Protein AF-A0A960JMM3-F1 (afdb_monomer)

pLDDT: mean 81.47, std 11.46, range [43.84, 96.75]

Secondary structure (DSSP, 8-state):
-EEEEEE-SSSTT-EEEPPSS-----S--HHHHHHHHHHHHHHHHTPPPSSEEEEEETTEEEE--HHHHHHTT----------GGGSTTTTT--S-HHHHHHHHHHHHHHHHHHHHHHHHHHHHHHHHHHHHHHHHHHHHHHHHHHHHHHHHHHHHHHHHHHHHHHHHHHHHHH----TT-HHHHHHHHHHHHHHHHHHHHHHHHHHHS-SHHHHHHHHHHHHHHS-EEEE-HHHHHHHHHHHHHHHHHHHHHHHTTHHHHHHHHHHHHHHHHHHHHHHHHHHHS----HHHHHHHHHHHHHHHHHHHS-S--TTHHHHHHHHHHHHHHHHHHTT-SSHHHHHHT----HHHHHHHHHHHHHHHHHHHHHHHHHHHHHHHHH-HHHHHHHHHHHHHHHHHHHHHTS--S-HHHHHHH-EEEE--TTHHHHHHHHHHHHHHHT-

Nearest PDB structures (foldseek):
  6ixf-assembly1_A  TM=2.841E-01  e=1.328E-02  Homo sapiens
  6pyr-assembly1_B  TM=3.196E-01  e=3.277E-01  Homo sapiens
  7jis-assembly1_B  TM=3.053E-01  e=2.806E-01  Bos taurus
  6djl-assembly1_C  TM=2.034E-01  e=1.360E-01  Homo sapiens
  6suf-assembly1_E  TM=1.681E-01  e=4.029E-01  Photorhabdus luminescens

Structure (mmCIF, N/CA/C/O backbone):
data_AF-A0A960JMM3-F1
#
_entry.id   AF-A0A960JMM3-F1
#
loop_
_atom_site.group_PDB
_atom_site.id
_atom_site.type_symbol
_atom_site.label_atom_id
_atom_site.label_alt_id
_atom_site.label_comp_id
_atom_site.label_asym_id
_atom_site.label_entity_id
_atom_site.label_seq_id
_atom_site.pdbx_PDB_ins_code
_atom_site.Cartn_x
_atom_site.Cartn_y
_atom_site.Cartn_z
_atom_site.occupancy
_atom_site.B_iso_or_equiv
_atom_site.auth_seq_id
_atom_site.auth_comp_id
_atom_site.auth_asym_id
_atom_site.auth_atom_id
_atom_site.pdbx_PDB_model_num
ATOM 1 N N . MET A 1 1 ? 27.726 -16.620 -18.670 1.00 74.75 1 MET A N 1
ATOM 2 C CA . MET A 1 1 ? 28.855 -16.899 -17.762 1.00 74.75 1 MET A CA 1
ATOM 3 C C . MET A 1 1 ? 28.474 -16.433 -16.369 1.00 74.75 1 MET A C 1
ATOM 5 O O . MET A 1 1 ? 27.829 -15.396 -16.272 1.00 74.75 1 MET A O 1
ATOM 9 N N . ARG A 1 2 ? 28.815 -17.184 -15.320 1.00 79.62 2 ARG A N 1
ATOM 10 C CA . ARG A 1 2 ? 28.630 -16.769 -13.921 1.00 79.62 2 ARG A CA 1
ATOM 11 C C . ARG A 1 2 ? 29.905 -17.013 -13.129 1.00 79.62 2 ARG A C 1
ATOM 13 O O . ARG A 1 2 ? 30.568 -18.019 -13.356 1.00 79.62 2 ARG A O 1
ATOM 20 N N . VAL A 1 3 ? 30.228 -16.127 -12.198 1.00 79.81 3 VAL A N 1
ATOM 21 C CA . VAL A 1 3 ? 31.267 -16.404 -11.203 1.00 79.81 3 VAL A CA 1
ATOM 22 C C . VAL A 1 3 ? 30.630 -17.251 -10.120 1.00 79.81 3 VAL A C 1
ATOM 24 O O . VAL A 1 3 ? 29.560 -16.906 -9.629 1.00 79.81 3 VAL A O 1
ATOM 27 N N . VAL A 1 4 ? 31.243 -18.385 -9.806 1.00 84.75 4 VAL A N 1
ATOM 28 C CA . VAL A 1 4 ? 30.703 -19.322 -8.813 1.00 84.75 4 VAL A CA 1
ATOM 29 C C . VAL A 1 4 ? 31.460 -19.182 -7.508 1.00 84.75 4 VAL A C 1
ATOM 31 O O . VAL A 1 4 ? 30.859 -19.232 -6.439 1.00 84.75 4 VAL A O 1
ATOM 34 N N . ARG A 1 5 ? 32.776 -18.974 -7.592 1.00 87.44 5 ARG A N 1
ATOM 35 C CA . ARG A 1 5 ? 33.628 -18.878 -6.414 1.00 87.44 5 ARG A CA 1
ATOM 36 C C . ARG A 1 5 ? 34.751 -17.876 -6.620 1.00 87.44 5 ARG A C 1
ATOM 38 O O . ARG A 1 5 ? 35.366 -17.861 -7.684 1.00 87.44 5 ARG A O 1
ATOM 45 N N . TYR A 1 6 ? 35.037 -17.098 -5.588 1.00 87.62 6 TYR A N 1
ATOM 46 C CA . TYR A 1 6 ? 36.218 -16.252 -5.465 1.00 87.62 6 TYR A CA 1
ATOM 47 C C . TYR A 1 6 ? 37.083 -16.746 -4.306 1.00 87.62 6 TYR A C 1
ATOM 49 O O . TYR A 1 6 ? 36.562 -17.145 -3.266 1.00 87.62 6 TYR A O 1
ATOM 57 N N . THR A 1 7 ? 38.396 -16.682 -4.481 1.00 85.31 7 THR A N 1
ATOM 58 C CA . THR A 1 7 ? 39.393 -16.985 -3.457 1.00 85.31 7 THR A CA 1
ATOM 59 C C . THR A 1 7 ? 40.408 -15.850 -3.440 1.00 85.31 7 THR A C 1
ATOM 61 O O . THR A 1 7 ? 41.013 -15.531 -4.470 1.00 85.31 7 THR A O 1
ATOM 64 N N . ASP A 1 8 ? 40.612 -15.238 -2.274 1.00 82.75 8 ASP A N 1
ATOM 65 C CA . ASP A 1 8 ? 41.618 -14.185 -2.151 1.00 82.75 8 ASP A CA 1
ATOM 66 C C . ASP A 1 8 ? 43.031 -14.796 -2.161 1.00 82.75 8 ASP A C 1
ATOM 68 O O . ASP A 1 8 ? 43.290 -15.766 -1.449 1.00 82.75 8 ASP A O 1
ATOM 72 N N . PRO A 1 9 ? 43.970 -14.257 -2.956 1.00 75.44 9 PRO A N 1
ATOM 73 C CA . PRO A 1 9 ? 45.325 -14.796 -3.025 1.00 75.44 9 PRO A CA 1
ATOM 74 C C . PRO A 1 9 ? 46.201 -14.405 -1.822 1.00 75.44 9 PRO A C 1
ATOM 76 O O . PRO A 1 9 ? 47.293 -14.952 -1.685 1.00 75.44 9 PRO A O 1
ATOM 79 N N . VAL A 1 10 ? 45.767 -13.450 -0.987 1.00 76.94 10 VAL A N 1
ATOM 80 C CA . VAL A 1 10 ? 46.548 -12.903 0.137 1.00 76.94 10 VAL A CA 1
ATOM 81 C C . VAL A 1 10 ? 46.001 -13.373 1.485 1.00 76.94 10 VAL A C 1
ATOM 83 O O . VAL A 1 10 ? 46.780 -13.637 2.397 1.00 76.94 10 VAL A O 1
ATOM 86 N N . ILE A 1 11 ? 44.677 -13.484 1.627 1.00 75.88 11 ILE A N 1
ATOM 87 C CA . ILE A 1 11 ? 44.037 -14.011 2.837 1.00 75.88 11 ILE A CA 1
ATOM 88 C C . ILE A 1 11 ? 43.763 -15.501 2.669 1.00 75.88 11 ILE A C 1
ATOM 90 O O . ILE A 1 11 ? 42.829 -15.912 1.979 1.00 75.88 11 ILE A O 1
ATOM 94 N N . GLU A 1 12 ? 44.563 -16.308 3.356 1.00 70.25 12 GLU A N 1
ATOM 95 C CA . GLU A 1 12 ? 44.400 -17.755 3.385 1.00 70.25 12 GLU A CA 1
ATOM 96 C C . GLU A 1 12 ? 43.056 -18.137 4.035 1.00 70.25 12 GLU A C 1
ATOM 98 O O . GLU A 1 12 ? 42.732 -17.697 5.139 1.00 70.25 12 GLU A O 1
ATOM 103 N N . GLY A 1 13 ? 42.247 -18.928 3.323 1.00 70.25 13 GLY A N 1
ATOM 104 C CA . GLY A 1 13 ? 40.933 -19.395 3.784 1.00 70.25 13 GLY A CA 1
ATOM 105 C C . GLY A 1 13 ? 39.741 -18.490 3.447 1.00 70.25 13 GLY A C 1
ATOM 106 O O . GLY A 1 13 ? 38.608 -18.876 3.735 1.00 70.25 13 GLY A O 1
ATOM 107 N N . LEU A 1 14 ? 39.946 -17.326 2.813 1.00 80.56 14 LEU A N 1
ATOM 108 C CA . LEU A 1 14 ? 38.830 -16.503 2.340 1.00 80.56 14 LEU A CA 1
ATOM 109 C C . LEU A 1 14 ? 38.301 -17.031 0.999 1.00 80.56 14 LEU A C 1
ATOM 111 O O . LEU A 1 14 ? 38.808 -16.682 -0.070 1.00 80.56 14 LEU A O 1
ATOM 115 N N . GLU A 1 15 ? 37.250 -17.846 1.074 1.00 84.94 15 GLU A N 1
ATOM 116 C CA . GLU A 1 15 ? 36.467 -18.299 -0.075 1.00 84.94 15 GLU A CA 1
ATOM 117 C C . GLU A 1 15 ? 35.061 -17.694 -0.042 1.00 84.94 15 GLU A C 1
ATOM 119 O O . GLU A 1 15 ? 34.362 -17.759 0.968 1.00 84.94 15 GLU A O 1
ATOM 124 N N . LEU A 1 16 ? 34.640 -17.110 -1.162 1.00 86.12 16 LEU A N 1
ATOM 125 C CA . LEU A 1 16 ? 33.301 -16.557 -1.338 1.00 86.12 16 LEU A CA 1
ATOM 126 C C . LEU A 1 16 ? 32.588 -17.319 -2.445 1.00 86.12 16 LEU A C 1
ATOM 128 O O . LEU A 1 16 ? 33.016 -17.285 -3.600 1.00 86.12 16 LEU A O 1
ATOM 132 N N . GLU A 1 17 ? 31.483 -17.975 -2.109 1.00 87.25 17 GLU A N 1
ATOM 133 C CA . GLU A 1 17 ? 30.552 -18.491 -3.109 1.00 87.25 17 GLU A CA 1
ATOM 134 C C . GLU A 1 17 ? 29.604 -17.375 -3.541 1.00 87.25 17 GLU A C 1
ATOM 136 O O . GLU A 1 17 ? 28.928 -16.751 -2.722 1.00 87.25 17 GLU A O 1
ATOM 141 N N . LEU A 1 18 ? 29.576 -17.102 -4.844 1.00 85.12 18 LEU A N 1
ATOM 142 C CA . LEU A 1 18 ? 28.793 -16.009 -5.401 1.00 85.12 18 LEU A CA 1
ATOM 143 C C . LEU A 1 18 ? 27.476 -16.553 -5.952 1.00 85.12 18 LEU A C 1
ATOM 145 O O . LEU A 1 18 ? 27.433 -17.467 -6.778 1.00 85.12 18 LEU A O 1
ATOM 149 N N . HIS A 1 19 ? 26.374 -15.972 -5.490 1.00 83.00 19 HIS A N 1
ATOM 150 C CA . HIS A 1 19 ? 25.046 -16.334 -5.948 1.00 83.00 19 HIS A CA 1
ATOM 151 C C . HIS A 1 19 ? 24.791 -15.782 -7.369 1.00 83.00 19 HIS A C 1
ATOM 153 O O . HIS A 1 19 ? 25.149 -14.636 -7.655 1.00 83.00 19 HIS A O 1
ATOM 159 N N . PRO A 1 20 ? 24.101 -16.523 -8.265 1.00 73.69 20 PRO A N 1
ATOM 160 C CA . PRO A 1 20 ? 23.976 -16.156 -9.682 1.00 73.69 20 PRO A CA 1
ATOM 161 C C . PRO A 1 20 ? 23.211 -14.862 -9.991 1.00 73.69 20 PRO A C 1
ATOM 163 O O . PRO A 1 20 ? 23.238 -14.415 -11.134 1.00 73.69 20 PRO A O 1
ATOM 166 N N . ARG A 1 21 ? 22.458 -14.311 -9.029 1.00 75.94 21 ARG A N 1
ATOM 167 C CA . ARG A 1 21 ? 21.611 -13.118 -9.241 1.00 75.94 21 ARG A CA 1
ATOM 168 C C . ARG A 1 21 ? 22.109 -11.875 -8.515 1.00 75.94 21 ARG A C 1
ATOM 170 O O . ARG A 1 21 ? 22.052 -10.792 -9.077 1.00 75.94 21 ARG A O 1
ATOM 177 N N . LEU A 1 22 ? 22.520 -12.031 -7.264 1.00 80.81 22 LEU A N 1
ATOM 178 C CA . LEU A 1 22 ? 22.950 -10.947 -6.390 1.00 80.81 22 LEU A CA 1
ATOM 179 C C . LEU A 1 22 ? 23.730 -11.572 -5.243 1.00 80.81 22 LEU A C 1
ATOM 181 O O . LEU A 1 22 ? 23.236 -12.516 -4.628 1.00 80.81 22 LEU A O 1
ATOM 185 N N . THR A 1 23 ? 24.908 -11.031 -4.962 1.00 82.25 23 THR A N 1
ATOM 186 C CA . THR A 1 23 ? 25.681 -11.350 -3.763 1.00 82.25 23 THR A CA 1
ATOM 187 C C . THR A 1 23 ? 25.986 -10.041 -3.059 1.00 82.25 23 THR A C 1
ATOM 189 O O . THR A 1 23 ? 26.519 -9.128 -3.683 1.00 82.25 23 THR A O 1
ATOM 192 N N . VAL A 1 24 ? 25.628 -9.944 -1.781 1.00 84.44 24 VAL A N 1
ATOM 193 C CA . VAL A 1 24 ? 25.967 -8.797 -0.935 1.00 84.44 24 VAL A CA 1
ATOM 194 C C . VAL A 1 24 ? 27.109 -9.230 -0.032 1.00 84.44 24 VAL A C 1
ATOM 196 O O . VAL A 1 24 ? 26.990 -10.231 0.671 1.00 84.44 24 VAL A O 1
ATOM 199 N N . VAL A 1 25 ? 28.219 -8.498 -0.077 1.00 81.62 25 VAL A N 1
ATOM 200 C CA . VAL A 1 25 ? 29.413 -8.789 0.718 1.00 81.62 25 VAL A CA 1
ATOM 201 C C . VAL A 1 25 ? 29.672 -7.607 1.643 1.00 81.62 25 VAL A C 1
ATOM 203 O O . VAL A 1 25 ? 29.886 -6.491 1.178 1.00 81.62 25 VAL A O 1
ATOM 206 N N . SER A 1 26 ? 29.648 -7.852 2.951 1.00 81.94 26 SER A N 1
ATOM 207 C CA . SER A 1 26 ? 29.903 -6.853 3.993 1.00 81.94 26 SER A CA 1
ATOM 208 C C . SER A 1 26 ? 30.994 -7.336 4.954 1.00 81.94 26 SER A C 1
ATOM 210 O O . SER A 1 26 ? 31.322 -8.521 4.995 1.00 81.94 26 SER A O 1
ATOM 212 N N . GLY A 1 27 ? 31.607 -6.407 5.694 1.00 80.31 27 GLY A N 1
ATOM 213 C CA . GLY A 1 27 ? 32.625 -6.728 6.705 1.00 80.31 27 GLY A CA 1
ATOM 214 C C . GLY A 1 27 ? 34.010 -7.111 6.165 1.00 80.31 27 GLY A C 1
ATOM 215 O O . GLY A 1 27 ? 34.875 -7.499 6.947 1.00 80.31 27 GLY A O 1
ATOM 216 N N . LEU A 1 28 ? 34.254 -6.999 4.852 1.00 82.25 28 LEU A N 1
ATOM 217 C CA . LEU A 1 28 ? 35.592 -7.192 4.285 1.00 82.25 28 LEU A CA 1
ATOM 218 C C . LEU A 1 28 ? 36.472 -5.944 4.468 1.00 82.25 28 LEU A C 1
ATOM 220 O O . LEU A 1 28 ? 36.005 -4.839 4.174 1.00 82.25 28 LEU A O 1
ATOM 224 N N . PRO A 1 29 ? 37.759 -6.109 4.837 1.00 82.75 29 PRO A N 1
ATOM 225 C CA . PRO A 1 29 ? 38.721 -5.012 4.848 1.00 82.75 29 PRO A CA 1
ATOM 226 C C . PRO A 1 29 ? 38.841 -4.340 3.475 1.00 82.75 29 PRO A C 1
ATOM 228 O O . PRO A 1 29 ? 38.836 -5.023 2.447 1.00 82.75 29 PRO A O 1
ATOM 231 N N . ASP A 1 30 ? 39.032 -3.020 3.453 1.00 79.31 30 ASP A N 1
ATOM 232 C CA . ASP A 1 30 ? 39.113 -2.213 2.225 1.00 79.31 30 ASP A CA 1
ATOM 233 C C . ASP A 1 30 ? 40.056 -2.781 1.147 1.00 79.31 30 ASP A C 1
ATOM 235 O O . ASP A 1 30 ? 39.634 -2.875 -0.009 1.00 79.31 30 ASP A O 1
ATOM 239 N N . PRO A 1 31 ? 41.278 -3.261 1.475 1.00 82.44 31 PRO A N 1
ATOM 240 C CA . PRO A 1 31 ? 42.180 -3.817 0.467 1.00 82.44 31 PRO A CA 1
ATOM 241 C C . PRO A 1 31 ? 41.636 -5.096 -0.181 1.00 82.44 31 PRO A C 1
ATOM 243 O O . PRO A 1 31 ? 41.916 -5.375 -1.343 1.00 82.44 31 PRO A O 1
ATOM 246 N N . VAL A 1 32 ? 40.869 -5.890 0.568 1.00 85.31 32 VAL A N 1
ATOM 247 C CA . VAL A 1 32 ? 40.252 -7.137 0.090 1.00 85.31 32 VAL A CA 1
ATOM 248 C C . VAL A 1 32 ? 39.039 -6.814 -0.770 1.00 85.31 32 VAL A C 1
ATOM 250 O O . VAL A 1 32 ? 38.869 -7.388 -1.842 1.00 85.31 32 VAL A O 1
ATOM 253 N N . ARG A 1 33 ? 38.228 -5.845 -0.332 1.00 86.00 33 ARG A N 1
ATOM 254 C CA . ARG A 1 33 ? 37.069 -5.349 -1.079 1.00 86.00 33 ARG A CA 1
ATOM 255 C C . ARG A 1 33 ? 37.480 -4.811 -2.449 1.00 86.00 33 ARG A C 1
ATOM 257 O O . ARG A 1 33 ? 36.855 -5.163 -3.443 1.00 86.00 33 ARG A O 1
ATOM 264 N N . GLN A 1 34 ? 38.563 -4.035 -2.516 1.00 84.06 34 GLN A N 1
ATOM 265 C CA . GLN A 1 34 ? 39.106 -3.523 -3.778 1.00 84.06 34 GLN A CA 1
ATOM 266 C C . GLN A 1 34 ? 39.613 -4.640 -4.701 1.00 84.06 34 GLN A C 1
ATOM 268 O O . GLN A 1 34 ? 39.353 -4.598 -5.901 1.00 84.06 34 GLN A O 1
ATOM 273 N N . ARG A 1 35 ? 40.287 -5.670 -4.166 1.00 87.19 35 ARG A N 1
ATOM 274 C CA . ARG A 1 35 ? 40.724 -6.827 -4.970 1.00 87.19 35 ARG A CA 1
ATOM 275 C C . ARG A 1 35 ? 39.554 -7.647 -5.497 1.00 87.19 35 ARG A C 1
ATOM 277 O O . ARG A 1 35 ? 39.567 -8.023 -6.668 1.00 87.19 35 ARG A O 1
ATOM 284 N N . LEU A 1 36 ? 38.542 -7.893 -4.667 1.00 87.06 36 LEU A N 1
ATOM 285 C CA . LEU A 1 36 ? 37.316 -8.569 -5.083 1.00 87.06 36 LEU A CA 1
ATOM 286 C C . LEU A 1 36 ? 36.615 -7.770 -6.189 1.00 87.06 36 LEU A C 1
ATOM 288 O O . LEU A 1 36 ? 36.333 -8.324 -7.248 1.00 87.06 36 LEU A O 1
ATOM 292 N N . ALA A 1 37 ? 36.411 -6.467 -5.982 1.00 86.56 37 ALA A N 1
ATOM 293 C CA . ALA A 1 37 ? 35.814 -5.573 -6.972 1.00 86.56 37 ALA A CA 1
ATOM 294 C C . ALA A 1 37 ? 36.598 -5.581 -8.294 1.00 86.56 37 ALA A C 1
ATOM 296 O O . ALA A 1 37 ? 36.019 -5.824 -9.351 1.00 86.56 37 ALA A O 1
ATOM 297 N N . GLY A 1 38 ? 37.923 -5.420 -8.234 1.00 86.19 38 GLY A N 1
ATOM 298 C CA . GLY A 1 38 ? 38.793 -5.471 -9.410 1.00 86.19 38 GLY A CA 1
ATOM 299 C C . GLY A 1 38 ? 38.745 -6.820 -10.131 1.00 86.19 38 GLY A C 1
ATOM 300 O O . GLY A 1 38 ? 38.715 -6.864 -11.355 1.00 86.19 38 GLY A O 1
ATOM 301 N N . THR A 1 39 ? 38.658 -7.924 -9.386 1.00 88.31 39 THR A N 1
ATOM 302 C CA . THR A 1 39 ? 38.538 -9.277 -9.951 1.00 88.31 39 THR A CA 1
ATOM 303 C C . THR A 1 39 ? 37.219 -9.472 -10.687 1.00 88.31 39 THR A C 1
ATOM 305 O O . THR A 1 39 ? 37.212 -10.021 -11.782 1.00 88.31 39 THR A O 1
ATOM 308 N N . ILE A 1 40 ? 36.104 -9.005 -10.121 1.00 87.44 40 ILE A N 1
ATOM 309 C CA . ILE A 1 40 ? 34.787 -9.109 -10.762 1.00 87.44 40 ILE A CA 1
ATOM 310 C C . ILE A 1 40 ? 34.684 -8.174 -11.971 1.00 87.44 40 ILE A C 1
ATOM 312 O O . ILE A 1 40 ? 34.160 -8.584 -13.005 1.00 87.44 40 ILE A O 1
ATOM 316 N N . ALA A 1 41 ? 35.232 -6.961 -11.880 1.00 85.38 41 ALA A N 1
ATOM 317 C CA . ALA A 1 41 ? 35.262 -6.001 -12.983 1.00 85.38 41 ALA A CA 1
ATOM 318 C C . ALA A 1 41 ? 36.166 -6.448 -14.149 1.00 85.38 41 ALA A C 1
ATOM 320 O O . ALA A 1 41 ? 35.907 -6.099 -15.299 1.00 85.38 41 ALA A O 1
ATOM 321 N N . ALA A 1 42 ? 37.203 -7.247 -13.878 1.00 84.19 42 ALA A N 1
ATOM 322 C CA . ALA A 1 42 ? 38.107 -7.771 -14.902 1.00 84.19 42 ALA A CA 1
ATOM 323 C C . ALA A 1 42 ? 37.444 -8.800 -15.835 1.00 84.19 42 ALA A C 1
ATOM 325 O O . ALA A 1 42 ? 37.838 -8.938 -16.989 1.00 84.19 42 ALA A O 1
ATOM 326 N N . ILE A 1 43 ? 36.408 -9.493 -15.357 1.00 85.19 43 ILE A N 1
ATOM 327 C CA . ILE A 1 43 ? 35.738 -10.583 -16.077 1.00 85.19 43 ILE A CA 1
ATOM 328 C C . ILE A 1 43 ? 35.015 -10.112 -17.343 1.00 85.19 43 ILE A C 1
ATOM 330 O O . ILE A 1 43 ? 35.317 -10.650 -18.405 1.00 85.19 43 ILE A O 1
ATOM 334 N N . PRO A 1 44 ? 34.073 -9.147 -17.297 1.00 83.00 44 PRO A N 1
ATOM 335 C CA . PRO A 1 44 ? 33.416 -8.672 -18.514 1.00 83.00 44 PRO A CA 1
ATOM 336 C C . PRO A 1 44 ? 34.405 -8.000 -19.476 1.00 83.00 44 PRO A C 1
ATOM 338 O O . PRO A 1 44 ? 34.217 -8.110 -20.687 1.00 83.00 44 PRO A O 1
ATOM 341 N N . ARG A 1 45 ? 35.470 -7.385 -18.939 1.00 84.81 45 ARG A N 1
ATOM 342 C CA . ARG A 1 45 ? 36.517 -6.672 -19.687 1.00 84.81 45 ARG A CA 1
ATOM 343 C C . ARG A 1 45 ? 37.585 -7.579 -20.309 1.00 84.81 45 ARG A C 1
ATOM 345 O O . ARG A 1 45 ? 38.384 -7.084 -21.097 1.00 84.81 45 ARG A O 1
ATOM 352 N N . GLY A 1 46 ? 37.645 -8.855 -19.921 1.00 82.75 46 GLY A N 1
ATOM 353 C CA . GLY A 1 46 ? 38.682 -9.787 -20.376 1.00 82.75 46 GLY A CA 1
ATOM 354 C C . GLY A 1 46 ? 40.097 -9.398 -19.949 1.00 82.75 46 GLY A C 1
ATOM 355 O O . GLY A 1 46 ? 41.059 -9.750 -20.623 1.00 82.75 46 GLY A O 1
ATOM 356 N N . THR A 1 47 ? 40.238 -8.644 -18.858 1.00 85.75 47 THR A N 1
ATOM 357 C CA . THR A 1 47 ? 41.542 -8.222 -18.330 1.00 85.75 47 THR A CA 1
ATOM 358 C C . THR A 1 47 ? 42.024 -9.171 -17.237 1.00 85.75 47 THR A C 1
ATOM 360 O O . THR A 1 47 ? 41.258 -9.983 -16.719 1.00 85.75 47 THR A O 1
ATOM 363 N N . GLU A 1 48 ? 43.294 -9.063 -16.850 1.00 87.12 48 GLU A N 1
ATOM 364 C CA . GLU A 1 48 ? 43.868 -9.947 -15.836 1.00 87.12 48 GLU A CA 1
ATOM 365 C C . GLU A 1 48 ? 43.166 -9.777 -14.469 1.00 87.12 48 GLU A C 1
ATOM 367 O O . GLU A 1 48 ? 43.096 -8.658 -13.946 1.00 87.12 48 GLU A O 1
ATOM 372 N N . PRO A 1 49 ? 42.607 -10.857 -13.888 1.00 86.06 49 PRO A N 1
ATOM 373 C CA . PRO A 1 49 ? 41.936 -10.794 -12.597 1.00 86.06 49 PRO A CA 1
ATOM 374 C C . PRO A 1 49 ? 42.949 -10.621 -11.458 1.00 86.06 49 PRO A C 1
ATOM 376 O O . PRO A 1 49 ? 43.988 -11.274 -11.418 1.00 86.06 49 PRO A O 1
ATOM 379 N N . VAL A 1 50 ? 42.620 -9.763 -10.489 1.00 85.50 50 VAL A N 1
ATOM 380 C CA . VAL A 1 50 ? 43.492 -9.469 -9.333 1.00 85.50 50 VAL A CA 1
ATOM 381 C C . VAL A 1 50 ? 43.513 -10.623 -8.314 1.00 85.50 50 VAL A C 1
ATOM 383 O O . VAL A 1 50 ? 44.486 -10.800 -7.580 1.00 85.50 50 VAL A O 1
ATOM 386 N N . GLY A 1 51 ? 42.438 -11.409 -8.254 1.00 83.25 51 GLY A N 1
ATOM 387 C CA . GLY A 1 51 ? 42.270 -12.573 -7.387 1.00 83.25 51 GLY A CA 1
ATOM 388 C C . GLY A 1 51 ? 42.030 -13.866 -8.164 1.00 83.25 51 GLY A C 1
ATOM 389 O O . GLY A 1 51 ? 42.023 -13.886 -9.393 1.00 83.25 51 GLY A O 1
ATOM 390 N N . ARG A 1 52 ? 41.845 -14.971 -7.435 1.00 85.94 52 ARG A N 1
ATOM 391 C CA . ARG A 1 52 ? 41.620 -16.304 -8.015 1.00 85.94 52 ARG A CA 1
ATOM 392 C C . ARG A 1 52 ? 40.166 -16.723 -7.836 1.00 85.94 52 ARG A C 1
ATOM 394 O O . ARG A 1 52 ? 39.435 -16.153 -7.031 1.00 85.94 52 ARG A O 1
ATOM 401 N N . GLY A 1 53 ? 39.724 -17.728 -8.581 1.00 86.56 53 GLY A N 1
ATOM 402 C CA . GLY A 1 53 ? 38.348 -18.199 -8.472 1.00 86.56 53 GLY A CA 1
ATOM 403 C C . GLY A 1 53 ? 37.959 -19.214 -9.534 1.00 86.56 53 GLY A C 1
ATOM 404 O O . GLY A 1 53 ? 38.798 -19.685 -10.297 1.00 86.56 53 GLY A O 1
ATOM 405 N N . LEU A 1 54 ? 36.667 -19.529 -9.576 1.00 86.81 54 LEU A N 1
ATOM 406 C CA . LEU A 1 54 ? 36.040 -20.390 -10.574 1.00 86.81 54 LEU A CA 1
ATOM 407 C C . LEU A 1 54 ? 34.890 -19.651 -11.252 1.00 86.81 54 LEU A C 1
ATOM 409 O O . LEU A 1 54 ? 33.996 -19.100 -10.594 1.00 86.81 54 LEU A O 1
ATOM 413 N N . ILE A 1 55 ? 34.882 -19.721 -12.577 1.00 86.94 55 ILE A N 1
ATOM 414 C CA . ILE A 1 55 ? 33.793 -19.259 -13.431 1.00 86.94 55 ILE A CA 1
ATOM 415 C C . ILE A 1 55 ? 33.079 -20.456 -14.052 1.00 86.94 55 ILE A C 1
ATOM 417 O O . ILE A 1 55 ? 33.666 -21.511 -14.279 1.00 86.94 55 ILE A O 1
ATOM 421 N N . GLU A 1 56 ? 31.793 -20.297 -14.333 1.00 84.75 56 GLU A N 1
ATOM 422 C CA . GLU A 1 56 ? 30.982 -21.294 -15.016 1.00 84.75 56 GLU A CA 1
ATOM 423 C C . GLU A 1 56 ? 30.374 -20.729 -16.299 1.00 84.75 56 GLU A C 1
ATOM 425 O O . GLU A 1 56 ? 29.711 -19.682 -16.314 1.00 84.75 56 GLU A O 1
ATOM 430 N N . VAL A 1 57 ? 30.572 -21.464 -17.390 1.00 83.25 57 VAL A N 1
ATOM 431 C CA . VAL A 1 57 ? 30.092 -21.126 -18.729 1.00 83.25 57 VAL A CA 1
ATOM 432 C C . VAL A 1 57 ? 29.386 -22.346 -19.303 1.00 83.25 57 VAL A C 1
ATOM 434 O O . VAL A 1 57 ? 29.991 -23.397 -19.469 1.00 83.25 57 VAL A O 1
ATOM 437 N N . HIS A 1 58 ? 28.082 -22.221 -19.571 1.00 77.81 58 HIS A N 1
ATOM 438 C CA . HIS A 1 58 ? 27.252 -23.302 -20.125 1.00 77.81 58 HIS A CA 1
ATOM 439 C C . HIS A 1 58 ? 27.366 -24.648 -19.369 1.00 77.81 58 HIS A C 1
ATOM 441 O O . HIS A 1 58 ? 27.318 -25.710 -19.980 1.00 77.81 58 HIS A O 1
ATOM 447 N N . GLY A 1 59 ? 27.509 -24.607 -18.037 1.00 77.69 59 GLY A N 1
ATOM 448 C CA . GLY A 1 59 ? 27.622 -25.796 -17.181 1.00 77.69 59 GLY A CA 1
ATOM 449 C C . GLY A 1 59 ? 29.044 -26.347 -17.008 1.00 77.69 59 GLY A C 1
ATOM 450 O O . GLY A 1 59 ? 29.233 -27.294 -16.248 1.00 77.69 59 GLY A O 1
ATOM 451 N N . VAL A 1 60 ? 30.049 -25.753 -17.662 1.00 81.25 60 VAL A N 1
ATOM 452 C CA . VAL A 1 60 ? 31.470 -26.104 -17.505 1.00 81.25 60 VAL A CA 1
ATOM 453 C C . VAL A 1 60 ? 32.133 -25.135 -16.532 1.00 81.25 60 VAL A C 1
ATOM 455 O O . VAL A 1 60 ? 31.955 -23.924 -16.659 1.00 81.25 60 VAL A O 1
ATOM 458 N N . ARG A 1 61 ? 32.896 -25.662 -15.567 1.00 88.12 61 ARG A N 1
ATOM 459 C CA . ARG A 1 61 ? 33.662 -24.874 -14.590 1.00 88.12 61 ARG A CA 1
ATOM 460 C C . ARG A 1 61 ? 35.106 -24.719 -15.053 1.00 88.12 61 ARG A C 1
ATOM 462 O O . ARG A 1 61 ? 35.746 -25.716 -15.371 1.00 88.12 61 ARG A O 1
ATOM 469 N N . LEU A 1 62 ? 35.589 -23.484 -15.070 1.00 87.88 62 LEU A N 1
ATOM 470 C CA . LEU A 1 62 ? 36.939 -23.110 -15.479 1.00 87.88 62 LEU A CA 1
ATOM 471 C C . LEU A 1 62 ? 37.574 -22.248 -14.392 1.00 87.88 62 LEU A C 1
ATOM 473 O O . LEU A 1 62 ? 36.878 -21.486 -13.713 1.00 87.88 62 LEU A O 1
ATOM 477 N N . ASP A 1 63 ? 38.890 -22.347 -14.250 1.00 90.00 63 ASP A N 1
ATOM 478 C CA . ASP A 1 63 ? 39.634 -21.456 -13.367 1.00 90.00 63 ASP A CA 1
ATOM 479 C C . ASP A 1 63 ? 39.586 -20.022 -13.904 1.00 90.00 63 ASP A C 1
ATOM 481 O O . ASP A 1 63 ? 39.639 -19.782 -15.114 1.00 90.00 63 ASP A O 1
ATOM 485 N N . LEU A 1 64 ? 39.477 -19.056 -12.995 1.00 87.81 64 LEU A N 1
ATOM 486 C CA . LEU A 1 64 ? 39.486 -17.638 -13.324 1.00 87.81 64 LEU A CA 1
ATOM 487 C C . LEU A 1 64 ? 40.921 -17.196 -13.649 1.00 87.81 64 LEU A C 1
ATOM 489 O O . LEU A 1 64 ? 41.664 -16.760 -12.772 1.00 87.81 64 LEU A O 1
ATOM 493 N N . THR A 1 65 ? 41.308 -17.345 -14.914 1.00 88.44 65 THR A N 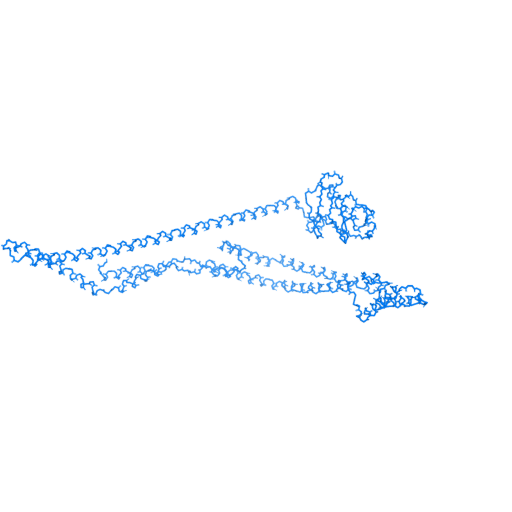1
ATOM 494 C CA . THR A 1 65 ? 42.613 -16.952 -15.462 1.00 88.44 65 THR A CA 1
ATOM 495 C C . THR A 1 65 ? 42.429 -16.099 -16.713 1.00 88.44 65 THR A C 1
ATOM 497 O O . THR A 1 65 ? 41.400 -16.196 -17.384 1.00 88.44 65 THR A O 1
ATOM 500 N N . LEU A 1 66 ? 43.434 -15.285 -17.049 1.00 88.12 66 LEU A N 1
ATOM 501 C CA . LEU A 1 66 ? 43.418 -14.464 -18.263 1.00 88.12 66 LEU A CA 1
ATOM 502 C C . LEU A 1 66 ? 43.219 -15.320 -19.525 1.00 88.12 66 LEU A C 1
ATOM 504 O O . LEU A 1 66 ? 42.342 -15.023 -20.324 1.00 88.12 66 LEU A O 1
ATOM 508 N N . GLU A 1 67 ? 43.945 -16.434 -19.641 1.00 87.31 67 GLU A N 1
ATOM 509 C CA . GLU A 1 67 ? 43.833 -17.373 -20.768 1.00 87.31 67 GLU A CA 1
ATOM 510 C C . GLU A 1 67 ? 42.391 -17.878 -20.966 1.00 87.31 67 GLU A C 1
ATOM 512 O O . GLU A 1 67 ? 41.873 -17.896 -22.083 1.00 87.31 67 GLU A O 1
ATOM 517 N N . ASN A 1 68 ? 41.692 -18.224 -19.878 1.00 87.50 68 ASN A N 1
ATOM 518 C CA . ASN A 1 68 ? 40.300 -18.666 -19.956 1.00 87.50 68 ASN A CA 1
ATOM 519 C C . ASN A 1 68 ? 39.338 -17.517 -20.292 1.00 87.50 68 ASN A C 1
ATOM 521 O O . ASN A 1 68 ? 38.353 -17.746 -20.989 1.00 87.50 68 ASN A O 1
ATOM 525 N N . LEU A 1 69 ? 39.597 -16.292 -19.824 1.00 86.19 69 LEU A N 1
ATOM 526 C CA . LEU A 1 69 ? 38.782 -15.119 -20.168 1.00 86.19 69 LEU A CA 1
ATOM 527 C C . LEU A 1 69 ? 38.950 -14.713 -21.644 1.00 86.19 69 LEU A C 1
ATOM 529 O O . LEU A 1 69 ? 37.957 -14.381 -22.295 1.00 86.19 69 LEU A O 1
ATOM 533 N N . GLU A 1 70 ? 40.167 -14.815 -22.188 1.00 84.94 70 GLU A N 1
ATOM 534 C CA . GLU A 1 70 ? 40.468 -14.587 -23.609 1.00 84.94 70 GLU A CA 1
ATOM 535 C C . GLU A 1 70 ? 39.745 -15.600 -24.508 1.00 84.94 70 GLU A C 1
ATOM 537 O O . GLU A 1 70 ? 39.108 -15.215 -25.491 1.00 84.94 70 GLU A O 1
ATOM 542 N N . LEU A 1 71 ? 39.752 -16.888 -24.136 1.00 84.00 71 LEU A N 1
ATOM 543 C CA . LEU A 1 71 ? 39.021 -17.947 -24.850 1.00 84.00 71 LEU A CA 1
ATOM 544 C C . LEU A 1 71 ? 37.504 -17.709 -24.895 1.00 84.00 71 LEU A C 1
ATOM 546 O O . LEU A 1 71 ? 36.826 -18.172 -25.815 1.00 84.00 71 LEU A O 1
ATOM 550 N N . LEU A 1 72 ? 36.965 -17.002 -23.901 1.00 82.38 72 LEU A N 1
ATOM 551 C CA . LEU A 1 72 ? 35.543 -16.693 -23.783 1.00 82.38 72 LEU A CA 1
ATOM 552 C C . LEU A 1 72 ? 35.136 -15.409 -24.517 1.00 82.38 72 LEU A C 1
ATOM 554 O O . LEU A 1 72 ? 33.940 -15.116 -24.573 1.00 82.38 72 LEU A O 1
ATOM 558 N N . GLY A 1 73 ? 36.093 -14.663 -25.083 1.00 79.19 73 GLY A N 1
ATOM 559 C CA . GLY A 1 73 ? 35.827 -13.446 -25.853 1.00 79.19 73 GLY A CA 1
ATOM 560 C C . GLY A 1 73 ? 35.131 -12.358 -25.034 1.00 79.19 73 GLY A C 1
ATOM 561 O O . GLY A 1 73 ? 34.216 -11.704 -25.529 1.00 79.19 73 GLY A O 1
ATOM 562 N N . CYS A 1 74 ? 35.497 -12.212 -23.759 1.00 76.50 74 CYS A N 1
ATOM 563 C CA . CYS A 1 74 ? 34.932 -11.175 -22.900 1.00 76.50 74 CYS A CA 1
ATOM 564 C C . CYS A 1 74 ? 35.600 -9.829 -23.216 1.00 76.50 74 CYS A C 1
ATOM 566 O O . CYS A 1 74 ? 36.708 -9.577 -22.770 1.00 76.50 74 CYS A O 1
ATOM 568 N N . ASP A 1 75 ? 34.948 -8.980 -24.007 1.00 74.94 75 ASP A N 1
ATOM 569 C CA . ASP A 1 75 ? 35.459 -7.672 -24.453 1.00 74.94 75 ASP A CA 1
ATOM 570 C C . ASP A 1 75 ? 34.503 -6.515 -24.111 1.00 74.94 75 ASP A C 1
ATOM 572 O O . ASP A 1 75 ? 34.519 -5.446 -24.726 1.00 74.94 75 ASP A O 1
ATOM 576 N N . ARG A 1 76 ? 33.625 -6.727 -23.127 1.00 71.50 76 ARG A N 1
ATOM 577 C CA . ARG A 1 76 ? 32.560 -5.788 -22.785 1.00 71.50 76 ARG A CA 1
ATOM 578 C C . ARG A 1 76 ? 32.972 -4.905 -21.620 1.00 71.50 76 ARG A C 1
ATOM 580 O O . ARG A 1 76 ? 33.186 -5.381 -20.509 1.00 71.50 76 ARG A O 1
ATOM 587 N N . ASP A 1 77 ? 32.965 -3.598 -21.842 1.00 72.69 77 ASP A N 1
ATOM 588 C CA . ASP A 1 77 ? 33.128 -2.630 -20.760 1.00 72.69 77 ASP A CA 1
ATOM 589 C C . ASP A 1 77 ? 31.809 -2.471 -19.988 1.00 72.69 77 ASP A C 1
ATOM 591 O O . ASP A 1 77 ? 30.982 -1.605 -20.272 1.00 72.69 77 ASP A O 1
ATOM 595 N N . ILE A 1 78 ? 31.563 -3.408 -19.071 1.00 74.69 78 ILE A N 1
ATOM 596 C CA . ILE A 1 78 ? 30.410 -3.411 -18.170 1.00 74.69 78 ILE A CA 1
ATOM 597 C C . ILE A 1 78 ? 30.940 -3.312 -16.750 1.00 74.69 78 ILE A C 1
ATOM 599 O O . ILE A 1 78 ? 31.674 -4.195 -16.305 1.00 74.69 78 ILE A O 1
ATOM 603 N N . ASP A 1 79 ? 30.513 -2.279 -16.030 1.00 70.62 79 ASP A N 1
ATOM 604 C CA . ASP A 1 79 ? 30.750 -2.215 -14.597 1.00 70.62 79 ASP A CA 1
ATOM 605 C C . ASP A 1 79 ? 29.718 -3.077 -13.863 1.00 70.62 79 ASP A C 1
ATOM 607 O O . ASP A 1 79 ? 28.520 -2.790 -13.855 1.00 70.62 79 ASP A O 1
ATOM 611 N N . ALA A 1 80 ? 30.177 -4.209 -13.338 1.00 70.19 80 ALA A N 1
ATOM 612 C CA . ALA A 1 80 ? 29.340 -5.181 -12.640 1.00 70.19 80 ALA A CA 1
ATOM 613 C C . ALA A 1 80 ? 29.367 -4.993 -11.115 1.00 70.19 80 ALA A C 1
ATOM 615 O O . ALA A 1 80 ? 28.710 -5.754 -10.400 1.00 70.19 80 ALA A O 1
ATOM 616 N N . VAL A 1 81 ? 30.135 -4.021 -10.613 1.00 78.06 81 VAL A N 1
ATOM 617 C CA . VAL A 1 81 ? 30.321 -3.779 -9.184 1.00 78.06 81 VAL A CA 1
ATOM 618 C C . VAL A 1 81 ? 29.699 -2.436 -8.837 1.00 78.06 81 VAL A C 1
ATOM 620 O O . VAL A 1 81 ? 30.145 -1.409 -9.316 1.00 78.06 81 VAL A O 1
ATOM 623 N N . LEU A 1 82 ? 28.679 -2.450 -7.980 1.00 74.38 82 LEU A N 1
ATOM 624 C CA . LEU A 1 82 ? 28.173 -1.228 -7.361 1.00 74.38 82 LEU A CA 1
ATOM 625 C C . LEU A 1 82 ? 28.941 -0.997 -6.065 1.00 74.38 82 LEU A C 1
ATOM 627 O O . LEU A 1 82 ? 28.906 -1.834 -5.156 1.00 74.38 82 LEU A O 1
ATOM 631 N N . THR A 1 83 ? 29.650 0.120 -5.990 1.00 70.62 83 THR A N 1
ATOM 632 C CA . THR A 1 83 ? 30.315 0.561 -4.764 1.00 70.62 83 THR A CA 1
ATOM 633 C C . THR A 1 83 ? 29.325 1.285 -3.841 1.00 70.62 83 THR A C 1
ATOM 635 O O . THR A 1 83 ? 28.281 1.752 -4.302 1.00 70.62 83 THR A O 1
ATOM 638 N N . PRO A 1 84 ? 29.605 1.379 -2.526 1.00 66.75 84 PRO A N 1
ATOM 639 C CA . PRO A 1 84 ? 28.741 2.108 -1.592 1.00 66.75 84 PRO A CA 1
ATOM 640 C C . PRO A 1 84 ? 28.448 3.550 -2.033 1.00 66.75 84 PRO A C 1
ATOM 642 O O . PRO A 1 84 ? 27.324 4.018 -1.869 1.00 66.75 84 PRO A O 1
ATOM 645 N N . ASP A 1 85 ? 29.424 4.205 -2.664 1.00 64.94 85 ASP A N 1
ATOM 646 C CA . ASP A 1 85 ? 29.333 5.590 -3.142 1.00 64.94 85 ASP A CA 1
ATOM 647 C C . ASP A 1 85 ? 28.352 5.754 -4.322 1.00 64.94 85 ASP A C 1
ATOM 649 O O . ASP A 1 85 ? 27.857 6.850 -4.586 1.00 64.94 85 ASP A O 1
ATOM 653 N N . GLU A 1 86 ? 28.039 4.662 -5.024 1.00 70.06 86 GLU A N 1
ATOM 654 C CA . GLU A 1 86 ? 27.165 4.632 -6.205 1.00 70.06 86 GLU A CA 1
ATOM 655 C C . GLU A 1 86 ? 25.727 4.208 -5.876 1.00 70.06 86 GLU A C 1
ATOM 657 O O . GLU A 1 86 ? 24.842 4.264 -6.736 1.00 70.06 86 GLU A O 1
ATOM 662 N N . LEU A 1 87 ? 25.466 3.785 -4.637 1.00 69.75 87 LEU A N 1
ATOM 663 C CA . LEU A 1 87 ? 24.114 3.497 -4.175 1.00 69.75 87 LEU A CA 1
ATOM 664 C C . LEU A 1 87 ? 23.379 4.809 -3.853 1.00 69.75 87 LEU A C 1
ATOM 666 O O . LEU A 1 87 ? 23.987 5.755 -3.349 1.00 69.75 87 LEU A O 1
ATOM 670 N N . PRO A 1 88 ? 22.061 4.903 -4.112 1.00 48.84 88 PRO A N 1
ATOM 671 C CA . PRO A 1 88 ? 21.273 6.059 -3.694 1.00 48.84 88 PRO A CA 1
ATOM 672 C C . PRO A 1 88 ? 21.368 6.227 -2.167 1.00 48.84 88 PRO A C 1
ATOM 674 O O . PRO A 1 88 ? 20.844 5.402 -1.422 1.00 48.84 88 PRO A O 1
ATOM 677 N N . GLY A 1 89 ? 22.077 7.278 -1.734 1.00 58.34 89 GLY A N 1
ATOM 678 C CA . GLY A 1 89 ? 22.485 7.531 -0.342 1.00 58.34 89 GLY A CA 1
ATOM 679 C C . GLY A 1 89 ? 24.003 7.699 -0.136 1.00 58.34 89 GLY A C 1
ATOM 680 O O . GLY A 1 89 ? 24.408 8.248 0.879 1.00 58.34 89 GLY A O 1
ATOM 681 N N . GLY A 1 90 ? 24.843 7.287 -1.097 1.00 48.16 90 GLY A N 1
ATOM 682 C CA . GLY A 1 90 ? 26.313 7.367 -1.009 1.00 48.16 90 GLY A CA 1
ATOM 683 C C . GLY A 1 90 ? 26.914 8.738 -1.346 1.00 48.16 90 GLY A C 1
ATOM 684 O O . GLY A 1 90 ? 28.022 9.059 -0.924 1.00 48.16 90 GLY A O 1
ATOM 685 N N . ALA A 1 91 ? 26.174 9.594 -2.059 1.00 46.81 91 ALA A N 1
ATOM 686 C CA . ALA A 1 91 ? 26.608 10.948 -2.390 1.00 46.81 91 ALA A CA 1
ATOM 687 C C . ALA A 1 91 ? 26.100 11.969 -1.356 1.00 46.81 91 ALA A C 1
ATOM 689 O O . ALA A 1 91 ? 25.052 12.587 -1.538 1.00 46.81 91 ALA A O 1
ATOM 690 N N . GLY A 1 92 ? 26.884 12.188 -0.301 1.00 45.28 92 GLY A N 1
ATOM 691 C CA . GLY A 1 92 ? 26.908 13.474 0.403 1.00 45.28 92 GLY A CA 1
ATOM 692 C C . GLY A 1 92 ? 25.799 13.765 1.415 1.00 45.28 92 GLY A C 1
ATOM 693 O O . GLY A 1 92 ? 25.548 14.936 1.692 1.00 45.28 92 GLY A O 1
ATOM 694 N N . THR A 1 93 ? 25.162 12.760 2.009 1.00 43.84 93 THR A N 1
ATOM 695 C CA . THR A 1 93 ? 24.554 12.955 3.333 1.00 43.84 93 THR A CA 1
ATOM 696 C C . THR A 1 93 ? 25.640 12.739 4.378 1.00 43.84 93 THR A C 1
ATOM 698 O O . THR A 1 93 ? 26.143 11.631 4.514 1.00 43.84 93 THR A O 1
ATOM 701 N N . GLU A 1 94 ? 26.030 13.807 5.079 1.00 47.81 94 GLU A N 1
ATOM 702 C CA . GLU A 1 94 ? 26.881 13.798 6.283 1.00 47.81 94 GLU A CA 1
ATOM 703 C C . GLU A 1 94 ? 26.195 13.069 7.461 1.00 47.81 94 GLU A C 1
ATOM 705 O O . GLU A 1 94 ? 26.188 13.556 8.586 1.00 47.81 94 GLU A O 1
ATOM 710 N N . GLU A 1 95 ? 25.568 11.923 7.213 1.00 52.53 95 GLU A N 1
ATOM 711 C CA . GLU A 1 95 ? 25.204 10.980 8.261 1.00 52.53 95 GLU A CA 1
ATOM 712 C C . GLU A 1 95 ? 26.306 9.933 8.277 1.00 52.53 95 GLU A C 1
ATOM 714 O O . GLU A 1 95 ? 26.562 9.259 7.276 1.00 52.53 95 GLU A O 1
ATOM 719 N N . ASP A 1 96 ? 27.018 9.878 9.400 1.00 54.44 96 ASP A N 1
ATOM 720 C CA . ASP A 1 96 ? 28.096 8.932 9.636 1.00 54.44 96 ASP A CA 1
ATOM 721 C C . ASP A 1 96 ? 27.573 7.524 9.277 1.00 54.44 96 ASP A C 1
ATOM 723 O O . ASP A 1 96 ? 26.550 7.099 9.824 1.00 54.44 96 ASP A O 1
ATOM 727 N N . PRO A 1 97 ? 28.173 6.798 8.314 1.00 55.31 97 PRO A N 1
ATOM 728 C CA . PRO A 1 97 ? 27.677 5.487 7.900 1.00 55.31 97 PRO A CA 1
ATOM 729 C C . PRO A 1 97 ? 27.609 4.501 9.072 1.00 55.31 97 PRO A C 1
ATOM 731 O O . PRO A 1 97 ? 26.770 3.600 9.050 1.00 55.31 97 PRO A O 1
ATOM 734 N N . ASP A 1 98 ? 28.411 4.708 10.121 1.00 57.50 98 ASP A N 1
ATOM 735 C CA . ASP A 1 98 ? 28.283 3.982 11.381 1.00 57.50 98 ASP A CA 1
ATOM 736 C C . ASP A 1 98 ? 26.976 4.326 12.115 1.00 57.50 98 ASP A C 1
ATOM 738 O O . ASP A 1 98 ? 26.338 3.430 12.658 1.00 57.50 98 ASP A O 1
ATOM 742 N N . GLU A 1 99 ? 26.499 5.569 12.087 1.00 57.28 99 GLU A N 1
ATOM 743 C CA . GLU A 1 99 ? 25.262 6.015 12.741 1.00 57.28 99 GLU A CA 1
ATOM 744 C C . GLU A 1 99 ? 24.006 5.482 12.029 1.00 57.28 99 GLU A C 1
ATOM 746 O O . GLU A 1 99 ? 23.092 4.989 12.692 1.00 57.28 99 GLU A O 1
ATOM 751 N N . ALA A 1 100 ? 23.997 5.435 10.692 1.00 58.62 100 ALA A N 1
ATOM 752 C CA . ALA A 1 100 ? 22.905 4.832 9.916 1.00 58.62 100 ALA A CA 1
ATOM 753 C C . ALA A 1 100 ? 22.821 3.302 10.102 1.00 58.62 100 ALA A C 1
ATOM 755 O O . ALA A 1 100 ? 21.733 2.732 10.237 1.00 58.62 100 ALA A O 1
ATOM 756 N N . LEU A 1 101 ? 23.970 2.619 10.165 1.00 66.56 101 LEU A N 1
ATOM 757 C CA . LEU A 1 101 ? 24.040 1.177 10.433 1.00 66.56 101 LEU A CA 1
ATOM 758 C C . LEU A 1 101 ? 23.684 0.869 11.894 1.00 66.56 101 LEU A C 1
ATOM 760 O O . LEU A 1 101 ? 23.010 -0.126 12.166 1.00 66.56 101 LEU A O 1
ATOM 764 N N . THR A 1 102 ? 24.062 1.749 12.824 1.00 69.75 102 THR A N 1
ATOM 765 C CA . THR A 1 102 ? 23.656 1.679 14.236 1.00 69.75 102 THR A CA 1
ATOM 766 C C . THR A 1 102 ? 22.152 1.909 14.385 1.00 69.75 102 THR A C 1
ATOM 768 O O . THR A 1 102 ? 21.512 1.181 15.142 1.00 69.75 102 THR A O 1
ATOM 771 N N . GLY A 1 103 ? 21.568 2.834 13.618 1.00 71.38 103 GLY A N 1
ATOM 772 C CA . GLY A 1 103 ? 20.125 3.074 13.551 1.00 71.38 103 GLY A CA 1
ATOM 773 C C . GLY A 1 103 ? 19.359 1.851 13.049 1.00 71.38 103 GLY A C 1
ATOM 774 O O . GLY A 1 103 ? 18.471 1.359 13.738 1.00 71.38 103 GLY A O 1
ATOM 775 N N . ALA A 1 104 ? 19.772 1.265 11.923 1.00 70.12 104 ALA A N 1
ATOM 776 C CA . ALA A 1 104 ? 19.149 0.049 11.395 1.00 70.12 104 ALA A CA 1
ATOM 777 C C . ALA A 1 104 ? 19.312 -1.167 12.335 1.00 70.12 104 ALA A C 1
ATOM 779 O O . ALA A 1 104 ? 18.411 -1.997 12.461 1.00 70.12 104 ALA A O 1
ATOM 780 N N . GLN A 1 105 ? 20.449 -1.284 13.034 1.00 73.62 105 GLN A N 1
ATOM 781 C CA . GLN A 1 105 ? 20.647 -2.311 14.063 1.00 73.62 105 GLN A CA 1
ATOM 782 C C . GLN A 1 105 ? 19.793 -2.065 15.312 1.00 73.62 105 GLN A C 1
ATOM 784 O O . GLN A 1 105 ? 19.346 -3.030 15.937 1.00 73.62 105 GLN A O 1
ATOM 789 N N . ALA A 1 106 ? 19.570 -0.804 15.687 1.00 75.38 106 ALA A N 1
ATOM 790 C CA . ALA A 1 106 ? 18.666 -0.435 16.768 1.00 75.38 106 ALA A CA 1
ATOM 791 C C . ALA A 1 106 ? 17.216 -0.773 16.399 1.00 75.38 106 ALA A C 1
ATOM 793 O O . ALA A 1 106 ? 16.551 -1.457 17.169 1.00 75.38 106 ALA A O 1
ATOM 794 N N . GLU A 1 107 ? 16.775 -0.440 15.184 1.00 78.12 107 GLU A N 1
ATOM 795 C CA . GLU A 1 107 ? 15.443 -0.791 14.680 1.00 78.12 107 GLU A CA 1
ATOM 796 C C . GLU A 1 107 ? 15.212 -2.308 14.639 1.00 78.12 107 GLU A C 1
ATOM 798 O O . GLU A 1 107 ? 14.148 -2.789 15.029 1.00 78.12 107 GLU A O 1
ATOM 803 N N . LEU A 1 108 ? 16.215 -3.090 14.221 1.00 83.50 108 LEU A N 1
ATOM 804 C CA . LEU A 1 108 ? 16.116 -4.551 14.221 1.00 83.50 108 LEU A CA 1
ATOM 805 C C . LEU A 1 108 ? 16.033 -5.117 15.649 1.00 83.50 108 LEU A C 1
ATOM 807 O O . LEU A 1 108 ? 15.256 -6.038 15.903 1.00 83.50 108 LEU A O 1
ATOM 811 N N . ARG A 1 109 ? 16.801 -4.558 16.596 1.00 83.19 109 ARG A N 1
ATOM 812 C CA . ARG A 1 109 ? 16.721 -4.936 18.017 1.00 83.19 109 ARG A CA 1
ATOM 813 C C . ARG A 1 109 ? 15.364 -4.587 18.616 1.00 83.19 109 ARG A C 1
ATOM 815 O O . ARG A 1 109 ? 14.814 -5.412 19.342 1.00 83.19 109 ARG A O 1
ATOM 822 N N . ASP A 1 110 ? 14.822 -3.420 18.285 1.00 84.62 110 ASP A N 1
ATOM 823 C CA . ASP A 1 110 ? 13.503 -2.981 18.732 1.00 84.62 110 ASP A CA 1
ATOM 824 C C . ASP A 1 110 ? 12.404 -3.886 18.162 1.00 84.62 110 ASP A C 1
ATOM 826 O O . ASP A 1 110 ? 11.507 -4.306 18.896 1.00 84.62 110 ASP A O 1
ATOM 830 N N . ALA A 1 111 ? 12.506 -4.278 16.889 1.00 80.06 111 ALA A N 1
ATOM 831 C CA . ALA A 1 111 ? 11.593 -5.237 16.270 1.00 80.06 111 ALA A CA 1
ATOM 832 C C . ALA A 1 111 ? 11.668 -6.629 16.931 1.00 80.06 111 ALA A C 1
ATOM 834 O O . ALA A 1 111 ? 10.632 -7.242 17.209 1.00 80.06 111 ALA A O 1
ATOM 835 N N . ASP A 1 112 ? 12.870 -7.119 17.246 1.00 87.00 112 ASP A N 1
ATOM 836 C CA . ASP A 1 112 ? 13.066 -8.386 17.961 1.00 87.00 112 ASP A CA 1
ATOM 837 C C . ASP A 1 112 ? 12.540 -8.334 19.404 1.00 87.00 112 ASP A C 1
ATOM 839 O O . ASP A 1 112 ? 12.009 -9.327 19.917 1.00 87.00 112 ASP A O 1
ATOM 843 N N . GLU A 1 113 ? 12.681 -7.192 20.078 1.00 89.00 113 GLU A N 1
ATOM 844 C CA . GLU A 1 113 ? 12.140 -6.959 21.417 1.00 89.00 113 GLU A CA 1
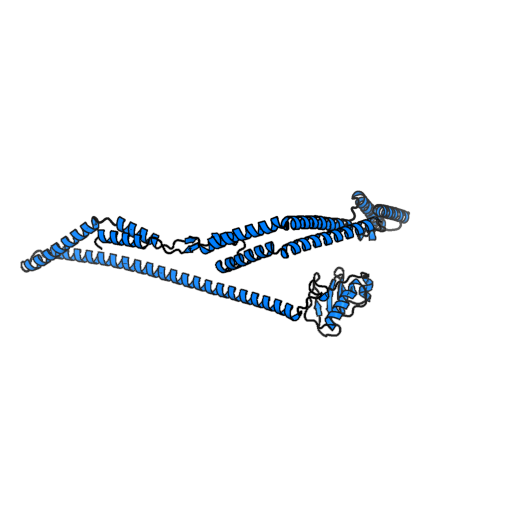ATOM 845 C C . GLU A 1 113 ? 10.607 -6.946 21.386 1.00 89.00 113 GLU A C 1
ATOM 847 O O . GLU A 1 113 ? 9.968 -7.649 22.172 1.00 89.00 113 GLU A O 1
ATOM 852 N N . GLN A 1 114 ? 10.008 -6.242 20.419 1.00 86.38 114 GLN A N 1
ATOM 853 C CA . GLN A 1 114 ? 8.560 -6.232 20.197 1.00 86.38 114 GLN A CA 1
ATOM 854 C C . GLN A 1 114 ? 8.031 -7.638 19.900 1.00 86.38 114 GLN A C 1
ATOM 856 O O . GLN A 1 114 ? 7.040 -8.071 20.492 1.00 86.38 114 GLN A O 1
ATOM 861 N N . TYR A 1 115 ? 8.716 -8.401 19.045 1.00 85.56 115 TYR A N 1
ATOM 862 C CA . TYR A 1 115 ? 8.339 -9.783 18.756 1.00 85.56 115 TYR A CA 1
ATOM 863 C C . TYR A 1 115 ? 8.408 -10.670 20.010 1.00 85.56 115 TYR A C 1
ATOM 865 O O . TYR A 1 115 ? 7.497 -11.467 20.267 1.00 85.56 115 TYR A O 1
ATOM 873 N N . ARG A 1 116 ? 9.446 -10.511 20.843 1.00 88.69 116 ARG A N 1
ATOM 874 C CA . ARG A 1 116 ? 9.559 -11.215 22.131 1.00 88.69 116 ARG A CA 1
ATOM 875 C C . ARG A 1 116 ? 8.442 -10.827 23.099 1.00 88.69 116 ARG A C 1
ATOM 877 O O . ARG A 1 116 ? 7.864 -11.725 23.714 1.00 88.69 116 ARG A O 1
ATOM 884 N N . GLN A 1 117 ? 8.085 -9.548 23.188 1.00 87.12 117 GLN A N 1
ATOM 885 C CA . GLN A 1 117 ? 6.976 -9.072 24.019 1.00 87.12 117 GLN A CA 1
ATOM 886 C C . GLN A 1 117 ? 5.628 -9.640 23.560 1.00 87.12 117 GLN A C 1
ATOM 888 O O . GLN A 1 117 ? 4.871 -10.145 24.388 1.00 87.12 117 GLN A O 1
ATOM 893 N N . VAL A 1 118 ? 5.349 -9.649 22.252 1.00 85.44 118 VAL A N 1
ATOM 894 C CA . VAL A 1 118 ? 4.121 -10.241 21.688 1.00 85.44 118 VAL A CA 1
ATOM 895 C C . VAL A 1 118 ? 4.058 -11.746 21.957 1.00 85.44 118 VAL A C 1
ATOM 897 O O . VAL A 1 118 ? 3.012 -12.287 22.313 1.00 85.44 118 VAL A O 1
ATOM 900 N N . LYS A 1 119 ? 5.187 -12.449 21.839 1.00 89.19 119 LYS A N 1
ATOM 901 C CA . LYS A 1 119 ? 5.248 -13.883 22.140 1.00 89.19 119 LYS A CA 1
ATOM 902 C C . LYS A 1 119 ? 5.004 -14.169 23.626 1.00 89.19 119 LYS A C 1
ATOM 904 O O . LYS A 1 119 ? 4.330 -15.145 23.957 1.00 89.19 119 LYS A O 1
ATOM 909 N N . GLN A 1 120 ? 5.536 -13.333 24.517 1.00 89.00 120 GLN A N 1
ATOM 910 C CA . GLN A 1 120 ? 5.300 -13.444 25.957 1.00 89.00 120 GLN A CA 1
ATOM 911 C C . GLN A 1 120 ? 3.849 -13.120 26.319 1.00 89.00 120 GLN A C 1
ATOM 913 O O . GLN A 1 120 ? 3.242 -13.882 27.068 1.00 89.00 120 GLN A O 1
ATOM 918 N N . SER A 1 121 ? 3.264 -12.057 25.760 1.00 86.88 121 SER A N 1
ATOM 919 C CA . SER A 1 121 ? 1.865 -11.705 26.019 1.00 86.88 121 SER A CA 1
ATOM 920 C C . SER A 1 121 ? 0.916 -12.805 25.545 1.00 86.88 121 SER A C 1
ATOM 922 O O . SER A 1 121 ? 0.050 -13.219 26.311 1.00 86.88 121 SER A O 1
ATOM 924 N N . ALA A 1 122 ? 1.154 -13.385 24.363 1.00 84.31 122 ALA A N 1
ATOM 925 C CA . ALA A 1 122 ? 0.392 -14.528 23.864 1.00 84.31 122 ALA A CA 1
ATOM 926 C C . ALA A 1 122 ? 0.487 -15.757 24.788 1.00 84.31 122 ALA A C 1
ATOM 928 O O . ALA A 1 122 ? -0.509 -16.448 25.008 1.00 84.31 122 ALA A O 1
ATOM 929 N N . ALA A 1 123 ? 1.665 -16.028 25.363 1.00 86.25 123 ALA A N 1
ATOM 930 C CA . ALA A 1 123 ? 1.834 -17.107 26.335 1.00 86.25 123 ALA A CA 1
ATOM 931 C C . ALA A 1 123 ? 1.068 -16.834 27.642 1.00 86.25 123 ALA A C 1
ATOM 933 O O . ALA A 1 123 ? 0.466 -17.751 28.199 1.00 86.25 123 ALA A O 1
ATOM 934 N N . THR A 1 124 ? 1.049 -15.584 28.111 1.00 89.44 124 THR A N 1
ATOM 935 C CA . THR A 1 124 ? 0.293 -15.173 29.302 1.00 89.44 124 THR A CA 1
ATOM 936 C C . THR A 1 124 ? -1.212 -15.281 29.074 1.00 89.44 124 THR A C 1
ATOM 938 O O . THR A 1 124 ? -1.904 -15.868 29.899 1.00 89.44 124 THR A O 1
ATOM 941 N N . THR A 1 125 ? -1.720 -14.806 27.933 1.00 83.12 125 THR A N 1
ATOM 942 C CA . THR A 1 125 ? -3.141 -14.938 27.574 1.00 83.12 125 THR A CA 1
ATOM 943 C C . THR A 1 125 ? -3.559 -16.401 27.467 1.00 83.12 125 THR A C 1
ATOM 945 O O . THR A 1 125 ? -4.654 -16.761 27.883 1.00 83.12 125 THR A O 1
ATOM 948 N N . ARG A 1 126 ? -2.680 -17.274 26.957 1.00 86.25 126 ARG A N 1
ATOM 949 C CA . ARG A 1 126 ? -2.959 -18.711 26.900 1.00 86.25 126 ARG A CA 1
ATOM 950 C C . ARG A 1 126 ? -3.091 -19.332 28.293 1.00 86.25 126 ARG A C 1
ATOM 952 O O . ARG A 1 126 ? -4.043 -20.064 28.511 1.00 86.25 126 ARG A O 1
ATOM 959 N N . ARG A 1 127 ? -2.213 -18.976 29.238 1.00 88.56 127 ARG A N 1
ATOM 960 C CA . ARG A 1 127 ? -2.344 -19.412 30.642 1.00 88.56 127 ARG A CA 1
ATOM 961 C C . ARG A 1 127 ? -3.637 -18.910 31.281 1.00 88.56 127 ARG A C 1
ATOM 963 O O . ARG A 1 127 ? -4.329 -19.692 31.906 1.00 88.56 127 ARG A O 1
ATOM 970 N N . GLN A 1 128 ? -4.002 -17.648 31.051 1.00 86.38 128 GLN A N 1
ATOM 971 C CA . GLN A 1 128 ? -5.266 -17.095 31.555 1.00 86.38 128 GLN A CA 1
ATOM 972 C C . GLN A 1 128 ? -6.492 -17.849 31.018 1.00 86.38 128 GLN A C 1
ATOM 974 O O . GLN A 1 128 ? -7.471 -18.009 31.737 1.00 86.38 128 GLN A O 1
ATOM 979 N N . LEU A 1 129 ? -6.455 -18.314 29.764 1.00 85.56 129 LEU A N 1
ATOM 980 C CA . LEU A 1 129 ? -7.524 -19.144 29.201 1.00 85.56 129 LEU A CA 1
ATOM 981 C C . LEU A 1 129 ? -7.570 -20.539 29.831 1.00 85.56 129 LEU A C 1
ATOM 983 O O . LEU A 1 129 ? -8.665 -21.040 30.073 1.00 85.56 129 LEU A O 1
ATOM 987 N N . ASP A 1 130 ? -6.411 -21.142 30.097 1.00 87.38 130 ASP A N 1
ATOM 988 C CA . ASP A 1 130 ? -6.330 -22.439 30.773 1.00 87.38 130 ASP A CA 1
ATOM 989 C C . ASP A 1 130 ? -6.864 -22.333 32.219 1.00 87.38 130 ASP A C 1
ATOM 991 O O . ASP A 1 130 ? -7.707 -23.139 32.611 1.00 87.38 130 ASP A O 1
ATOM 995 N N . ASP A 1 131 ? -6.492 -21.281 32.961 1.00 86.19 131 ASP A N 1
ATOM 996 C CA . ASP A 1 131 ? -6.987 -21.006 34.321 1.00 86.19 131 ASP A CA 1
ATOM 997 C C . ASP A 1 131 ? -8.518 -20.807 34.339 1.00 86.19 131 ASP A C 1
ATOM 999 O O . ASP A 1 131 ? -9.229 -21.416 35.138 1.00 86.19 131 ASP A O 1
ATOM 1003 N N . LEU A 1 132 ? -9.061 -20.014 33.403 1.00 89.38 132 LEU A N 1
ATOM 1004 C CA . LEU A 1 132 ? -10.512 -19.809 33.281 1.00 89.38 132 LEU A CA 1
ATOM 1005 C C . LEU A 1 132 ? -11.264 -21.105 32.944 1.00 89.38 132 LEU A C 1
ATOM 1007 O O . LEU A 1 132 ? -12.408 -21.288 33.367 1.00 89.38 132 LEU A O 1
ATOM 1011 N N . TYR A 1 133 ? -10.644 -22.003 32.176 1.00 86.19 133 TYR A N 1
ATOM 1012 C CA . TYR A 1 133 ? -11.229 -23.301 31.859 1.00 86.19 133 TYR A CA 1
ATOM 1013 C C . TYR A 1 133 ? -11.247 -24.224 33.086 1.00 86.19 133 TYR A C 1
ATOM 1015 O O . TYR A 1 133 ? -12.250 -24.898 33.335 1.00 86.19 133 TYR A O 1
ATOM 1023 N N . GLU A 1 134 ? -10.181 -24.224 33.893 1.00 88.88 134 GLU A N 1
ATOM 1024 C CA . GLU A 1 134 ? -10.148 -24.944 35.171 1.00 88.88 134 GLU A CA 1
ATOM 1025 C C . GLU A 1 134 ? -11.203 -24.415 36.154 1.00 88.88 134 GLU A C 1
ATOM 1027 O O . GLU A 1 134 ? -11.940 -25.211 36.751 1.00 88.88 134 GLU A O 1
ATOM 1032 N N . ASP A 1 135 ? -11.355 -23.092 36.250 1.00 87.06 135 ASP A N 1
ATOM 1033 C CA . ASP A 1 135 ? -12.387 -22.449 37.067 1.00 87.06 135 ASP A CA 1
ATOM 1034 C C . ASP A 1 135 ? -13.795 -22.848 36.615 1.00 87.06 135 ASP A C 1
ATOM 1036 O O . ASP A 1 135 ? -14.636 -23.215 37.441 1.00 87.06 135 ASP A O 1
ATOM 1040 N N . GLN A 1 136 ? -14.054 -22.857 35.303 1.00 89.50 136 GLN A N 1
ATOM 1041 C CA . GLN A 1 136 ? -15.338 -23.289 34.749 1.00 89.50 136 GLN A CA 1
ATOM 1042 C C . GLN A 1 136 ? -15.656 -24.744 35.125 1.00 89.50 136 GLN A C 1
ATOM 1044 O O . GLN A 1 136 ? -16.780 -25.054 35.534 1.00 89.50 136 GLN A O 1
ATOM 1049 N N . VAL A 1 137 ? -14.678 -25.647 35.009 1.00 88.94 137 VAL A N 1
ATOM 1050 C CA . VAL A 1 137 ? -14.843 -27.062 35.376 1.00 88.94 137 VAL A CA 1
ATOM 1051 C C . VAL A 1 137 ? -15.089 -27.213 36.880 1.00 88.94 137 VAL A C 1
ATOM 1053 O O . VAL A 1 137 ? -15.949 -27.999 37.287 1.00 88.94 137 VAL A O 1
ATOM 1056 N N . SER A 1 138 ? -14.373 -26.452 37.712 1.00 88.88 138 SER A N 1
ATOM 1057 C CA . SER A 1 138 ? -14.551 -26.432 39.168 1.00 88.88 138 SER A CA 1
ATOM 1058 C C . SER A 1 138 ? -15.954 -25.959 39.566 1.00 88.88 138 SER A C 1
ATOM 1060 O O . SER A 1 138 ? -16.656 -26.658 40.301 1.00 88.88 138 SER A O 1
ATOM 1062 N N . LEU A 1 139 ? -16.411 -24.832 39.013 1.00 85.50 139 LEU A N 1
ATOM 1063 C CA . LEU A 1 139 ? -17.753 -24.286 39.235 1.00 85.50 139 LEU A CA 1
ATOM 1064 C C . LEU A 1 139 ? -18.851 -25.256 38.795 1.00 85.50 139 LEU A C 1
ATOM 1066 O O . LEU A 1 139 ? -19.821 -25.450 39.525 1.00 85.50 139 LEU A O 1
ATOM 1070 N N . SER A 1 140 ? -18.690 -25.918 37.645 1.00 82.62 140 SER A N 1
ATOM 1071 C CA . SER A 1 140 ? -19.657 -26.924 37.191 1.00 82.62 140 SER A CA 1
ATOM 1072 C C . SER A 1 140 ? -19.769 -28.084 38.183 1.00 82.62 140 SER A C 1
ATOM 1074 O O . SER A 1 140 ? -20.876 -28.468 38.550 1.00 82.62 140 SER A O 1
ATOM 1076 N N . ARG A 1 141 ? -18.638 -28.591 38.696 1.00 80.69 141 ARG A N 1
ATOM 1077 C CA . ARG A 1 141 ? -18.639 -29.644 39.729 1.00 80.69 141 ARG A CA 1
ATOM 1078 C C . ARG A 1 141 ? -19.291 -29.183 41.030 1.00 80.69 141 ARG A C 1
ATOM 1080 O O . ARG A 1 141 ? -19.996 -29.968 41.657 1.00 80.69 141 ARG A O 1
ATOM 1087 N N . GLN A 1 142 ? -19.073 -27.934 41.444 1.00 83.12 142 GLN A N 1
ATOM 1088 C CA . GLN A 1 142 ? -19.718 -27.376 42.636 1.00 83.12 142 GLN A CA 1
ATOM 1089 C C . GLN A 1 142 ? -21.237 -27.277 42.462 1.00 83.12 142 GLN A C 1
ATOM 1091 O O . GLN A 1 142 ? -21.975 -27.635 43.377 1.00 83.12 142 GLN A O 1
ATOM 1096 N N . ILE A 1 143 ? -21.711 -26.858 41.284 1.00 79.94 143 ILE A N 1
ATOM 1097 C CA . ILE A 1 143 ? -23.143 -26.809 40.961 1.00 79.94 143 ILE A CA 1
ATOM 1098 C C . ILE A 1 143 ? -23.751 -28.215 40.970 1.00 79.94 143 ILE A C 1
ATOM 1100 O O . ILE A 1 143 ? -24.805 -28.417 41.573 1.00 79.94 143 ILE A O 1
ATOM 1104 N N . ASP A 1 144 ? -23.086 -29.191 40.352 1.00 73.94 144 ASP A N 1
ATOM 1105 C CA . ASP A 1 144 ? -23.566 -30.575 40.316 1.00 73.94 144 ASP A CA 1
ATOM 1106 C C . ASP A 1 144 ? -23.572 -31.211 41.717 1.00 73.94 144 ASP A C 1
ATOM 1108 O O . ASP A 1 144 ? -24.527 -31.893 42.088 1.00 73.94 144 ASP A O 1
ATOM 1112 N N . SER A 1 145 ? -22.567 -30.912 42.546 1.00 72.56 145 SER A N 1
ATOM 1113 C CA . SER A 1 145 ? -22.531 -31.331 43.952 1.00 72.56 145 SER A CA 1
ATOM 1114 C C . SER A 1 145 ? -23.633 -30.674 44.787 1.00 72.56 145 SER A C 1
ATOM 1116 O O . SER A 1 145 ? -24.228 -31.338 45.634 1.00 72.56 145 SER A O 1
ATOM 1118 N N . ALA A 1 146 ? -23.910 -29.385 44.578 1.00 71.50 146 ALA A N 1
ATOM 1119 C CA . ALA A 1 146 ? -24.974 -28.676 45.285 1.00 71.50 146 ALA A CA 1
ATOM 1120 C C . ALA A 1 146 ? -26.357 -29.224 44.903 1.00 71.50 146 ALA A C 1
ATOM 1122 O O . ALA A 1 146 ? -27.204 -29.397 45.778 1.00 71.50 146 ALA A O 1
ATOM 1123 N N . ARG A 1 147 ? -26.563 -29.563 43.622 1.00 73.88 147 ARG A N 1
ATOM 1124 C CA . ARG A 1 147 ? -27.776 -30.243 43.140 1.00 73.88 147 ARG A CA 1
ATOM 1125 C C . ARG A 1 147 ? -27.951 -31.618 43.778 1.00 73.88 147 ARG A C 1
ATOM 1127 O O . ARG A 1 147 ? -28.999 -31.877 44.356 1.00 73.88 147 ARG A O 1
ATOM 1134 N N . GLY A 1 148 ? -26.906 -32.449 43.768 1.00 67.81 148 GLY A N 1
ATOM 1135 C CA . GLY A 1 148 ? -26.949 -33.768 44.408 1.00 67.81 148 GLY A CA 1
ATOM 1136 C C . GLY A 1 148 ? -27.210 -33.707 45.919 1.00 67.81 148 GLY A C 1
ATOM 1137 O O . GLY A 1 148 ? -27.890 -34.574 46.464 1.00 67.81 148 GLY A O 1
ATOM 1138 N N . GLY A 1 149 ? -26.717 -32.664 46.598 1.00 71.69 149 GLY A N 1
ATOM 1139 C CA . GLY A 1 149 ? -27.024 -32.410 48.007 1.00 71.69 149 GLY A CA 1
ATOM 1140 C C . GLY A 1 149 ? -28.488 -32.026 48.233 1.00 71.69 149 GLY A C 1
ATOM 1141 O O . GLY A 1 149 ? -29.148 -32.613 49.085 1.00 71.69 149 GLY A O 1
ATOM 1142 N N . LEU A 1 150 ? -29.010 -31.072 47.459 1.00 69.38 150 LEU A N 1
ATOM 1143 C CA . LEU A 1 150 ? -30.395 -30.601 47.576 1.00 69.38 150 LEU A CA 1
ATOM 1144 C C . LEU A 1 150 ? -31.422 -31.714 47.325 1.00 69.38 150 LEU A C 1
ATOM 1146 O O . LEU A 1 150 ? -32.382 -31.819 48.088 1.00 69.38 150 LEU A O 1
ATOM 1150 N N . ASP A 1 151 ? -31.193 -32.569 46.328 1.00 63.56 151 ASP A N 1
ATOM 1151 C CA . ASP A 1 151 ? -32.115 -33.664 46.002 1.00 63.56 151 ASP A CA 1
ATOM 1152 C C . ASP A 1 151 ? -32.097 -34.766 47.079 1.00 63.56 151 ASP A C 1
ATOM 1154 O O . ASP A 1 151 ? -33.153 -35.216 47.519 1.00 63.56 151 ASP A O 1
ATOM 1158 N N . SER A 1 152 ? -30.918 -35.126 47.602 1.00 59.19 152 SER A N 1
ATOM 1159 C CA . SER A 1 152 ? -30.775 -36.145 48.657 1.00 59.19 152 SER A CA 1
ATOM 1160 C C . SER A 1 152 ? -31.389 -35.712 49.997 1.00 59.19 152 SER A C 1
ATOM 1162 O O . SER A 1 152 ? -32.067 -36.498 50.661 1.00 59.19 152 SER A O 1
ATOM 1164 N N . PHE A 1 153 ? -31.229 -34.441 50.387 1.00 61.19 153 PHE A N 1
ATOM 1165 C CA . PHE A 1 153 ? -31.869 -33.914 51.597 1.00 61.19 153 PHE A CA 1
ATOM 1166 C C . PHE A 1 153 ? -33.389 -33.781 51.445 1.00 61.19 153 PHE A C 1
ATOM 1168 O O . PHE A 1 153 ? -34.114 -34.008 52.414 1.00 61.19 153 PHE A O 1
ATOM 1175 N N . ALA A 1 154 ? -33.890 -33.432 50.257 1.00 61.38 154 ALA A N 1
ATOM 1176 C CA . ALA A 1 154 ? -35.328 -33.355 50.004 1.00 61.38 154 ALA A CA 1
ATOM 1177 C C . ALA A 1 154 ? -35.991 -34.744 50.046 1.00 61.38 154 ALA A C 1
ATOM 1179 O O . ALA A 1 154 ? -37.041 -34.901 50.669 1.00 61.38 154 ALA A O 1
ATOM 1180 N N . GLU A 1 155 ? -35.353 -35.755 49.454 1.00 64.31 155 GLU A N 1
ATOM 1181 C CA . GLU A 1 155 ? -35.860 -37.130 49.409 1.00 64.31 155 GLU A CA 1
ATOM 1182 C C . GLU A 1 155 ? -35.784 -37.815 50.788 1.00 64.31 155 GLU A C 1
ATOM 1184 O O . GLU A 1 155 ? -36.750 -38.441 51.226 1.00 64.31 155 GLU A O 1
ATOM 1189 N N . ALA A 1 156 ? -34.694 -37.608 51.539 1.00 66.56 156 ALA A N 1
ATOM 1190 C CA . ALA A 1 156 ? -34.552 -38.125 52.903 1.00 66.56 156 ALA A CA 1
ATOM 1191 C C . ALA A 1 156 ? -35.540 -37.482 53.893 1.00 66.56 156 ALA A 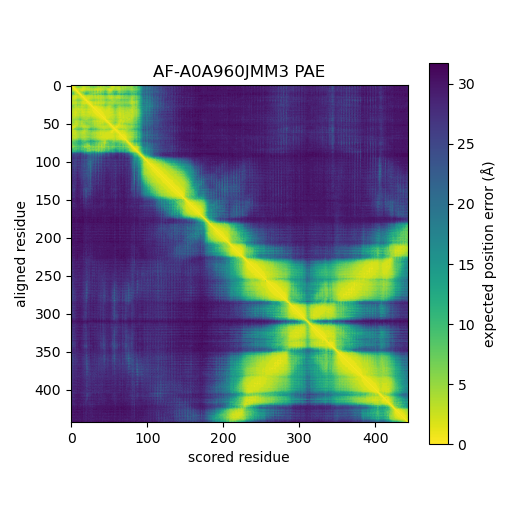C 1
ATOM 1193 O O . ALA A 1 156 ? -36.092 -38.176 54.747 1.00 66.56 156 ALA A O 1
ATOM 1194 N N . ASN A 1 157 ? -35.801 -36.176 53.771 1.00 63.75 157 ASN A N 1
ATOM 1195 C CA . ASN A 1 157 ? -36.786 -35.495 54.616 1.00 63.75 157 ASN A CA 1
ATOM 1196 C C . ASN A 1 157 ? -38.221 -35.935 54.300 1.00 63.75 157 ASN A C 1
ATOM 1198 O O . ASN A 1 157 ? -39.033 -36.048 55.217 1.00 63.75 157 ASN A O 1
ATOM 1202 N N . LEU A 1 158 ? -38.534 -36.215 53.029 1.00 69.44 158 LEU A N 1
ATOM 1203 C CA . LEU A 1 158 ? -39.828 -36.773 52.636 1.00 69.44 158 LEU A CA 1
ATOM 1204 C C . LEU A 1 158 ? -40.013 -38.179 53.224 1.00 69.44 158 LEU A C 1
ATOM 1206 O O . LEU A 1 158 ? -41.032 -38.446 53.854 1.00 69.44 158 LEU A O 1
ATOM 1210 N N . PHE A 1 159 ? -39.004 -39.044 53.091 1.00 70.81 159 PHE A N 1
ATOM 1211 C CA . PHE A 1 159 ? -39.040 -40.403 53.630 1.00 70.81 159 PHE A CA 1
ATOM 1212 C C . PHE A 1 159 ? -39.183 -40.419 55.161 1.00 70.81 159 PHE A C 1
ATOM 1214 O O . PHE A 1 159 ? -40.019 -41.144 55.696 1.00 70.81 159 PHE A O 1
ATOM 1221 N N . ALA A 1 160 ? -38.426 -39.574 55.870 1.00 71.38 160 ALA A N 1
ATOM 1222 C CA . ALA A 1 160 ? -38.525 -39.450 57.324 1.00 71.38 160 ALA A CA 1
ATOM 1223 C C . ALA A 1 160 ? -39.916 -38.965 57.767 1.00 71.38 160 ALA A C 1
ATOM 1225 O O . ALA A 1 160 ? -40.488 -39.514 58.709 1.00 71.38 160 ALA A O 1
ATOM 1226 N N . ALA A 1 161 ? -40.494 -37.990 57.057 1.00 68.12 161 ALA A N 1
ATOM 1227 C CA . ALA A 1 161 ? -41.845 -37.508 57.332 1.00 68.12 161 ALA A CA 1
ATOM 1228 C C . ALA A 1 161 ? -42.914 -38.584 57.060 1.00 68.12 161 ALA A C 1
ATOM 1230 O O . ALA A 1 161 ? -43.883 -38.700 57.812 1.00 68.12 161 ALA A O 1
ATOM 1231 N N . GLU A 1 162 ? -42.746 -39.403 56.018 1.00 72.88 162 GLU A N 1
ATOM 1232 C CA . GLU A 1 162 ? -43.646 -40.520 55.713 1.00 72.88 162 GLU A CA 1
ATOM 1233 C C . GLU A 1 162 ? -43.552 -41.652 56.747 1.00 72.88 162 GLU A C 1
ATOM 1235 O O . GLU A 1 162 ? -44.578 -42.215 57.140 1.00 72.88 162 GLU A O 1
ATOM 1240 N N . GLU A 1 163 ? -42.349 -41.966 57.235 1.00 78.38 163 GLU A N 1
ATOM 1241 C CA . GLU A 1 163 ? -42.123 -42.992 58.257 1.00 78.38 163 GLU A CA 1
ATOM 1242 C C . GLU A 1 163 ? -42.650 -42.561 59.636 1.00 78.38 163 GLU A C 1
ATOM 1244 O O . GLU A 1 163 ? -43.296 -43.350 60.336 1.00 78.38 163 GLU A O 1
ATOM 1249 N N . GLU A 1 164 ? -42.472 -41.289 60.002 1.00 77.50 164 GLU A N 1
ATOM 1250 C CA . GLU A 1 164 ? -43.035 -40.708 61.224 1.00 77.50 164 GLU A CA 1
ATOM 1251 C C . GLU A 1 164 ? -44.574 -40.715 61.175 1.00 77.50 164 GLU A C 1
ATOM 1253 O O . GLU A 1 164 ? -45.241 -41.140 62.120 1.00 77.50 164 GLU A O 1
ATOM 1258 N N . LEU A 1 165 ? -45.158 -40.385 60.021 1.00 74.88 165 LEU A N 1
ATOM 1259 C CA . LEU A 1 165 ? -46.604 -40.422 59.814 1.00 74.88 165 LEU A CA 1
ATOM 1260 C C . LEU A 1 165 ? -47.159 -41.859 59.806 1.00 74.88 165 LEU A C 1
ATOM 1262 O O . LEU A 1 165 ? -48.260 -42.111 60.304 1.00 74.88 165 LEU A O 1
ATOM 1266 N N . ALA A 1 166 ? -46.396 -42.828 59.294 1.00 76.25 166 ALA A N 1
ATOM 1267 C CA . ALA A 1 166 ? -46.746 -44.244 59.353 1.00 76.25 166 ALA A CA 1
ATOM 1268 C C . ALA A 1 166 ? -46.651 -44.815 60.778 1.00 76.25 166 ALA A C 1
ATOM 1270 O O . ALA A 1 166 ? -47.505 -45.616 61.164 1.00 76.25 166 ALA A O 1
ATOM 1271 N N . SER A 1 167 ? -45.654 -44.407 61.569 1.00 73.75 167 SER A N 1
ATOM 1272 C CA . SER A 1 167 ? -45.501 -44.854 62.959 1.00 73.75 167 SER A CA 1
ATOM 1273 C C . SER A 1 167 ? -46.611 -44.302 63.859 1.00 73.75 167 SER A C 1
ATOM 1275 O O . SER A 1 167 ? -47.216 -45.069 64.609 1.00 73.75 167 SER A O 1
ATOM 1277 N N . LEU A 1 168 ? -46.991 -43.030 63.690 1.00 72.12 168 LEU A N 1
ATOM 1278 C CA . LEU A 1 168 ? -48.129 -42.420 64.388 1.00 72.12 168 LEU A CA 1
ATOM 1279 C C . LEU A 1 168 ? -49.464 -43.092 64.032 1.00 72.12 168 LEU A C 1
ATOM 1281 O O . LEU A 1 168 ? -50.299 -43.324 64.910 1.00 72.12 168 LEU A O 1
ATOM 1285 N N . ARG A 1 169 ? -49.658 -43.477 62.763 1.00 71.25 169 ARG A N 1
ATOM 1286 C CA . ARG A 1 169 ? -50.835 -44.251 62.327 1.00 71.25 169 ARG A CA 1
ATOM 1287 C C . ARG A 1 169 ? -50.876 -45.652 62.940 1.00 71.25 169 ARG A C 1
ATOM 1289 O O . ARG A 1 169 ? -51.942 -46.111 63.333 1.00 71.25 169 ARG A O 1
ATOM 1296 N N . ARG A 1 170 ? -49.736 -46.340 63.066 1.00 73.94 170 ARG A N 1
ATOM 1297 C CA . ARG A 1 170 ? -49.683 -47.653 63.738 1.00 73.94 170 ARG A CA 1
ATOM 1298 C C . ARG A 1 170 ? -49.955 -47.529 65.235 1.00 73.94 170 ARG A C 1
ATOM 1300 O O . ARG A 1 170 ? -50.800 -48.257 65.742 1.00 73.94 170 ARG A O 1
ATOM 1307 N N . ALA A 1 171 ? -49.349 -46.550 65.905 1.00 65.94 171 ALA A N 1
ATOM 1308 C CA . ALA A 1 171 ? -49.570 -46.290 67.328 1.00 65.94 171 ALA A CA 1
ATOM 1309 C C . ALA A 1 171 ? -51.048 -45.993 67.648 1.00 65.94 171 ALA A C 1
ATOM 1311 O O . ALA A 1 171 ? -51.579 -46.508 68.627 1.00 65.94 171 ALA A O 1
ATOM 1312 N N . THR A 1 172 ? -51.741 -45.241 66.788 1.00 58.81 172 THR A N 1
ATOM 1313 C CA . THR A 1 172 ? -53.187 -44.977 66.926 1.00 58.81 172 THR A CA 1
ATOM 1314 C C . THR A 1 172 ? -54.070 -46.191 66.624 1.00 58.81 172 THR A C 1
ATOM 1316 O O . THR A 1 172 ? -55.182 -46.268 67.139 1.00 58.81 172 THR A O 1
ATOM 1319 N N . THR A 1 173 ? -53.588 -47.160 65.839 1.00 59.25 173 THR A N 1
ATOM 1320 C CA . THR A 1 173 ? -54.330 -48.401 65.549 1.00 59.25 173 THR A CA 1
ATOM 1321 C C . THR A 1 173 ? -54.091 -49.485 66.615 1.00 59.25 173 THR A C 1
ATOM 1323 O O . THR A 1 173 ? -54.965 -50.316 66.848 1.00 59.25 173 THR A O 1
ATOM 1326 N N . GLU A 1 174 ? -52.931 -49.478 67.284 1.00 55.00 174 GLU A N 1
ATOM 1327 C CA . GLU A 1 174 ? -52.539 -50.479 68.292 1.00 55.00 174 GLU A CA 1
ATOM 1328 C C . GLU A 1 174 ? -52.912 -50.095 69.741 1.00 55.00 174 GLU A C 1
ATOM 1330 O O . GLU A 1 174 ? -53.120 -50.986 70.565 1.00 55.00 174 GLU A O 1
ATOM 1335 N N . MET A 1 175 ? -53.096 -48.809 70.075 1.00 47.62 175 MET A N 1
ATOM 1336 C CA . MET A 1 175 ? -53.537 -48.350 71.411 1.00 47.62 175 MET A CA 1
ATOM 1337 C C . MET A 1 175 ? -55.062 -48.424 71.619 1.00 47.62 175 MET A C 1
ATOM 1339 O O . MET A 1 175 ? -55.708 -47.495 72.095 1.00 47.62 175 MET A O 1
ATOM 1343 N N . GLY A 1 176 ? -55.647 -49.578 71.302 1.00 48.12 176 GLY A N 1
ATOM 1344 C CA . GLY A 1 176 ? -57.067 -49.871 71.507 1.00 48.12 176 GLY A CA 1
ATOM 1345 C C . GLY A 1 176 ? -57.501 -50.157 72.953 1.00 48.12 176 GLY A C 1
ATOM 1346 O O . GLY A 1 176 ? -58.673 -50.463 73.148 1.00 48.12 176 GLY A O 1
ATOM 1347 N N . SER A 1 177 ? -56.631 -50.089 73.971 1.00 52.25 177 SER A N 1
ATOM 1348 C CA . SER A 1 177 ? -57.065 -50.254 75.372 1.00 52.25 177 SER A CA 1
ATOM 1349 C C . SER A 1 177 ? -55.989 -49.907 76.415 1.00 52.25 177 SER A C 1
ATOM 1351 O O . SER A 1 177 ? -55.291 -50.813 76.858 1.00 52.25 177 SER A O 1
ATOM 1353 N N . VAL A 1 178 ? -55.884 -48.655 76.879 1.00 47.09 178 VAL A N 1
ATOM 1354 C CA . VAL A 1 178 ? -55.397 -48.331 78.243 1.00 47.09 178 VAL A CA 1
ATOM 1355 C C . VAL A 1 178 ? -55.991 -46.980 78.681 1.00 47.09 178 VAL A C 1
ATOM 1357 O O . VAL A 1 178 ? -55.598 -45.933 78.180 1.00 47.09 178 VAL A O 1
ATOM 1360 N N . ASP A 1 179 ? -56.913 -47.005 79.646 1.00 48.25 179 ASP A N 1
ATOM 1361 C CA . ASP A 1 179 ? -57.625 -45.853 80.248 1.00 48.25 179 ASP A CA 1
ATOM 1362 C C . ASP A 1 179 ? -56.736 -44.965 81.167 1.00 48.25 179 ASP A C 1
ATOM 1364 O O . ASP A 1 179 ? -57.186 -44.433 82.180 1.00 48.25 179 ASP A O 1
ATOM 1368 N N . GLY A 1 180 ? -55.444 -44.818 80.853 1.00 49.44 180 GLY A N 1
ATOM 1369 C CA . GLY A 1 180 ? -54.462 -44.129 81.707 1.00 49.44 180 GLY A CA 1
ATOM 1370 C C . GLY A 1 180 ? -54.028 -42.740 81.233 1.00 49.44 180 GLY A C 1
ATOM 1371 O O . GLY A 1 180 ? -53.914 -41.838 82.054 1.00 49.44 180 GLY A O 1
ATOM 1372 N N . ASP A 1 181 ? -53.859 -42.543 79.923 1.00 50.44 181 ASP A N 1
ATOM 1373 C CA . ASP A 1 181 ? -53.181 -41.354 79.370 1.00 50.44 181 ASP A CA 1
ATOM 1374 C C . ASP A 1 181 ? -54.072 -40.511 78.450 1.00 50.44 181 ASP A C 1
ATOM 1376 O O . ASP A 1 181 ? -53.583 -39.720 77.647 1.00 50.44 181 ASP A O 1
ATOM 1380 N N . LEU A 1 182 ? -55.398 -40.625 78.574 1.00 55.19 182 LEU A N 1
ATOM 1381 C CA . LEU A 1 182 ? -56.343 -39.882 77.729 1.00 55.19 182 LEU A CA 1
ATOM 1382 C C . LEU A 1 182 ? -56.134 -38.358 77.786 1.00 55.19 182 LEU A C 1
ATOM 1384 O O . LEU A 1 182 ? -56.384 -37.681 76.797 1.00 55.19 182 LEU A O 1
ATOM 1388 N N . ALA A 1 183 ? -55.649 -37.809 78.905 1.00 57.62 183 ALA A N 1
ATOM 1389 C CA . ALA A 1 183 ? -55.383 -36.374 79.036 1.00 57.62 183 ALA A CA 1
ATOM 1390 C C . ALA A 1 183 ? -54.078 -35.933 78.346 1.00 57.62 183 ALA A C 1
ATOM 1392 O O . ALA A 1 183 ? -54.041 -34.874 77.723 1.00 57.62 183 ALA A O 1
ATOM 1393 N N . GLU A 1 184 ? -53.018 -36.740 78.430 1.00 57.47 184 GLU A N 1
ATOM 1394 C CA . GLU A 1 184 ? -51.724 -36.436 77.805 1.00 57.47 184 GLU A CA 1
ATOM 1395 C C . GLU A 1 184 ? -51.774 -36.714 76.293 1.00 57.47 184 GLU A C 1
ATOM 1397 O O . GLU A 1 184 ? -51.268 -35.927 75.494 1.00 57.47 184 GLU A O 1
ATOM 1402 N N . GLN A 1 185 ? -52.508 -37.755 75.886 1.00 60.94 185 GLN A N 1
ATOM 1403 C CA . GLN A 1 185 ? -52.843 -38.033 74.490 1.00 60.94 185 GLN A CA 1
ATOM 1404 C C . GLN A 1 185 ? -53.777 -36.975 73.895 1.00 60.94 185 GLN A C 1
ATOM 1406 O O . GLN A 1 185 ? -53.558 -36.573 72.756 1.00 60.94 185 GLN A O 1
ATOM 1411 N N . ALA A 1 186 ? -54.765 -36.468 74.644 1.00 66.69 186 ALA A N 1
ATOM 1412 C CA . ALA A 1 186 ? -55.598 -35.351 74.190 1.00 66.69 186 ALA A CA 1
ATOM 1413 C C . ALA A 1 186 ? -54.787 -34.056 74.032 1.00 66.69 186 ALA A C 1
ATOM 1415 O O . ALA A 1 186 ? -54.951 -33.356 73.039 1.00 66.69 186 ALA A O 1
ATOM 1416 N N . ALA A 1 187 ? -53.858 -33.761 74.948 1.00 71.19 187 ALA A N 1
ATOM 1417 C CA . ALA A 1 187 ? -52.977 -32.599 74.827 1.00 71.19 187 ALA A CA 1
ATOM 1418 C C . ALA A 1 187 ? -51.997 -32.726 73.644 1.00 71.19 187 ALA A C 1
ATOM 1420 O O . ALA A 1 187 ? -51.774 -31.759 72.914 1.00 71.19 187 ALA A O 1
ATOM 1421 N N . ALA A 1 188 ? -51.430 -33.915 73.419 1.00 71.25 188 ALA A N 1
ATOM 1422 C CA . ALA A 1 188 ? -50.582 -34.186 72.260 1.00 71.25 188 ALA A CA 1
ATOM 1423 C C . ALA A 1 188 ? -51.373 -34.117 70.941 1.00 71.25 188 ALA A C 1
ATOM 1425 O O . ALA A 1 188 ? -50.867 -33.573 69.957 1.00 71.25 188 ALA A O 1
ATOM 1426 N N . ALA A 1 189 ? -52.616 -34.609 70.931 1.00 72.44 189 ALA A N 1
ATOM 1427 C CA . ALA A 1 189 ? -53.527 -34.509 69.796 1.00 72.44 189 ALA A CA 1
ATOM 1428 C C . ALA A 1 189 ? -53.894 -33.050 69.488 1.00 72.44 189 ALA A C 1
ATOM 1430 O O . ALA A 1 189 ? -53.773 -32.651 68.337 1.00 72.44 189 ALA A O 1
ATOM 1431 N N . ASP A 1 190 ? -54.208 -32.225 70.492 1.00 75.94 190 ASP A N 1
ATOM 1432 C CA . ASP A 1 190 ? -54.478 -30.789 70.310 1.00 75.94 190 ASP A CA 1
ATOM 1433 C C . ASP A 1 190 ? -53.255 -30.033 69.763 1.00 75.94 190 ASP A C 1
ATOM 1435 O O . ASP A 1 190 ? -53.375 -29.160 68.899 1.00 75.94 190 ASP A O 1
ATOM 1439 N N . ILE A 1 191 ? -52.047 -30.365 70.235 1.00 76.56 191 ILE A N 1
ATOM 1440 C CA . ILE A 1 191 ? -50.804 -29.777 69.715 1.00 76.56 191 ILE A CA 1
ATOM 1441 C C . ILE A 1 191 ? -50.592 -30.179 68.252 1.00 76.56 191 ILE A C 1
ATOM 1443 O O . ILE A 1 191 ? -50.208 -29.334 67.438 1.00 76.56 191 ILE A O 1
ATOM 1447 N N . LEU A 1 192 ? -50.836 -31.445 67.909 1.00 73.44 192 LEU A N 1
ATOM 1448 C CA . LEU A 1 192 ? -50.736 -31.937 66.538 1.00 73.44 192 LEU A CA 1
ATOM 1449 C C . LEU A 1 192 ? -51.804 -31.312 65.640 1.00 73.44 192 LEU A C 1
ATOM 1451 O O . LEU A 1 192 ? -51.447 -30.827 64.575 1.00 73.44 192 LEU A O 1
ATOM 1455 N N . ASP A 1 193 ? -53.057 -31.212 66.077 1.00 79.50 193 ASP A N 1
ATOM 1456 C CA . ASP A 1 193 ? -54.142 -30.568 65.329 1.00 79.50 193 ASP A CA 1
ATOM 1457 C C . ASP A 1 193 ? -53.879 -29.078 65.111 1.00 79.50 193 ASP A C 1
ATOM 1459 O O . ASP A 1 193 ? -54.136 -28.548 64.024 1.00 79.50 193 ASP A O 1
ATOM 1463 N N . ARG A 1 194 ? -53.277 -28.397 66.093 1.00 80.88 194 ARG A N 1
ATOM 1464 C CA . ARG A 1 194 ? -52.815 -27.015 65.933 1.00 80.88 194 ARG A CA 1
ATOM 1465 C C . ARG A 1 194 ? -51.704 -26.921 64.892 1.00 80.88 194 ARG A C 1
ATOM 1467 O O . ARG A 1 194 ? -51.787 -26.072 64.011 1.00 80.88 194 ARG A O 1
ATOM 1474 N N . ARG A 1 195 ? -50.703 -27.808 64.934 1.00 78.00 195 ARG A N 1
ATOM 1475 C CA . ARG A 1 195 ? -49.615 -27.834 63.936 1.00 78.00 195 ARG A CA 1
ATOM 1476 C C . ARG A 1 195 ? -50.109 -28.232 62.547 1.00 78.00 195 ARG A C 1
ATOM 1478 O O . ARG A 1 195 ? -49.626 -27.683 61.567 1.00 78.00 195 ARG A O 1
ATOM 1485 N N . ILE A 1 196 ? -51.080 -29.137 62.451 1.00 78.31 196 ILE A N 1
ATOM 1486 C CA . ILE A 1 196 ? -51.732 -29.529 61.197 1.00 78.31 196 ILE A CA 1
ATOM 1487 C C . ILE A 1 196 ? -52.538 -28.355 60.647 1.00 78.31 196 ILE A C 1
ATOM 1489 O O . ILE A 1 196 ? -52.456 -28.082 59.456 1.00 78.31 196 ILE A O 1
ATOM 1493 N N . SER A 1 197 ? -53.256 -27.615 61.494 1.00 77.69 197 SER A N 1
ATOM 1494 C CA . SER A 1 197 ? -54.011 -26.423 61.088 1.00 77.69 197 SER A CA 1
ATOM 1495 C C . SER A 1 197 ? -53.096 -25.270 60.666 1.00 77.69 197 SER A C 1
ATOM 1497 O O . SER A 1 197 ? -53.361 -24.615 59.659 1.00 77.69 197 SER A O 1
ATOM 1499 N N . GLU A 1 198 ? -51.990 -25.047 61.380 1.00 79.38 198 GLU A N 1
ATOM 1500 C CA . GLU A 1 198 ? -50.931 -24.095 61.010 1.00 79.38 198 GLU A CA 1
ATOM 1501 C C . GLU A 1 198 ? -50.248 -24.499 59.693 1.00 79.38 198 GLU A C 1
ATOM 1503 O O . GLU A 1 198 ? -50.044 -23.667 58.813 1.00 79.38 198 GLU A O 1
ATOM 1508 N N . ALA A 1 199 ? -49.948 -25.786 59.505 1.00 73.62 199 ALA A N 1
ATOM 1509 C CA . ALA A 1 199 ? -49.368 -26.297 58.267 1.00 73.62 199 ALA A CA 1
ATOM 1510 C C . ALA A 1 199 ? -50.364 -26.253 57.098 1.00 73.62 199 ALA A C 1
ATOM 1512 O O . ALA A 1 199 ? -49.969 -25.950 55.976 1.00 73.62 199 ALA A O 1
ATOM 1513 N N . ALA A 1 200 ? -51.651 -26.513 57.340 1.00 75.25 200 ALA A N 1
ATOM 1514 C CA . ALA A 1 200 ? -52.707 -26.420 56.336 1.00 75.25 200 ALA A CA 1
ATOM 1515 C C . ALA A 1 200 ? -52.935 -24.969 55.906 1.00 75.25 200 ALA A C 1
ATOM 1517 O O . ALA A 1 200 ? -52.983 -24.696 54.713 1.00 75.25 200 ALA A O 1
ATOM 1518 N N . THR A 1 201 ? -52.973 -24.027 56.853 1.00 77.50 201 THR A N 1
ATOM 1519 C CA . THR A 1 201 ? -53.051 -22.592 56.539 1.00 77.50 201 THR A CA 1
ATOM 1520 C C . THR A 1 201 ? -51.806 -22.101 55.805 1.00 77.50 201 THR A C 1
ATOM 1522 O O . THR A 1 201 ? -51.943 -21.396 54.809 1.00 77.50 201 THR A O 1
ATOM 1525 N N . ALA A 1 202 ? -50.602 -22.524 56.206 1.00 72.75 202 ALA A N 1
ATOM 1526 C CA . ALA A 1 202 ? -49.368 -22.214 55.480 1.00 72.75 202 ALA A CA 1
ATOM 1527 C C . ALA A 1 202 ? -49.353 -22.820 54.064 1.00 72.75 202 ALA A C 1
ATOM 1529 O O . ALA A 1 202 ? -48.949 -22.156 53.109 1.00 72.75 202 ALA A O 1
ATOM 1530 N N . ARG A 1 203 ? -49.837 -24.057 53.897 1.00 74.50 203 ARG A N 1
ATOM 1531 C CA . ARG A 1 203 ? -49.954 -24.724 52.594 1.00 74.50 203 ARG A CA 1
ATOM 1532 C C . ARG A 1 203 ? -50.984 -24.042 51.703 1.00 74.50 203 ARG A C 1
ATOM 1534 O O . ARG A 1 203 ? -50.713 -23.862 50.526 1.00 74.50 203 ARG A O 1
ATOM 1541 N N . ASP A 1 204 ? -52.135 -23.653 52.238 1.00 75.19 204 ASP A N 1
ATOM 1542 C CA . ASP A 1 204 ? -53.181 -22.974 51.474 1.00 75.19 204 ASP A CA 1
ATOM 1543 C C . ASP A 1 204 ? -52.757 -21.538 51.111 1.00 75.19 204 ASP A C 1
ATOM 1545 O O . ASP A 1 204 ? -53.065 -21.062 50.020 1.00 75.19 204 ASP A O 1
ATOM 1549 N N . LEU A 1 205 ? -51.972 -20.869 51.965 1.00 73.06 205 LEU A N 1
A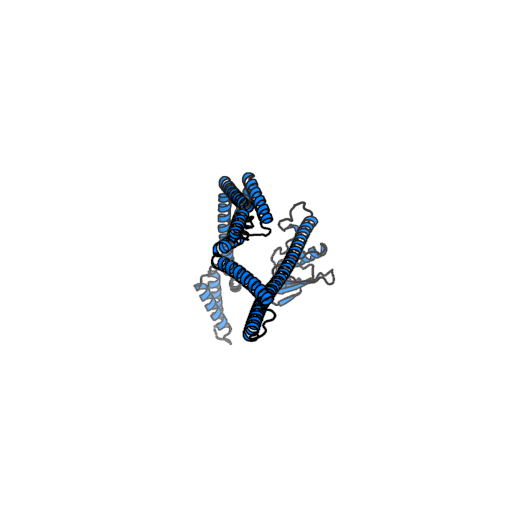TOM 1550 C CA . LEU A 1 205 ? -51.289 -19.613 51.632 1.00 73.06 205 LEU A CA 1
ATOM 1551 C C . LEU A 1 205 ? -50.293 -19.810 50.480 1.00 73.06 205 LEU A C 1
ATOM 1553 O O . LEU A 1 205 ? -50.331 -19.057 49.509 1.00 73.06 205 LEU A O 1
ATOM 1557 N N . LEU A 1 206 ? -49.459 -20.853 50.531 1.00 69.69 206 LEU A N 1
ATOM 1558 C CA . LEU A 1 206 ? -48.494 -21.171 49.472 1.00 69.69 206 LEU A CA 1
ATOM 1559 C C . LEU A 1 206 ? -49.171 -21.622 48.168 1.00 69.69 206 LEU A C 1
ATOM 1561 O O . LEU A 1 206 ? -48.708 -21.267 47.090 1.00 69.69 206 LEU A O 1
ATOM 1565 N N . ALA A 1 207 ? -50.279 -22.363 48.249 1.00 74.06 207 ALA A N 1
ATOM 1566 C CA . ALA A 1 207 ? -51.033 -22.846 47.093 1.00 74.06 207 ALA A CA 1
ATOM 1567 C C . ALA A 1 207 ? -51.796 -21.725 46.369 1.00 74.06 207 ALA A C 1
ATOM 1569 O O . ALA A 1 207 ? -52.017 -21.820 45.164 1.00 74.06 207 ALA A O 1
ATOM 1570 N N . ASN A 1 208 ? -52.182 -20.667 47.091 1.00 74.25 208 ASN A N 1
ATOM 1571 C CA . ASN A 1 208 ? -52.869 -19.499 46.531 1.00 74.25 208 ASN A CA 1
ATOM 1572 C C . ASN A 1 208 ? -51.923 -18.351 46.148 1.00 74.25 208 ASN A C 1
ATOM 1574 O O . ASN A 1 208 ? -52.367 -17.374 45.544 1.00 74.25 208 ASN A O 1
ATOM 1578 N N . THR A 1 209 ? -50.636 -18.444 46.487 1.00 77.62 209 THR A N 1
ATOM 1579 C CA . THR A 1 209 ? -49.651 -17.435 46.095 1.00 77.62 209 THR A CA 1
ATOM 1580 C C . THR A 1 209 ? -49.102 -17.742 44.707 1.00 77.62 209 THR A C 1
ATOM 1582 O O . THR A 1 209 ? -48.446 -18.758 44.499 1.00 77.62 209 THR A O 1
ATOM 1585 N N . ASP A 1 210 ? -49.346 -16.848 43.750 1.00 80.19 210 ASP A N 1
ATOM 1586 C CA . ASP A 1 210 ? -48.780 -16.954 42.406 1.00 80.19 210 ASP A CA 1
ATOM 1587 C C . ASP A 1 210 ? -47.264 -16.644 42.430 1.00 80.19 210 ASP A C 1
ATOM 1589 O O . ASP A 1 210 ? -46.878 -15.539 42.822 1.00 80.19 210 ASP A O 1
ATOM 1593 N N . PRO A 1 211 ? -46.379 -17.576 42.021 1.00 81.44 211 PRO A N 1
ATOM 1594 C CA . PRO A 1 211 ? -44.939 -17.331 41.959 1.00 81.44 211 PRO A CA 1
ATOM 1595 C C . PRO A 1 211 ? -44.497 -16.556 40.705 1.00 81.44 211 PRO A C 1
ATOM 1597 O O . PRO A 1 211 ? -43.342 -16.120 40.637 1.00 81.44 211 PRO A O 1
ATOM 1600 N N . GLU A 1 212 ? -45.355 -16.389 39.692 1.00 83.00 212 GLU A N 1
ATOM 1601 C CA . GLU A 1 212 ? -44.986 -15.721 38.437 1.00 83.00 212 GLU A CA 1
ATOM 1602 C C . GLU A 1 212 ? -44.513 -14.266 38.603 1.00 83.00 212 GLU A C 1
ATOM 1604 O O . GLU A 1 212 ? -43.516 -13.904 37.974 1.00 83.00 212 GLU A O 1
ATOM 1609 N N . PRO A 1 213 ? -45.102 -13.421 39.469 1.00 84.44 213 PRO A N 1
ATOM 1610 C CA . PRO A 1 213 ? -44.610 -12.064 39.707 1.00 84.44 213 PRO A CA 1
ATOM 1611 C C . PRO A 1 213 ? -43.155 -12.028 40.196 1.00 84.44 213 PRO A C 1
ATOM 1613 O O . PRO A 1 213 ? -42.356 -11.236 39.693 1.00 84.44 213 PRO A O 1
ATOM 1616 N N . VAL A 1 214 ? -42.782 -12.922 41.120 1.00 84.94 214 VAL A N 1
ATOM 1617 C CA . VAL A 1 214 ? -41.408 -13.025 41.640 1.00 84.94 214 VAL A CA 1
ATOM 1618 C C . VAL A 1 214 ? -40.463 -13.561 40.567 1.00 84.94 214 VAL A C 1
ATOM 1620 O O . VAL A 1 214 ? -39.378 -13.012 40.379 1.00 84.94 214 VAL A O 1
ATOM 1623 N N . ARG A 1 215 ? -40.875 -14.581 39.801 1.00 84.62 215 ARG A N 1
ATOM 1624 C CA . ARG A 1 215 ? -40.074 -15.111 38.681 1.00 84.62 215 ARG A CA 1
ATOM 1625 C C . ARG A 1 215 ? -39.827 -14.062 37.604 1.00 84.62 215 ARG A C 1
ATOM 1627 O O . ARG A 1 215 ? -38.709 -13.964 37.099 1.00 84.62 215 ARG A O 1
ATOM 1634 N N . ASN A 1 216 ? -40.840 -13.273 37.264 1.00 85.50 216 ASN A N 1
ATOM 1635 C CA . ASN A 1 216 ? -40.733 -12.218 36.262 1.00 85.50 216 ASN A CA 1
ATOM 1636 C C . ASN A 1 216 ? -39.851 -11.066 36.754 1.00 85.50 216 ASN A C 1
ATOM 1638 O O . ASN A 1 216 ? -38.993 -10.605 36.001 1.00 85.50 216 ASN A O 1
ATOM 1642 N N . ALA A 1 217 ? -39.968 -10.668 38.024 1.00 84.56 217 ALA A N 1
ATOM 1643 C CA . ALA A 1 217 ? -39.084 -9.669 38.621 1.00 84.56 217 ALA A CA 1
ATOM 1644 C C . ALA A 1 217 ? -37.625 -10.158 38.722 1.00 84.56 217 ALA A C 1
ATOM 1646 O O . ALA A 1 217 ? -36.699 -9.411 38.415 1.00 84.56 217 ALA A O 1
ATOM 1647 N N . TYR A 1 218 ? -37.404 -11.431 39.068 1.00 85.31 218 TYR A N 1
ATOM 1648 C CA . TYR A 1 218 ? -36.071 -12.036 39.098 1.00 85.31 218 TYR A CA 1
ATOM 1649 C C . TYR A 1 218 ? -35.449 -12.138 37.698 1.00 85.31 218 TYR A C 1
ATOM 1651 O O . TYR A 1 218 ? -34.274 -11.824 37.522 1.00 85.31 218 TYR A O 1
ATOM 1659 N N . ARG A 1 219 ? -36.230 -12.520 36.675 1.00 86.88 219 ARG A N 1
ATOM 1660 C CA . ARG A 1 219 ? -35.777 -12.501 35.271 1.00 86.88 219 ARG A CA 1
ATOM 1661 C C . ARG A 1 219 ? -35.411 -11.091 34.812 1.00 86.88 219 ARG A C 1
ATOM 1663 O O . ARG A 1 219 ? -34.388 -10.938 34.155 1.00 86.88 219 ARG A O 1
ATOM 1670 N N . ALA A 1 220 ? -36.208 -10.084 35.171 1.00 83.25 220 ALA A N 1
ATOM 1671 C CA . ALA A 1 220 ? -35.922 -8.687 34.853 1.00 83.25 220 ALA A CA 1
ATOM 1672 C C . ALA A 1 220 ? -34.622 -8.206 35.516 1.00 83.25 220 ALA A C 1
ATOM 1674 O O . ALA A 1 220 ? -33.802 -7.581 34.853 1.00 83.25 220 ALA A O 1
ATOM 1675 N N . LEU A 1 221 ? -34.387 -8.563 36.785 1.00 84.56 221 LEU A N 1
ATOM 1676 C CA . LEU A 1 221 ? -33.127 -8.267 37.472 1.00 84.56 221 LEU A CA 1
ATOM 1677 C C . LEU A 1 221 ? -31.942 -9.000 36.836 1.00 84.56 221 LEU A C 1
ATOM 1679 O O . LEU A 1 221 ? -30.887 -8.405 36.654 1.00 84.56 221 LEU A O 1
ATOM 1683 N N . LYS A 1 222 ? -32.113 -10.271 36.460 1.00 83.75 222 LYS A N 1
ATOM 1684 C CA . LYS A 1 222 ? -31.071 -11.051 35.785 1.00 83.75 222 LYS A CA 1
ATOM 1685 C C . LYS A 1 222 ? -30.681 -10.433 34.439 1.00 83.75 222 LYS A C 1
ATOM 1687 O O . LYS A 1 222 ? -29.496 -10.304 34.175 1.00 83.75 222 LYS A O 1
ATOM 1692 N N . LEU A 1 223 ? -31.665 -10.024 33.636 1.00 82.19 223 LEU A N 1
ATOM 1693 C CA . LEU A 1 223 ? -31.445 -9.318 32.369 1.00 82.19 223 LEU A CA 1
ATOM 1694 C C . LEU A 1 223 ? -30.795 -7.950 32.583 1.00 82.19 223 LEU A C 1
ATOM 1696 O O . LEU A 1 223 ? -29.910 -7.578 31.826 1.00 82.19 223 LEU A O 1
ATOM 1700 N N . ALA A 1 224 ? -31.209 -7.215 33.617 1.00 79.69 224 ALA A N 1
ATOM 1701 C CA . ALA A 1 224 ? -30.589 -5.943 33.956 1.00 79.69 224 ALA A CA 1
ATOM 1702 C C . ALA A 1 224 ? -29.126 -6.133 34.373 1.00 79.69 224 ALA A C 1
ATOM 1704 O O . ALA A 1 224 ? -28.297 -5.330 33.994 1.00 79.69 224 ALA A O 1
ATOM 1705 N N . LEU A 1 225 ? -28.783 -7.198 35.102 1.00 78.00 225 LEU A N 1
ATOM 1706 C CA . LEU A 1 225 ? -27.408 -7.486 35.531 1.00 78.00 225 LEU A CA 1
ATOM 1707 C C . LEU A 1 225 ? -26.478 -7.955 34.398 1.00 78.00 225 LEU A C 1
ATOM 1709 O O . LEU A 1 225 ? -25.265 -8.005 34.609 1.00 78.00 225 LEU A O 1
ATOM 1713 N N . GLU A 1 226 ? -27.001 -8.311 33.221 1.00 78.56 226 GLU A N 1
ATOM 1714 C CA . GLU A 1 226 ? -26.162 -8.666 32.076 1.00 78.56 226 GLU A CA 1
ATOM 1715 C C . GLU A 1 226 ? -25.458 -7.406 31.530 1.00 78.56 226 GLU A C 1
ATOM 1717 O O . GLU A 1 226 ? -26.122 -6.415 31.211 1.00 78.56 226 GLU A O 1
ATOM 1722 N N . PRO A 1 227 ? -24.115 -7.403 31.413 1.00 67.38 227 PRO A N 1
ATOM 1723 C CA . PRO A 1 227 ? -23.378 -6.239 30.937 1.00 67.38 227 PRO A CA 1
ATOM 1724 C C . PRO A 1 227 ? -23.774 -5.929 29.492 1.00 67.38 227 PRO A C 1
ATOM 1726 O O . PRO A 1 227 ? -23.510 -6.703 28.567 1.00 67.38 227 PRO A O 1
ATOM 1729 N N . SER A 1 228 ? -24.419 -4.780 29.286 1.00 75.19 228 SER A N 1
ATOM 1730 C CA . SER A 1 228 ? -24.795 -4.344 27.945 1.00 75.19 228 SER A CA 1
ATOM 1731 C C . SER A 1 228 ? -23.558 -3.837 27.199 1.00 75.19 228 SER A C 1
ATOM 1733 O O . SER A 1 228 ? -22.767 -3.046 27.721 1.00 75.19 228 SER A O 1
ATOM 1735 N N . ARG A 1 229 ? -23.368 -4.310 25.964 1.00 80.94 229 ARG A N 1
ATOM 1736 C CA . ARG A 1 229 ? -22.295 -3.834 25.085 1.00 80.94 229 ARG A CA 1
ATOM 1737 C C . ARG A 1 229 ? -22.788 -2.626 24.309 1.00 80.94 229 ARG A C 1
ATOM 1739 O O . ARG A 1 229 ? -23.603 -2.761 23.400 1.00 80.94 229 ARG A O 1
ATOM 1746 N N . VAL A 1 230 ? -22.270 -1.457 24.657 1.00 86.50 230 VAL A N 1
ATOM 1747 C CA . VAL A 1 230 ? -22.598 -0.186 24.004 1.00 86.50 230 VAL A CA 1
ATOM 1748 C C . VAL A 1 230 ? -21.396 0.250 23.161 1.00 86.50 230 VAL A C 1
ATOM 1750 O O . VAL A 1 230 ? -20.255 -0.032 23.544 1.00 86.50 230 VAL A O 1
ATOM 1753 N N . PRO A 1 231 ? -21.594 0.899 21.997 1.00 89.50 231 PRO A N 1
ATOM 1754 C CA . PRO A 1 231 ? -20.490 1.469 21.233 1.00 89.50 231 PRO A CA 1
ATOM 1755 C C . PRO A 1 231 ? -19.627 2.392 22.097 1.00 89.50 231 PRO A C 1
ATOM 1757 O O . PRO A 1 231 ? -20.150 3.211 22.851 1.00 89.50 231 PRO A O 1
ATOM 1760 N N . ASP A 1 232 ? -18.308 2.267 21.979 1.00 91.88 232 ASP A N 1
ATOM 1761 C CA . ASP A 1 232 ? -17.368 3.105 22.722 1.00 91.88 232 ASP A CA 1
ATOM 1762 C C . ASP A 1 232 ? -17.475 4.565 22.232 1.00 91.88 232 ASP A C 1
ATOM 1764 O O . ASP A 1 232 ? -17.126 4.847 21.079 1.00 91.88 232 ASP A O 1
ATOM 1768 N N . PRO A 1 233 ? -17.939 5.516 23.066 1.00 90.00 233 PRO A N 1
ATOM 1769 C CA . PRO A 1 233 ? -18.153 6.897 22.638 1.00 90.00 233 PRO A CA 1
ATOM 1770 C C . PRO A 1 233 ? -16.843 7.596 22.257 1.00 90.00 233 PRO A C 1
ATOM 1772 O O . PRO A 1 233 ? -16.835 8.457 21.375 1.00 90.00 233 PRO A O 1
ATOM 1775 N N . ASN A 1 234 ? -15.719 7.210 22.871 1.00 91.69 234 ASN A N 1
ATOM 1776 C CA . ASN A 1 234 ? -14.412 7.756 22.520 1.00 91.69 234 ASN A CA 1
ATOM 1777 C C . ASN A 1 234 ? -13.937 7.213 21.170 1.00 91.69 234 ASN A C 1
ATOM 1779 O O . ASN A 1 234 ? -13.376 7.969 20.377 1.00 91.69 234 ASN A O 1
ATOM 1783 N N . ALA A 1 235 ? -14.196 5.933 20.888 1.00 92.31 235 ALA A N 1
ATOM 1784 C CA . ALA A 1 235 ? -13.867 5.331 19.599 1.00 92.31 235 ALA A CA 1
ATOM 1785 C C . ALA A 1 235 ? -14.720 5.911 18.464 1.00 92.31 235 ALA A C 1
ATOM 1787 O O . ALA A 1 235 ? -14.179 6.239 17.411 1.00 92.31 235 ALA A O 1
ATOM 1788 N N . GLN A 1 236 ? -16.020 6.120 18.701 1.00 93.31 236 GLN A N 1
ATOM 1789 C CA . GLN A 1 236 ? -16.924 6.776 17.748 1.00 93.31 236 GLN A CA 1
ATOM 1790 C C . GLN A 1 236 ? -16.463 8.202 17.434 1.00 93.31 236 GLN A C 1
ATOM 1792 O O . GLN A 1 236 ? -16.263 8.551 16.273 1.00 93.31 236 GLN A O 1
ATOM 1797 N N . LYS A 1 237 ? -16.174 9.004 18.467 1.00 95.19 237 LYS A N 1
ATOM 1798 C CA . LYS A 1 237 ? -15.655 10.365 18.287 1.00 95.19 237 LYS A CA 1
ATOM 1799 C C . LYS A 1 237 ? -14.342 10.383 17.504 1.00 95.19 237 LYS A C 1
ATOM 1801 O O . LYS A 1 237 ? -14.137 11.263 16.672 1.00 95.19 237 LYS A O 1
ATOM 1806 N N . LEU A 1 238 ? -13.442 9.439 17.777 1.00 94.50 238 LEU A N 1
ATOM 1807 C CA . LEU A 1 238 ? -12.167 9.347 17.072 1.00 94.50 238 LEU A CA 1
ATOM 1808 C C . LEU A 1 238 ? -12.354 8.932 15.605 1.00 94.50 238 LEU A C 1
ATOM 1810 O O . LEU A 1 238 ? -11.671 9.475 14.741 1.00 94.50 238 LEU A O 1
ATOM 1814 N N . ALA A 1 239 ? -13.302 8.036 15.316 1.00 94.00 239 ALA A N 1
ATOM 1815 C CA . ALA A 1 239 ? -13.662 7.660 13.951 1.00 94.00 239 ALA A CA 1
ATOM 1816 C C . ALA A 1 239 ? -14.207 8.862 13.162 1.00 94.00 239 ALA A C 1
ATOM 1818 O O . ALA A 1 239 ? -13.792 9.091 12.028 1.00 94.00 239 ALA A O 1
ATOM 1819 N N . ASP A 1 240 ? -15.070 9.675 13.777 1.00 95.81 240 ASP A N 1
ATOM 1820 C CA . ASP A 1 240 ? -15.594 10.894 13.152 1.00 95.81 240 ASP A CA 1
ATOM 1821 C C . ASP A 1 240 ? -14.489 11.926 12.890 1.00 95.81 240 ASP A C 1
ATOM 1823 O O . ASP A 1 240 ? -14.445 12.540 11.822 1.00 95.81 240 ASP A O 1
ATOM 1827 N N . GLN A 1 241 ? -13.568 12.099 13.844 1.00 95.81 241 GLN A N 1
ATOM 1828 C CA . GLN A 1 241 ? -12.402 12.973 13.681 1.00 95.81 241 GLN A CA 1
ATOM 1829 C C . GLN A 1 241 ? -11.509 12.512 12.526 1.00 95.81 241 GLN A C 1
ATOM 1831 O O . GLN A 1 241 ? -11.104 13.340 11.709 1.00 95.81 241 GLN A O 1
ATOM 1836 N N . LEU A 1 242 ? -11.244 11.206 12.429 1.00 95.44 242 LEU A N 1
ATOM 1837 C CA . LEU A 1 242 ? -10.446 10.619 11.355 1.00 95.44 242 LEU A CA 1
ATOM 1838 C C . LEU A 1 242 ? -11.114 10.837 9.991 1.00 95.44 242 LEU A C 1
ATOM 1840 O O . LEU A 1 242 ? -10.482 11.374 9.084 1.00 95.44 242 LEU A O 1
ATOM 1844 N N . ALA A 1 243 ? -12.411 10.539 9.872 1.00 94.56 243 ALA A N 1
ATOM 1845 C CA . ALA A 1 243 ? -13.167 10.745 8.638 1.00 94.56 243 ALA A CA 1
ATOM 1846 C C . ALA A 1 243 ? -13.159 12.222 8.188 1.00 94.56 243 ALA A C 1
ATOM 1848 O O . ALA A 1 243 ? -12.988 12.528 7.003 1.00 94.56 243 ALA A O 1
ATOM 1849 N N . GLN A 1 244 ? -13.291 13.164 9.130 1.00 95.94 244 GLN A N 1
ATOM 1850 C CA . GLN A 1 244 ? -13.208 14.601 8.847 1.00 95.94 244 GLN A CA 1
ATOM 1851 C C . GLN A 1 244 ? -11.796 15.051 8.448 1.00 95.94 244 GLN A C 1
ATOM 1853 O O . GLN A 1 244 ? -11.650 15.901 7.564 1.00 95.94 244 GLN A O 1
ATOM 1858 N N . ALA A 1 245 ? -10.753 14.520 9.088 1.00 94.81 245 ALA A N 1
ATOM 1859 C CA . ALA A 1 245 ? -9.363 14.815 8.743 1.00 94.81 245 ALA A CA 1
ATOM 1860 C C . ALA A 1 245 ? -9.007 14.272 7.350 1.00 94.81 245 ALA A C 1
ATOM 1862 O O . ALA A 1 245 ? -8.448 14.994 6.526 1.00 94.81 245 ALA A O 1
ATOM 1863 N N . GLU A 1 246 ? -9.434 13.053 7.013 1.00 94.50 246 GLU A N 1
ATOM 1864 C CA . GLU A 1 246 ? -9.247 12.485 5.676 1.00 94.50 246 GLU A CA 1
ATOM 1865 C C . GLU A 1 246 ? -9.988 13.262 4.583 1.00 94.50 246 GLU A C 1
ATOM 1867 O O . GLU A 1 246 ? -9.477 13.411 3.467 1.00 94.50 246 GLU A O 1
ATOM 1872 N N . ALA A 1 247 ? -11.192 13.761 4.877 1.00 94.50 247 ALA A N 1
ATOM 1873 C CA . ALA A 1 247 ? -11.929 14.628 3.964 1.00 94.50 247 ALA A CA 1
ATOM 1874 C C . ALA A 1 247 ? -11.181 15.950 3.725 1.00 94.50 247 ALA A C 1
ATOM 1876 O O . ALA A 1 247 ? -11.032 16.365 2.574 1.00 94.50 247 ALA A O 1
ATOM 1877 N N . ARG A 1 248 ? -10.643 16.574 4.784 1.00 94.06 248 ARG A N 1
ATOM 1878 C CA . ARG A 1 248 ? -9.808 17.785 4.679 1.00 94.06 248 ARG A CA 1
ATOM 1879 C C . ARG A 1 248 ? -8.519 17.532 3.900 1.00 94.06 248 ARG A C 1
ATOM 1881 O O . ARG A 1 248 ? -8.187 18.323 3.021 1.00 94.06 248 ARG A O 1
ATOM 1888 N N . ARG A 1 249 ? -7.839 16.405 4.135 1.00 94.31 249 ARG A N 1
ATOM 1889 C CA . ARG A 1 249 ? -6.645 15.996 3.376 1.00 94.31 249 ARG A CA 1
ATOM 1890 C C . ARG A 1 249 ? -6.948 15.860 1.885 1.00 94.31 249 ARG A C 1
ATOM 1892 O O . ARG A 1 249 ? -6.219 16.403 1.060 1.00 94.31 249 ARG A O 1
ATOM 1899 N N . ARG A 1 250 ? -8.048 15.188 1.529 1.00 93.50 250 ARG A N 1
ATOM 1900 C CA . ARG A 1 250 ? -8.504 15.081 0.132 1.00 93.50 250 ARG A CA 1
ATOM 1901 C C . ARG A 1 250 ? -8.801 16.451 -0.476 1.00 93.50 250 ARG A C 1
ATOM 1903 O O . ARG A 1 250 ? -8.348 16.735 -1.579 1.00 93.50 250 ARG A O 1
ATOM 1910 N N . GLN A 1 251 ? -9.499 17.324 0.247 1.00 93.25 251 GLN A N 1
ATOM 1911 C CA . GLN A 1 251 ? -9.772 18.685 -0.220 1.00 93.25 251 GLN A CA 1
ATOM 1912 C C . GLN A 1 251 ? -8.490 19.496 -0.444 1.00 93.25 251 GLN A C 1
ATOM 1914 O O . GLN A 1 251 ? -8.391 20.169 -1.465 1.00 93.25 251 GLN A O 1
ATOM 1919 N N . ALA A 1 252 ? -7.496 19.398 0.445 1.00 92.44 252 ALA A N 1
ATOM 1920 C CA . ALA A 1 252 ? -6.205 20.070 0.284 1.00 92.44 252 ALA A CA 1
ATOM 1921 C C . ALA A 1 252 ? -5.453 19.579 -0.968 1.00 92.44 252 ALA A C 1
ATOM 1923 O O . ALA A 1 252 ? -4.938 20.384 -1.744 1.00 92.44 252 ALA A O 1
ATOM 1924 N N . LEU A 1 253 ? -5.457 18.264 -1.222 1.00 90.56 253 LEU A N 1
ATOM 1925 C CA . LEU A 1 253 ? -4.843 17.671 -2.417 1.00 90.56 253 LEU A CA 1
ATOM 1926 C C . LEU A 1 253 ? -5.514 18.129 -3.719 1.00 90.56 253 LEU A C 1
ATOM 1928 O O . LEU A 1 253 ? -4.819 18.399 -4.703 1.00 90.56 253 LEU A O 1
ATOM 1932 N N . VAL A 1 254 ? -6.846 18.228 -3.724 1.00 91.69 254 VAL A N 1
ATOM 1933 C CA . VAL A 1 254 ? -7.622 18.696 -4.881 1.00 91.69 254 VAL A CA 1
ATOM 1934 C C . VAL A 1 254 ? -7.437 20.198 -5.095 1.00 91.69 254 VAL A C 1
ATOM 1936 O O . VAL A 1 254 ? -7.164 20.618 -6.218 1.00 91.69 254 VAL A O 1
ATOM 1939 N N . ALA A 1 255 ? -7.536 21.007 -4.037 1.00 89.88 255 ALA A N 1
ATOM 1940 C CA . ALA A 1 255 ? -7.390 22.460 -4.109 1.00 89.88 255 ALA A CA 1
ATOM 1941 C C . ALA A 1 255 ? -5.988 22.880 -4.576 1.00 89.88 255 ALA A C 1
ATOM 1943 O O . ALA A 1 255 ? -5.863 23.794 -5.388 1.00 89.88 255 ALA A O 1
ATOM 1944 N N . GLY A 1 256 ? -4.945 22.177 -4.123 1.00 85.19 256 GLY A N 1
ATOM 1945 C CA . GLY A 1 256 ? -3.570 22.380 -4.587 1.00 85.19 256 GLY A CA 1
ATOM 1946 C C . GLY A 1 256 ? -3.279 21.798 -5.976 1.00 85.19 256 GLY A C 1
ATOM 1947 O O . GLY A 1 256 ? -2.171 21.949 -6.483 1.00 85.19 256 GLY A O 1
ATOM 1948 N N . GLY A 1 257 ? -4.235 21.102 -6.605 1.00 91.12 257 GLY A N 1
ATOM 1949 C CA . GLY A 1 257 ? -4.042 20.449 -7.905 1.00 91.12 257 GLY A CA 1
ATOM 1950 C C . GLY A 1 257 ? -3.006 19.316 -7.890 1.00 91.12 257 GLY A C 1
ATOM 1951 O O . GLY A 1 257 ? -2.593 18.840 -8.954 1.00 91.12 257 GLY A O 1
ATOM 1952 N N . HIS A 1 258 ? -2.584 18.868 -6.704 1.00 91.00 258 HIS A N 1
ATOM 1953 C CA . HIS A 1 258 ? -1.553 17.845 -6.521 1.00 91.00 258 HIS A CA 1
ATOM 1954 C C . HIS A 1 258 ? -2.026 16.489 -7.030 1.00 91.00 258 HIS A C 1
ATOM 1956 O O . HIS A 1 258 ? -1.268 15.780 -7.686 1.00 91.00 258 HIS A O 1
ATOM 1962 N N . GLU A 1 259 ? -3.297 16.152 -6.799 1.00 90.31 259 GLU A N 1
ATOM 1963 C CA . GLU A 1 259 ? -3.887 14.889 -7.258 1.00 90.31 259 GLU A CA 1
ATOM 1964 C C . GLU A 1 259 ? -3.935 14.804 -8.791 1.00 90.31 259 GLU A C 1
ATOM 1966 O O . GLU A 1 259 ? -3.503 13.811 -9.379 1.00 90.31 259 GLU A O 1
ATOM 1971 N N . ALA A 1 260 ? -4.359 15.883 -9.458 1.00 91.06 260 ALA A N 1
ATOM 1972 C CA . ALA A 1 260 ? -4.368 15.962 -10.917 1.00 91.06 260 ALA A CA 1
ATOM 1973 C C . ALA A 1 260 ? -2.946 15.938 -11.505 1.00 91.06 260 ALA A C 1
ATOM 1975 O O . ALA A 1 260 ? -2.692 15.246 -12.494 1.00 91.06 260 ALA A O 1
ATOM 1976 N N . SER A 1 261 ? -2.007 16.657 -10.884 1.00 91.38 261 SER A N 1
ATOM 1977 C CA . SER A 1 261 ? -0.604 16.706 -11.316 1.00 91.38 261 SER A CA 1
ATOM 1978 C C . SER A 1 261 ? 0.082 15.346 -11.174 1.00 91.38 261 SER A C 1
ATOM 1980 O O . SER A 1 261 ? 0.719 14.878 -12.120 1.00 91.38 261 SER A O 1
ATOM 1982 N N . PHE A 1 262 ? -0.106 14.673 -10.036 1.00 93.06 262 PHE A N 1
ATOM 1983 C CA . PHE A 1 262 ? 0.410 13.328 -9.794 1.00 93.06 262 PHE A CA 1
ATOM 1984 C C . PHE A 1 262 ? -0.219 12.300 -10.740 1.00 93.06 262 PHE A C 1
ATOM 1986 O O . PHE A 1 262 ? 0.501 11.507 -11.345 1.00 93.06 262 PHE A O 1
ATOM 1993 N N . SER A 1 263 ? -1.542 12.340 -10.932 1.00 93.12 263 SER A N 1
ATOM 1994 C CA . SER A 1 263 ? -2.248 11.449 -11.861 1.00 93.12 263 SER A CA 1
ATOM 1995 C C . SER A 1 263 ? -1.730 11.601 -13.295 1.00 93.12 263 SER A C 1
ATOM 1997 O O . SER A 1 263 ? -1.377 10.614 -13.943 1.00 93.12 263 SER A O 1
ATOM 1999 N N . LYS A 1 264 ? -1.566 12.844 -13.767 1.00 95.19 264 LYS A N 1
ATOM 2000 C CA . LYS A 1 264 ? -1.002 13.144 -15.089 1.00 95.19 264 LYS A CA 1
ATOM 2001 C C . LYS A 1 264 ? 0.437 12.640 -15.238 1.00 95.19 264 LYS A C 1
ATOM 2003 O O . LYS A 1 264 ? 0.766 12.054 -16.269 1.00 95.19 264 LYS A O 1
ATOM 2008 N N . ALA A 1 265 ? 1.290 12.855 -14.235 1.00 93.81 265 ALA A N 1
ATOM 2009 C CA . ALA A 1 265 ? 2.671 12.372 -14.248 1.00 93.81 265 ALA A CA 1
ATOM 2010 C C . ALA A 1 265 ? 2.738 10.833 -14.232 1.00 93.81 265 ALA A C 1
ATOM 2012 O O . ALA A 1 265 ? 3.489 10.232 -14.998 1.00 93.81 265 ALA A O 1
ATOM 2013 N N . SER A 1 266 ? 1.888 10.185 -13.431 1.00 95.00 266 SER A N 1
ATOM 2014 C CA . SER A 1 266 ? 1.781 8.725 -13.358 1.00 95.00 266 SER A CA 1
ATOM 2015 C C . SER A 1 266 ? 1.316 8.118 -14.687 1.00 95.00 266 SER A C 1
ATOM 2017 O O . SER A 1 266 ? 1.922 7.162 -15.172 1.00 95.00 266 SER A O 1
ATOM 2019 N N . ALA A 1 267 ? 0.316 8.718 -15.342 1.00 95.75 267 ALA A N 1
ATOM 2020 C CA . ALA A 1 267 ? -0.136 8.293 -16.667 1.00 95.75 267 ALA A CA 1
ATOM 2021 C C . ALA A 1 267 ? 0.981 8.407 -17.721 1.00 95.75 267 ALA A C 1
ATOM 2023 O O . ALA A 1 267 ? 1.192 7.483 -18.506 1.00 95.75 267 ALA A O 1
ATOM 2024 N N . ARG A 1 268 ? 1.756 9.502 -17.708 1.00 94.62 268 ARG A N 1
ATOM 2025 C CA . ARG A 1 268 ? 2.927 9.665 -18.590 1.00 94.62 268 ARG A CA 1
ATOM 2026 C C . ARG A 1 268 ? 3.988 8.598 -18.341 1.00 94.62 268 ARG A C 1
ATOM 2028 O O . ARG A 1 268 ? 4.498 8.025 -19.299 1.00 94.62 268 ARG A O 1
ATOM 2035 N N . ARG A 1 269 ? 4.276 8.287 -17.074 1.00 96.69 269 ARG A N 1
ATOM 2036 C CA . ARG A 1 269 ? 5.211 7.217 -16.705 1.00 96.69 269 ARG A CA 1
ATOM 2037 C C . ARG A 1 269 ? 4.741 5.863 -17.228 1.00 96.69 269 ARG A C 1
ATOM 2039 O O . ARG A 1 269 ? 5.545 5.134 -17.791 1.00 96.69 269 ARG A O 1
ATOM 2046 N N . GLN A 1 270 ? 3.455 5.534 -17.096 1.00 96.44 270 GLN A N 1
ATOM 2047 C CA . GLN A 1 270 ? 2.908 4.275 -17.619 1.00 96.44 270 GLN A CA 1
ATOM 2048 C C . GLN A 1 270 ? 3.083 4.156 -19.139 1.00 96.44 270 GLN A C 1
ATOM 2050 O O . GLN A 1 270 ? 3.519 3.112 -19.622 1.00 96.44 270 GLN A O 1
ATOM 2055 N N . VAL A 1 271 ? 2.811 5.234 -19.884 1.00 96.75 271 VAL A N 1
ATOM 2056 C CA . VAL A 1 271 ? 3.040 5.280 -21.338 1.00 96.75 271 VAL A CA 1
ATOM 2057 C C . VAL A 1 271 ? 4.526 5.107 -21.669 1.00 96.75 271 VAL A C 1
ATOM 2059 O O . VAL A 1 271 ? 4.864 4.323 -22.553 1.00 96.75 271 VAL A O 1
ATOM 2062 N N . ALA A 1 272 ? 5.424 5.773 -20.939 1.00 95.38 272 ALA A N 1
ATOM 2063 C CA . ALA A 1 272 ? 6.864 5.662 -21.162 1.00 95.38 272 ALA A CA 1
ATOM 2064 C C . ALA A 1 272 ? 7.411 4.258 -20.842 1.00 95.38 272 ALA A C 1
ATOM 2066 O O . ALA A 1 272 ? 8.212 3.725 -21.604 1.00 95.38 272 ALA A O 1
ATOM 2067 N N . VAL A 1 273 ? 6.934 3.616 -19.767 1.00 96.06 273 VAL A N 1
ATOM 2068 C CA . VAL A 1 273 ? 7.270 2.215 -19.450 1.00 96.06 273 VAL A CA 1
ATOM 2069 C C . VAL A 1 273 ? 6.833 1.293 -20.585 1.00 96.06 273 VAL A C 1
ATOM 2071 O O . VAL A 1 273 ? 7.611 0.443 -21.015 1.00 96.06 273 VAL A O 1
ATOM 2074 N N . ALA A 1 274 ? 5.613 1.467 -21.102 1.00 95.50 274 ALA A N 1
ATOM 2075 C CA . ALA A 1 274 ? 5.131 0.676 -22.230 1.00 95.50 274 ALA A CA 1
ATOM 2076 C C . ALA A 1 274 ? 6.007 0.873 -23.482 1.00 95.50 274 ALA A C 1
ATOM 2078 O O . ALA A 1 274 ? 6.371 -0.113 -24.121 1.00 95.50 274 ALA A O 1
ATOM 2079 N N . ALA A 1 275 ? 6.413 2.112 -23.777 1.00 93.69 275 ALA A N 1
ATOM 2080 C CA . ALA A 1 275 ? 7.292 2.433 -24.901 1.00 93.69 275 ALA A CA 1
ATOM 2081 C C . ALA A 1 275 ? 8.697 1.815 -24.760 1.00 93.69 275 ALA A C 1
ATOM 2083 O O . ALA A 1 275 ? 9.232 1.284 -25.730 1.00 93.69 275 ALA A O 1
ATOM 2084 N N . VAL A 1 276 ? 9.286 1.819 -23.556 1.00 94.56 276 VAL A N 1
ATOM 2085 C CA . VAL A 1 276 ? 10.569 1.136 -23.296 1.00 94.56 276 VAL A CA 1
ATOM 2086 C C . VAL A 1 276 ? 10.425 -0.368 -23.497 1.00 94.56 276 VAL A C 1
ATOM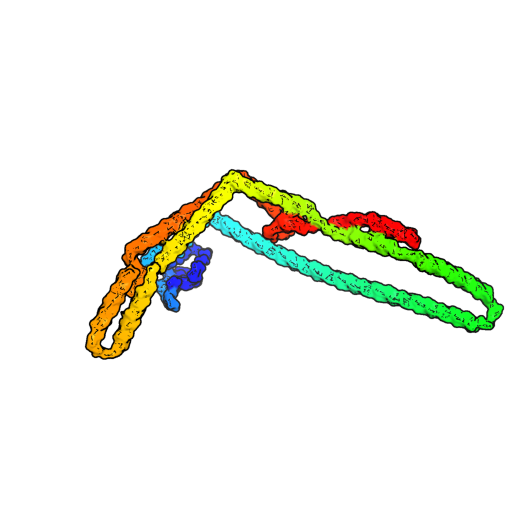 2088 O O . VAL A 1 276 ? 11.249 -0.975 -24.175 1.00 94.56 276 VAL A O 1
ATOM 2091 N N . MET A 1 277 ? 9.360 -0.970 -22.964 1.00 92.81 277 MET A N 1
ATOM 2092 C CA . MET A 1 277 ? 9.097 -2.402 -23.125 1.00 92.81 277 MET A CA 1
ATOM 2093 C C . MET A 1 277 ? 8.910 -2.795 -24.595 1.00 92.81 277 MET A C 1
ATOM 2095 O O . MET A 1 277 ? 9.366 -3.861 -25.008 1.00 92.81 277 MET A O 1
ATOM 2099 N N . GLU A 1 278 ? 8.243 -1.959 -25.390 1.00 89.56 278 GLU A N 1
ATOM 2100 C CA . GLU A 1 278 ? 8.102 -2.164 -26.831 1.00 89.56 278 GLU A CA 1
ATOM 2101 C C . GLU A 1 278 ? 9.452 -2.045 -27.548 1.00 89.56 278 GLU A C 1
ATOM 2103 O O . GLU A 1 278 ? 9.837 -2.966 -28.269 1.00 89.56 278 GLU A O 1
ATOM 2108 N N . ALA A 1 279 ? 10.225 -0.992 -27.271 1.00 89.12 279 ALA A N 1
ATOM 2109 C CA . ALA A 1 279 ? 11.546 -0.798 -27.865 1.00 89.12 279 ALA A CA 1
ATOM 2110 C C . ALA A 1 279 ? 12.534 -1.926 -27.502 1.00 89.12 279 ALA A C 1
ATOM 2112 O O . ALA A 1 279 ? 13.284 -2.396 -28.358 1.00 89.12 279 ALA A O 1
ATOM 2113 N N . GLU A 1 280 ? 12.510 -2.425 -26.260 1.00 87.75 280 GLU A N 1
ATOM 2114 C CA . GLU A 1 280 ? 13.328 -3.569 -25.836 1.00 87.75 280 GLU A CA 1
ATOM 2115 C C . GLU A 1 280 ? 12.926 -4.867 -26.554 1.00 87.75 280 GLU A C 1
ATOM 2117 O O . GLU A 1 280 ? 13.789 -5.682 -26.896 1.00 87.75 280 GLU A O 1
ATOM 2122 N N . ARG A 1 281 ? 11.628 -5.070 -26.819 1.00 83.94 281 ARG A N 1
ATOM 2123 C CA . ARG A 1 281 ? 11.148 -6.216 -27.608 1.00 83.94 281 ARG A CA 1
ATOM 2124 C C . ARG A 1 281 ? 11.629 -6.134 -29.053 1.00 83.94 281 ARG A C 1
ATOM 2126 O O . ARG A 1 281 ? 12.161 -7.122 -29.550 1.00 83.94 281 ARG A O 1
ATOM 2133 N N . GLU A 1 282 ? 11.508 -4.974 -29.696 1.00 81.38 282 GLU A N 1
ATOM 2134 C CA . GLU A 1 282 ? 11.989 -4.759 -31.070 1.00 81.38 282 GLU A CA 1
ATOM 2135 C C . GLU A 1 282 ? 13.513 -4.921 -31.200 1.00 81.38 282 GLU A C 1
ATOM 2137 O O . GLU A 1 282 ? 14.018 -5.325 -32.253 1.00 81.38 282 GLU A O 1
ATOM 2142 N N . GLN A 1 283 ? 14.258 -4.640 -30.127 1.00 77.00 283 GLN A N 1
ATOM 2143 C CA . GLN A 1 283 ? 15.700 -4.862 -30.080 1.00 77.00 283 GLN A CA 1
ATOM 2144 C C . GLN A 1 283 ? 16.058 -6.352 -29.967 1.00 77.00 283 GLN A C 1
ATOM 2146 O O . GLN A 1 283 ? 17.004 -6.798 -30.611 1.00 77.00 283 GLN A O 1
ATOM 2151 N N . ARG A 1 284 ? 15.313 -7.128 -29.165 1.00 71.81 284 ARG A N 1
ATOM 2152 C CA . ARG A 1 284 ? 15.584 -8.562 -28.930 1.00 71.81 284 ARG A CA 1
ATOM 2153 C C . ARG A 1 284 ? 15.049 -9.480 -30.025 1.00 71.81 284 ARG A C 1
ATOM 2155 O O . ARG A 1 284 ? 15.612 -10.546 -30.243 1.00 71.81 284 ARG A O 1
ATOM 2162 N N . GLN A 1 285 ? 13.946 -9.106 -30.664 1.00 69.69 285 GLN A N 1
ATOM 2163 C CA . GLN A 1 285 ? 13.292 -9.894 -31.703 1.00 69.69 285 GLN A CA 1
ATOM 2164 C C . GLN A 1 285 ? 12.947 -8.971 -32.873 1.00 69.69 285 GLN A C 1
ATOM 2166 O O . GLN A 1 285 ? 11.868 -8.369 -32.877 1.00 69.69 285 GLN A O 1
ATOM 2171 N N . PRO A 1 286 ? 13.843 -8.821 -33.869 1.00 66.25 286 PRO A N 1
ATOM 2172 C CA . PRO A 1 286 ? 13.444 -8.205 -35.127 1.00 66.25 286 PRO A CA 1
ATOM 2173 C C . PRO A 1 286 ? 12.243 -8.978 -35.689 1.00 66.25 286 PRO A C 1
ATOM 2175 O O . PRO A 1 286 ? 12.219 -10.209 -35.662 1.00 66.25 286 PRO A O 1
ATOM 2178 N N . LYS A 1 287 ? 11.215 -8.267 -36.162 1.00 67.25 287 LYS A N 1
ATOM 2179 C CA . LYS A 1 287 ? 10.028 -8.886 -36.770 1.00 67.25 287 LYS A CA 1
ATOM 2180 C C . LYS A 1 287 ? 10.437 -9.528 -38.099 1.00 67.25 287 LYS A C 1
ATOM 2182 O O . LYS A 1 287 ? 10.489 -8.849 -39.119 1.00 67.25 287 LYS A O 1
ATOM 2187 N N . LEU A 1 288 ? 10.754 -10.820 -38.076 1.00 75.38 288 LEU A N 1
ATOM 2188 C CA . LEU A 1 288 ? 11.067 -11.597 -39.274 1.00 75.38 288 LEU A CA 1
ATOM 2189 C C . LEU A 1 288 ? 9.781 -12.066 -39.955 1.00 75.38 288 LEU A C 1
ATOM 2191 O O . LEU A 1 288 ? 8.786 -12.366 -39.295 1.00 75.38 288 LEU A O 1
ATOM 2195 N N . SER A 1 289 ? 9.801 -12.135 -41.285 1.00 81.44 289 SER A N 1
ATOM 2196 C CA . SER A 1 289 ? 8.705 -12.726 -42.054 1.00 81.44 289 SER A CA 1
ATOM 2197 C C . SER A 1 289 ? 8.678 -14.241 -41.815 1.00 81.44 289 SER A C 1
ATOM 2199 O O . SER A 1 289 ? 9.672 -14.894 -42.141 1.00 81.44 289 SER A O 1
ATOM 2201 N N . PRO A 1 290 ? 7.568 -14.824 -41.318 1.00 84.00 290 PRO A N 1
ATOM 2202 C CA . PRO A 1 290 ? 7.470 -16.269 -41.093 1.00 84.00 290 PRO A CA 1
ATOM 2203 C C . PRO A 1 290 ? 7.780 -17.085 -42.353 1.00 84.00 290 PRO A C 1
ATOM 2205 O O . PRO A 1 290 ? 8.503 -18.068 -42.292 1.00 84.00 290 PRO A O 1
ATOM 2208 N N . ALA A 1 291 ? 7.337 -16.604 -43.520 1.00 87.19 291 ALA A N 1
ATOM 2209 C CA . ALA A 1 291 ? 7.576 -17.275 -44.795 1.00 87.19 291 ALA A CA 1
ATOM 2210 C C . ALA A 1 291 ? 9.067 -17.339 -45.183 1.00 87.19 291 ALA A C 1
ATOM 2212 O O . ALA A 1 291 ? 9.497 -18.318 -45.785 1.00 87.19 291 ALA A O 1
ATOM 2213 N N . LEU A 1 292 ? 9.860 -16.313 -44.841 1.00 86.81 292 LEU A N 1
ATOM 2214 C CA . LEU A 1 292 ? 11.305 -16.308 -45.116 1.00 86.81 292 LEU A CA 1
ATOM 2215 C C . LEU A 1 292 ? 12.071 -17.214 -44.146 1.00 86.81 292 LEU A C 1
ATOM 2217 O O . LEU A 1 292 ? 13.072 -17.812 -44.535 1.00 86.81 292 LEU A O 1
ATOM 2221 N N . VAL A 1 293 ? 11.594 -17.324 -42.901 1.00 88.75 293 VAL A N 1
ATOM 2222 C CA . VAL A 1 293 ? 12.152 -18.239 -41.897 1.00 88.75 293 VAL A CA 1
ATOM 2223 C C . VAL A 1 293 ? 11.932 -19.689 -42.326 1.00 88.75 293 VAL A C 1
ATOM 2225 O O . VAL A 1 293 ? 12.901 -20.442 -42.397 1.00 88.75 293 VAL A O 1
ATOM 2228 N N . ASP A 1 294 ? 10.703 -20.046 -42.711 1.00 90.56 294 ASP A N 1
ATOM 2229 C CA . ASP A 1 294 ? 10.367 -21.392 -43.192 1.00 90.56 294 ASP A CA 1
ATOM 2230 C C . ASP A 1 294 ? 11.211 -21.782 -44.421 1.00 90.56 294 ASP A C 1
ATOM 2232 O O . ASP A 1 294 ? 11.720 -22.901 -44.519 1.00 90.56 294 ASP A O 1
ATOM 2236 N N . GLU A 1 295 ? 11.408 -20.849 -45.362 1.00 91.44 295 GLU A N 1
ATOM 2237 C CA . GLU A 1 295 ? 12.228 -21.089 -46.554 1.00 91.44 295 GLU A CA 1
ATOM 2238 C C . GLU A 1 295 ? 13.717 -21.256 -46.209 1.00 91.44 295 GLU A C 1
ATOM 2240 O O . GLU A 1 295 ? 14.392 -22.127 -46.765 1.00 91.44 295 GLU A O 1
ATOM 2245 N N . LEU A 1 296 ? 14.241 -20.460 -45.272 1.00 92.44 296 LEU A N 1
ATOM 2246 C CA . LEU A 1 296 ? 15.625 -20.573 -44.815 1.00 92.44 296 LEU A CA 1
ATOM 2247 C C . LEU A 1 296 ? 15.874 -21.920 -44.117 1.00 92.44 296 LEU A C 1
ATOM 2249 O O . LEU A 1 296 ? 16.896 -22.562 -44.377 1.00 92.44 296 LEU A O 1
ATOM 2253 N N . GLU A 1 297 ? 14.952 -22.357 -43.257 1.00 92.50 297 GLU A N 1
ATOM 2254 C CA . GLU A 1 297 ? 15.028 -23.653 -42.574 1.00 92.50 297 GLU A CA 1
ATOM 2255 C C . GLU A 1 297 ? 14.970 -24.815 -43.572 1.00 92.50 297 GLU A C 1
ATOM 2257 O O . GLU A 1 297 ? 15.816 -25.710 -43.515 1.00 92.50 297 GLU A O 1
ATOM 2262 N N . ALA A 1 298 ? 14.082 -24.752 -44.570 1.00 92.88 298 ALA A N 1
ATOM 2263 C CA . ALA A 1 298 ? 14.012 -25.751 -45.635 1.00 92.88 298 ALA A CA 1
ATOM 2264 C C . ALA A 1 298 ? 15.321 -25.840 -46.444 1.00 92.88 298 ALA A C 1
ATOM 2266 O O . ALA A 1 298 ? 15.862 -26.931 -46.650 1.00 92.88 298 ALA A O 1
ATOM 2267 N N . VAL A 1 299 ? 15.890 -24.697 -46.853 1.00 93.50 299 VAL A N 1
ATOM 2268 C CA . VAL A 1 299 ? 17.185 -24.645 -47.560 1.00 93.50 299 VAL A CA 1
ATOM 2269 C C . VAL A 1 299 ? 18.310 -25.219 -46.693 1.00 93.50 299 VAL A C 1
ATOM 2271 O O . VAL A 1 299 ? 19.220 -25.884 -47.204 1.00 93.50 299 VAL A O 1
ATOM 2274 N N . ARG A 1 300 ? 18.256 -25.001 -45.375 1.00 89.50 300 ARG A N 1
ATOM 2275 C CA . ARG A 1 300 ? 19.249 -25.510 -44.427 1.00 89.50 300 ARG A CA 1
ATOM 2276 C C . ARG A 1 300 ? 19.144 -27.019 -44.231 1.00 89.50 300 ARG A C 1
ATOM 2278 O O . ARG A 1 300 ? 20.173 -27.702 -44.236 1.00 89.50 300 ARG A O 1
ATOM 2285 N N . ASP A 1 301 ? 17.934 -27.542 -44.104 1.00 91.00 301 ASP A N 1
ATOM 2286 C CA . ASP A 1 301 ? 17.684 -28.978 -44.021 1.00 91.00 301 ASP A CA 1
ATOM 2287 C C . ASP A 1 301 ? 18.148 -29.691 -45.294 1.00 91.00 301 ASP A C 1
ATOM 2289 O O . ASP A 1 301 ? 18.829 -30.720 -45.222 1.00 91.00 301 ASP A O 1
ATOM 2293 N N . GLU A 1 302 ? 17.897 -29.096 -46.463 1.00 89.88 302 GLU A N 1
ATOM 2294 C CA . GLU A 1 302 ? 18.420 -29.584 -47.739 1.00 89.88 302 GLU A CA 1
ATOM 2295 C C . GLU A 1 302 ? 19.950 -29.536 -47.812 1.00 89.88 302 GLU A C 1
ATOM 2297 O O . GLU A 1 302 ? 20.573 -30.487 -48.302 1.00 89.88 302 GLU A O 1
ATOM 2302 N N . TYR A 1 303 ? 20.575 -28.467 -47.308 1.00 89.44 303 TYR A N 1
ATOM 2303 C CA . TYR A 1 303 ? 22.032 -28.348 -47.234 1.00 89.44 303 TYR A CA 1
ATOM 2304 C C . TYR A 1 303 ? 22.630 -29.460 -46.365 1.00 89.44 303 TYR A C 1
ATOM 2306 O O . TYR A 1 303 ? 23.539 -30.169 -46.806 1.00 89.44 303 TYR A O 1
ATOM 2314 N N . PHE A 1 304 ? 22.082 -29.684 -45.167 1.00 86.81 304 PHE A N 1
ATOM 2315 C CA . PHE A 1 304 ? 22.542 -30.736 -44.260 1.00 86.81 304 PHE A CA 1
ATOM 2316 C C . PHE A 1 304 ? 22.284 -32.147 -44.802 1.00 86.81 304 PHE A C 1
ATOM 2318 O O . PHE A 1 304 ? 23.125 -33.034 -44.628 1.00 86.81 304 PHE A O 1
ATOM 2325 N N . ALA A 1 305 ? 21.149 -32.380 -45.465 1.00 85.44 305 ALA A N 1
ATOM 2326 C CA . ALA A 1 305 ? 20.850 -33.656 -46.111 1.00 85.44 305 ALA A CA 1
ATOM 2327 C C . ALA A 1 305 ? 21.829 -33.937 -47.266 1.00 85.44 305 ALA A C 1
ATOM 2329 O O . ALA A 1 305 ? 22.368 -35.044 -47.381 1.00 85.44 305 ALA A O 1
ATOM 2330 N N . ALA A 1 306 ? 22.125 -32.922 -48.086 1.00 84.62 306 ALA A N 1
ATOM 2331 C CA . ALA A 1 306 ? 23.105 -33.011 -49.165 1.00 84.62 306 ALA A CA 1
ATOM 2332 C C . ALA A 1 306 ? 24.538 -33.215 -48.639 1.00 84.62 306 ALA A C 1
ATOM 2334 O O . ALA A 1 306 ? 25.325 -33.944 -49.250 1.00 84.62 306 ALA A O 1
ATOM 2335 N N . GLU A 1 307 ? 24.884 -32.614 -47.499 1.00 83.25 307 GLU A N 1
ATOM 2336 C CA . GLU A 1 307 ? 26.174 -32.785 -46.829 1.00 83.25 307 GLU A CA 1
ATOM 2337 C C . GLU A 1 307 ? 26.349 -34.215 -46.292 1.00 83.25 307 GLU A C 1
ATOM 2339 O O . GLU A 1 307 ? 27.344 -34.866 -46.636 1.00 83.25 307 GLU A O 1
ATOM 2344 N N . ARG A 1 308 ? 25.351 -34.737 -45.556 1.00 80.44 308 ARG A N 1
ATOM 2345 C CA . ARG A 1 308 ? 25.349 -36.083 -44.944 1.00 80.44 308 ARG A CA 1
ATOM 2346 C C . ARG A 1 308 ? 25.315 -37.237 -45.953 1.00 80.44 308 ARG A C 1
ATOM 2348 O O . ARG A 1 308 ? 25.810 -38.320 -45.643 1.00 80.44 308 ARG A O 1
ATOM 2355 N N . GLY A 1 309 ? 24.787 -37.034 -47.162 1.00 71.31 309 GLY A N 1
ATOM 2356 C CA . GLY A 1 309 ? 24.805 -38.045 -48.228 1.00 71.31 309 GLY A CA 1
ATOM 2357 C C . GLY A 1 309 ? 26.235 -38.452 -48.630 1.00 71.31 309 GLY A C 1
ATOM 2358 O O . GLY A 1 309 ? 26.987 -37.649 -49.194 1.00 71.31 309 GLY A O 1
ATOM 2359 N N . GLY A 1 310 ? 26.634 -39.690 -48.323 1.00 57.78 310 GLY A N 1
ATOM 2360 C CA . GLY A 1 310 ? 27.997 -40.209 -48.502 1.00 57.78 310 GLY A CA 1
ATOM 2361 C C . GLY A 1 310 ? 28.490 -40.355 -49.958 1.00 57.78 310 GLY A C 1
ATOM 2362 O O . GLY A 1 310 ? 27.717 -40.618 -50.868 1.00 57.78 310 GLY A O 1
ATOM 2363 N N . LYS A 1 311 ? 29.820 -40.194 -50.116 1.00 56.16 311 LYS A N 1
ATOM 2364 C CA . LYS A 1 311 ? 30.743 -40.384 -51.272 1.00 56.16 311 LYS A CA 1
ATOM 2365 C C . LYS A 1 311 ? 30.329 -39.886 -52.678 1.00 56.16 311 LYS A C 1
ATOM 2367 O O . LYS A 1 311 ? 29.541 -40.494 -53.384 1.00 56.16 311 LYS A O 1
ATOM 2372 N N . ARG A 1 312 ? 31.053 -38.836 -53.117 1.00 58.44 312 ARG A N 1
ATOM 2373 C CA . ARG A 1 312 ? 31.370 -38.402 -54.504 1.00 58.44 312 ARG A CA 1
ATOM 2374 C C . ARG A 1 312 ? 30.288 -38.651 -55.567 1.00 58.44 312 ARG A C 1
ATOM 2376 O O . ARG A 1 312 ? 30.554 -39.240 -56.609 1.00 58.44 312 ARG A O 1
ATOM 2383 N N . VAL A 1 313 ? 29.103 -38.090 -55.352 1.00 60.56 313 VAL A N 1
ATOM 2384 C CA . VAL A 1 313 ? 28.162 -37.832 -56.449 1.00 60.56 313 VAL A CA 1
ATOM 2385 C C . VAL A 1 313 ? 28.704 -36.663 -57.282 1.00 60.56 313 VAL A C 1
ATOM 2387 O O . VAL A 1 313 ? 28.990 -35.588 -56.740 1.00 60.56 313 VAL A O 1
ATOM 2390 N N . LEU A 1 314 ? 28.885 -36.873 -58.590 1.00 63.06 314 LEU A N 1
ATOM 2391 C CA . LEU A 1 314 ? 29.274 -35.823 -59.538 1.00 63.06 314 LEU A CA 1
ATOM 2392 C C . LEU A 1 314 ? 28.284 -34.649 -59.409 1.00 63.06 314 LEU A C 1
ATOM 2394 O O . LEU A 1 314 ? 27.079 -34.843 -59.515 1.00 63.06 314 LEU A O 1
ATOM 2398 N N . GLY A 1 315 ? 28.774 -33.436 -59.137 1.00 70.62 315 GLY A N 1
ATOM 2399 C CA . GLY A 1 315 ? 27.919 -32.250 -58.966 1.00 70.62 315 GLY A CA 1
ATOM 2400 C C . GLY A 1 315 ? 27.487 -31.925 -57.528 1.00 70.62 315 GLY A C 1
ATOM 2401 O O . GLY A 1 315 ? 26.924 -30.852 -57.318 1.00 70.62 315 GLY A O 1
ATOM 2402 N N . LYS A 1 316 ? 27.830 -32.746 -56.519 1.00 79.81 316 LYS A N 1
ATOM 2403 C CA . LYS A 1 316 ? 27.566 -32.444 -55.091 1.00 79.81 316 LYS A CA 1
ATOM 2404 C C . LYS A 1 316 ? 28.096 -31.067 -54.670 1.00 79.81 316 LYS A C 1
ATOM 2406 O O . LYS A 1 316 ? 27.387 -30.309 -54.023 1.00 79.81 316 LYS A O 1
ATOM 2411 N N . SER A 1 317 ? 29.313 -30.716 -55.091 1.00 80.38 317 SER A N 1
ATOM 2412 C CA . SER A 1 317 ? 29.910 -29.405 -54.794 1.00 80.38 317 SER A CA 1
ATOM 2413 C C . SER A 1 317 ? 29.135 -28.242 -55.429 1.00 80.38 317 SER A C 1
ATOM 2415 O O . SER A 1 317 ? 28.951 -27.219 -54.779 1.00 80.38 317 SER A O 1
ATOM 2417 N N . ARG A 1 318 ? 28.605 -28.408 -56.652 1.00 84.31 318 ARG A N 1
ATOM 2418 C CA . ARG A 1 318 ? 27.769 -27.379 -57.296 1.00 84.31 318 ARG A CA 1
ATOM 2419 C C . ARG A 1 318 ? 26.444 -27.190 -56.555 1.00 84.31 318 ARG A C 1
ATOM 2421 O O . ARG A 1 318 ? 26.053 -26.054 -56.331 1.00 84.31 318 ARG A O 1
ATOM 2428 N N . ARG A 1 319 ? 25.806 -28.287 -56.127 1.00 85.12 319 ARG A N 1
ATOM 2429 C CA . ARG A 1 319 ? 24.554 -28.255 -55.351 1.00 85.12 319 ARG A CA 1
ATOM 2430 C C . ARG A 1 319 ? 24.734 -27.636 -53.959 1.00 85.12 319 ARG A C 1
ATOM 2432 O O . ARG A 1 319 ? 23.894 -26.860 -53.525 1.00 85.12 319 ARG A O 1
ATOM 2439 N N . LEU A 1 320 ? 25.829 -27.948 -53.266 1.00 87.94 320 LEU A N 1
ATOM 2440 C CA . LEU A 1 320 ? 26.137 -27.323 -51.974 1.00 87.94 320 LEU A CA 1
ATOM 2441 C C . LEU A 1 320 ? 26.389 -25.819 -52.126 1.00 87.94 320 LEU A C 1
ATOM 2443 O O . LEU A 1 320 ? 25.880 -25.039 -51.329 1.00 87.94 320 LEU A O 1
ATOM 2447 N N . ASN A 1 321 ? 27.106 -25.406 -53.175 1.00 89.69 321 ASN A N 1
ATOM 2448 C CA . ASN A 1 321 ? 27.336 -23.988 -53.449 1.00 89.69 321 ASN A CA 1
ATOM 2449 C C . ASN A 1 321 ? 26.042 -23.246 -53.813 1.00 89.69 321 ASN A C 1
ATOM 2451 O O . ASN A 1 321 ? 25.869 -22.118 -53.368 1.00 89.69 321 ASN A O 1
ATOM 2455 N N . SER A 1 322 ? 25.120 -23.858 -54.569 1.00 90.75 322 SER A N 1
ATOM 2456 C CA . SER A 1 322 ? 23.831 -23.225 -54.886 1.00 90.75 322 SER A CA 1
ATOM 2457 C C . SER A 1 322 ? 22.934 -23.080 -53.656 1.00 90.75 322 SER A C 1
ATOM 2459 O O . SER A 1 322 ? 22.331 -22.030 -53.473 1.00 90.75 322 SER A O 1
ATOM 2461 N N . LEU A 1 323 ? 22.881 -24.099 -52.788 1.00 91.75 323 LEU A N 1
ATOM 2462 C CA . LEU A 1 323 ? 22.133 -24.032 -51.526 1.00 91.75 323 LEU A CA 1
ATOM 2463 C C . LEU A 1 323 ? 22.739 -23.003 -50.569 1.00 91.75 323 LEU A C 1
ATOM 2465 O O . LEU A 1 323 ? 22.005 -22.234 -49.961 1.00 91.75 323 LEU A O 1
ATOM 2469 N N . LYS A 1 324 ? 24.074 -22.934 -50.485 1.00 91.19 324 LYS A N 1
ATOM 2470 C CA . LYS A 1 324 ? 24.763 -21.902 -49.706 1.00 91.19 324 LYS A CA 1
ATOM 2471 C C . LYS A 1 324 ? 24.461 -20.501 -50.240 1.00 91.19 324 LYS A C 1
ATOM 2473 O O . LYS A 1 324 ? 24.130 -19.623 -49.460 1.00 91.19 324 LYS A O 1
ATOM 2478 N N . HIS A 1 325 ? 24.503 -20.311 -51.558 1.00 93.19 325 HIS A N 1
ATOM 2479 C CA . HIS A 1 325 ? 24.181 -19.019 -52.157 1.00 93.19 325 HIS A CA 1
ATOM 2480 C C . HIS A 1 325 ? 22.728 -18.610 -51.884 1.00 93.19 325 HIS A C 1
ATOM 2482 O O . HIS A 1 325 ? 22.488 -17.468 -51.507 1.00 93.19 325 HIS A O 1
ATOM 2488 N N . ARG A 1 326 ? 21.779 -19.554 -51.985 1.00 92.50 326 ARG A N 1
ATOM 2489 C CA . ARG A 1 326 ? 20.370 -19.315 -51.646 1.00 92.50 326 ARG A CA 1
ATOM 2490 C C . ARG A 1 326 ? 20.174 -18.991 -50.163 1.00 92.50 326 ARG A C 1
ATOM 2492 O O . ARG A 1 326 ? 19.401 -18.099 -49.837 1.00 92.50 326 ARG A O 1
ATOM 2499 N N . GLN A 1 327 ? 20.889 -19.681 -49.275 1.00 92.56 327 GLN A N 1
ATOM 2500 C CA . GLN A 1 327 ? 20.901 -19.382 -47.842 1.00 92.56 327 GLN A CA 1
ATOM 2501 C C . GLN A 1 327 ? 21.395 -17.949 -47.592 1.00 92.56 327 GLN A C 1
ATOM 2503 O O . GLN A 1 327 ? 20.760 -17.209 -46.849 1.00 92.56 327 GLN A O 1
ATOM 2508 N N . ASP A 1 328 ? 22.494 -17.546 -48.233 1.00 90.81 328 ASP A N 1
ATOM 2509 C CA . ASP A 1 328 ? 23.072 -16.207 -48.080 1.00 90.81 328 ASP A CA 1
ATOM 2510 C C . ASP A 1 328 ? 22.136 -15.114 -48.648 1.00 90.81 328 ASP A C 1
ATOM 2512 O O . ASP A 1 328 ? 22.008 -14.048 -48.050 1.00 90.81 328 ASP A O 1
ATOM 2516 N N . GLU A 1 329 ? 21.410 -15.386 -49.742 1.00 91.06 329 GLU A N 1
ATOM 2517 C CA . GLU A 1 329 ? 20.359 -14.496 -50.270 1.00 91.06 329 GLU A CA 1
ATOM 2518 C C . GLU A 1 329 ? 19.193 -14.311 -49.288 1.00 91.06 329 GLU A C 1
ATOM 2520 O O . GLU A 1 329 ? 18.755 -13.182 -49.064 1.00 91.06 329 GLU A O 1
ATOM 2525 N N . LEU A 1 330 ? 18.686 -15.402 -48.704 1.00 89.88 330 LEU A N 1
ATOM 2526 C CA . LEU A 1 330 ? 17.583 -15.360 -47.737 1.00 89.88 330 LEU A CA 1
ATOM 2527 C C . LEU A 1 330 ? 17.996 -14.633 -46.452 1.00 89.88 330 LEU A C 1
ATOM 2529 O O . LEU A 1 330 ? 17.240 -13.815 -45.930 1.00 89.88 330 LEU A O 1
ATOM 2533 N N . LEU A 1 331 ? 19.218 -14.877 -45.973 1.00 88.75 331 LEU A N 1
ATOM 2534 C CA . LEU A 1 331 ? 19.790 -14.163 -44.832 1.00 88.75 331 LEU A CA 1
ATOM 2535 C C . LEU A 1 331 ? 19.920 -12.662 -45.118 1.00 88.75 331 LEU A C 1
ATOM 2537 O O . LEU A 1 331 ? 19.493 -11.858 -44.291 1.00 88.75 331 LEU A O 1
ATOM 2541 N N . ALA A 1 332 ? 20.404 -12.279 -46.304 1.00 86.00 332 ALA A N 1
ATOM 2542 C CA . ALA A 1 332 ? 20.504 -10.878 -46.708 1.00 86.00 332 ALA A CA 1
ATOM 2543 C C . ALA A 1 332 ? 19.127 -10.194 -46.812 1.00 86.00 332 ALA A C 1
ATOM 2545 O O . ALA A 1 332 ? 18.981 -9.055 -46.372 1.00 86.00 332 ALA A O 1
ATOM 2546 N N . GLN A 1 333 ? 18.100 -10.888 -47.321 1.00 84.94 333 GLN A N 1
ATOM 2547 C CA . GLN A 1 333 ? 16.715 -10.387 -47.342 1.00 84.94 333 GLN A CA 1
ATOM 2548 C C . GLN A 1 333 ? 16.137 -10.172 -45.935 1.00 84.94 333 GLN A C 1
ATOM 2550 O O . GLN A 1 333 ? 15.277 -9.314 -45.751 1.00 84.94 333 GLN A O 1
ATOM 2555 N N . MET A 1 334 ? 16.620 -10.927 -44.947 1.00 82.00 334 MET A N 1
ATOM 2556 C CA . MET A 1 334 ? 16.254 -10.795 -43.535 1.00 82.00 334 MET A CA 1
ATOM 2557 C C . MET A 1 334 ? 17.174 -9.850 -42.738 1.00 82.00 334 MET A C 1
ATOM 2559 O O . MET A 1 334 ? 16.966 -9.678 -41.539 1.00 82.00 334 MET A O 1
ATOM 2563 N N . GLY A 1 335 ? 18.177 -9.232 -43.375 1.00 77.88 335 GLY A N 1
ATOM 2564 C CA . GLY A 1 335 ? 19.105 -8.298 -42.724 1.00 77.88 335 GLY A CA 1
ATOM 2565 C C . GLY A 1 335 ? 20.235 -8.959 -41.922 1.00 77.88 335 GLY A C 1
ATOM 2566 O O . GLY A 1 335 ? 20.855 -8.307 -41.079 1.00 77.88 335 GLY A O 1
ATOM 2567 N N . PHE A 1 336 ? 20.520 -10.241 -42.167 1.00 84.38 336 PHE A N 1
ATOM 2568 C CA . PHE A 1 336 ? 21.616 -10.980 -41.540 1.00 84.38 336 PHE A CA 1
ATOM 2569 C C . PHE A 1 336 ? 22.769 -11.201 -42.517 1.00 84.38 336 PHE A C 1
ATOM 2571 O O . PHE A 1 336 ? 22.572 -11.597 -43.664 1.00 84.38 336 PHE A O 1
ATOM 2578 N N . THR A 1 337 ? 23.997 -11.017 -42.041 1.00 83.44 337 THR A N 1
ATOM 2579 C CA . THR A 1 337 ? 25.214 -11.230 -42.840 1.00 83.44 337 THR A CA 1
ATOM 2580 C C . THR A 1 337 ? 25.696 -12.673 -42.852 1.00 83.44 337 THR A C 1
ATOM 2582 O O . THR A 1 337 ? 26.487 -13.059 -43.711 1.00 83.44 337 THR A O 1
ATOM 2585 N N . SER A 1 338 ? 25.232 -13.499 -41.913 1.00 87.75 338 SER A N 1
ATOM 2586 C CA . SER A 1 338 ? 25.573 -14.918 -41.858 1.00 87.75 338 SER A CA 1
ATOM 2587 C C . SER A 1 338 ? 24.552 -15.728 -41.062 1.00 87.75 338 SER A C 1
ATOM 2589 O O . SER A 1 338 ? 23.759 -15.194 -40.289 1.00 87.75 338 SER A O 1
ATOM 2591 N N . TRP A 1 339 ? 24.617 -17.053 -41.197 1.00 83.94 339 TRP A N 1
ATOM 2592 C CA . TRP A 1 339 ? 23.819 -17.978 -40.390 1.00 83.94 339 TRP A CA 1
ATOM 2593 C C . TRP A 1 339 ? 24.116 -17.859 -38.884 1.00 83.94 339 TRP A C 1
ATOM 2595 O O . TRP A 1 339 ? 23.215 -17.982 -38.061 1.00 83.94 339 TRP A O 1
ATOM 2605 N N . GLN A 1 340 ? 25.372 -17.590 -38.507 1.00 83.81 340 GLN A N 1
ATOM 2606 C CA . GLN A 1 340 ? 25.728 -17.324 -37.109 1.00 83.81 340 GLN A CA 1
ATOM 2607 C C . GLN A 1 340 ? 25.110 -16.013 -36.619 1.00 83.81 340 GLN A C 1
ATOM 2609 O O . GLN A 1 340 ? 24.598 -15.975 -35.507 1.00 83.81 340 GLN A O 1
ATOM 2614 N N . ALA A 1 341 ? 25.094 -14.972 -37.456 1.00 79.31 341 ALA A N 1
ATOM 2615 C CA . ALA A 1 341 ? 24.436 -13.706 -37.145 1.00 79.31 341 ALA A CA 1
ATOM 2616 C C . ALA A 1 341 ? 22.916 -13.888 -36.962 1.00 79.31 341 ALA A C 1
ATOM 2618 O O . ALA A 1 341 ? 22.353 -13.364 -36.005 1.00 79.31 341 ALA A O 1
ATOM 2619 N N . TYR A 1 342 ? 22.281 -14.720 -37.795 1.00 83.56 342 TYR A N 1
ATOM 2620 C CA . TYR A 1 342 ? 20.882 -15.138 -37.640 1.00 83.56 342 TYR A CA 1
ATOM 2621 C C . TYR A 1 342 ? 20.622 -15.874 -36.317 1.00 83.56 342 TYR A C 1
ATOM 2623 O O . TYR A 1 342 ? 19.737 -15.478 -35.563 1.00 83.56 342 TYR A O 1
ATOM 2631 N N . LEU A 1 343 ? 21.432 -16.883 -35.977 1.00 82.31 343 LEU A N 1
ATOM 2632 C CA . LEU A 1 343 ? 21.296 -17.624 -34.713 1.00 82.31 343 LEU A CA 1
ATOM 2633 C C . LEU A 1 343 ? 21.542 -16.757 -33.470 1.00 82.31 343 LEU A C 1
ATOM 2635 O O . LEU A 1 343 ? 20.923 -16.979 -32.431 1.00 82.31 343 LEU A O 1
ATOM 2639 N N . LEU A 1 344 ? 22.457 -15.792 -33.563 1.00 77.88 344 LEU A N 1
ATOM 2640 C CA . LEU A 1 344 ? 22.777 -14.859 -32.481 1.00 77.88 344 LEU A CA 1
ATOM 2641 C C . LEU A 1 344 ? 21.835 -13.642 -32.446 1.00 77.88 344 LEU A C 1
ATOM 2643 O O . LEU A 1 344 ? 21.922 -12.841 -31.517 1.00 77.88 344 LEU A O 1
ATOM 2647 N N . GLY A 1 345 ? 20.946 -13.493 -33.435 1.00 71.19 345 GLY A N 1
ATOM 2648 C CA . GLY A 1 345 ? 20.017 -12.366 -33.551 1.00 71.19 345 GLY A CA 1
ATOM 2649 C C . GLY A 1 345 ? 20.683 -11.020 -33.865 1.00 71.19 345 GLY A C 1
ATOM 2650 O O . GLY A 1 345 ? 20.088 -9.975 -33.606 1.00 71.19 345 GLY A O 1
ATOM 2651 N N . VAL A 1 346 ? 21.908 -11.018 -34.399 1.00 70.50 346 VAL A N 1
ATOM 2652 C CA . VAL A 1 346 ? 22.664 -9.799 -34.726 1.00 70.50 346 VAL A CA 1
ATOM 2653 C C . VAL A 1 346 ? 22.421 -9.427 -36.188 1.00 70.50 346 VAL A C 1
ATOM 2655 O O . VAL A 1 346 ? 22.870 -10.124 -37.090 1.00 70.50 346 VAL A O 1
ATOM 2658 N N . THR A 1 347 ? 21.697 -8.336 -36.430 1.00 68.56 347 THR A N 1
ATOM 2659 C CA . THR A 1 347 ? 21.436 -7.793 -37.776 1.00 68.56 347 THR A CA 1
ATOM 2660 C C . THR A 1 347 ? 22.389 -6.634 -38.078 1.00 68.56 347 THR A C 1
ATOM 2662 O O . THR A 1 347 ? 22.487 -5.733 -37.247 1.00 68.56 347 THR A O 1
ATOM 2665 N N . ASP A 1 348 ? 22.983 -6.578 -39.274 1.00 65.12 348 ASP A N 1
ATOM 2666 C CA . ASP A 1 348 ? 23.783 -5.426 -39.759 1.00 65.12 348 ASP A CA 1
ATOM 2667 C C . ASP A 1 348 ? 22.905 -4.328 -40.404 1.00 65.12 348 ASP A C 1
ATOM 2669 O O . ASP A 1 348 ? 23.350 -3.504 -41.203 1.00 65.12 348 ASP A O 1
ATOM 2673 N N . ASP A 1 349 ? 21.615 -4.336 -40.074 1.00 66.44 349 ASP A N 1
ATOM 2674 C CA . ASP A 1 349 ? 20.592 -3.493 -40.676 1.00 66.44 349 ASP A CA 1
ATOM 2675 C C . ASP A 1 349 ? 20.727 -2.024 -40.207 1.00 66.44 349 ASP A C 1
ATOM 2677 O O . ASP A 1 349 ? 20.803 -1.789 -38.997 1.00 66.44 349 ASP A O 1
ATOM 2681 N N . PRO A 1 350 ? 20.703 -1.004 -41.091 1.00 63.81 350 PRO A N 1
ATOM 2682 C CA . PRO A 1 350 ? 20.547 0.401 -40.693 1.00 63.81 350 PRO A CA 1
ATOM 2683 C C . PRO A 1 350 ? 19.349 0.649 -39.754 1.00 63.81 350 PRO A C 1
ATOM 2685 O O . PRO A 1 350 ? 19.411 1.556 -38.919 1.00 63.81 350 PRO A O 1
ATOM 2688 N N . THR A 1 351 ? 18.306 -0.192 -39.786 1.00 68.69 351 THR A N 1
ATOM 2689 C CA . THR A 1 351 ? 17.208 -0.128 -38.801 1.00 68.69 351 THR A CA 1
ATOM 2690 C C . THR A 1 351 ? 17.642 -0.493 -37.375 1.00 68.69 351 THR A C 1
ATOM 2692 O O . THR A 1 351 ? 16.936 -0.178 -36.420 1.00 68.69 351 THR A O 1
ATOM 2695 N N . ALA A 1 352 ? 18.786 -1.157 -37.175 1.00 72.81 352 ALA A N 1
ATOM 2696 C CA . ALA A 1 352 ? 19.326 -1.450 -35.848 1.00 72.81 352 ALA A CA 1
ATOM 2697 C C . ALA A 1 352 ? 19.777 -0.169 -35.130 1.00 72.81 352 ALA A C 1
ATOM 2699 O O . ALA A 1 352 ? 19.543 -0.027 -33.928 1.00 72.81 352 ALA A O 1
ATOM 2700 N N . LEU A 1 353 ? 20.350 0.790 -35.869 1.00 77.75 353 LEU A N 1
ATOM 2701 C CA . LEU A 1 353 ? 20.707 2.105 -35.335 1.00 77.75 353 LEU A CA 1
ATOM 2702 C C . LEU A 1 353 ? 19.448 2.909 -34.983 1.00 77.75 353 LEU A C 1
ATOM 2704 O O . LEU A 1 353 ? 19.383 3.491 -33.902 1.00 77.75 353 LEU A O 1
ATOM 2708 N N . GLU A 1 354 ? 18.416 2.866 -35.832 1.00 82.25 354 GLU A N 1
ATOM 2709 C CA . GLU A 1 354 ? 17.111 3.476 -35.540 1.00 82.25 354 GLU A CA 1
ATOM 2710 C C . GLU A 1 354 ? 16.431 2.834 -34.319 1.00 82.25 354 GLU A C 1
ATOM 2712 O O . GLU A 1 354 ? 15.928 3.542 -33.450 1.00 82.25 354 GLU A O 1
ATOM 2717 N N . ARG A 1 355 ? 16.454 1.499 -34.190 1.00 82.12 355 ARG A N 1
ATOM 2718 C CA . ARG A 1 355 ? 15.936 0.779 -33.010 1.00 82.12 355 ARG A CA 1
ATOM 2719 C C . ARG A 1 355 ? 16.697 1.156 -31.741 1.00 82.12 355 ARG A C 1
ATOM 2721 O O . ARG A 1 355 ? 16.084 1.377 -30.697 1.00 82.12 355 ARG A O 1
ATOM 2728 N N . GLN A 1 356 ? 18.022 1.280 -31.824 1.00 84.94 356 GLN A N 1
ATOM 2729 C CA . GLN A 1 356 ? 18.842 1.735 -30.703 1.00 84.94 356 GLN A CA 1
ATOM 2730 C C . GLN A 1 356 ? 18.519 3.186 -30.319 1.00 84.94 356 GLN A C 1
ATOM 2732 O O . GLN A 1 356 ? 18.441 3.491 -29.128 1.00 84.94 356 GLN A O 1
ATOM 2737 N N . GLN A 1 357 ? 18.308 4.070 -31.299 1.00 87.94 357 GLN A N 1
ATOM 2738 C CA . GLN A 1 357 ? 17.884 5.453 -31.068 1.00 87.94 357 GLN A CA 1
A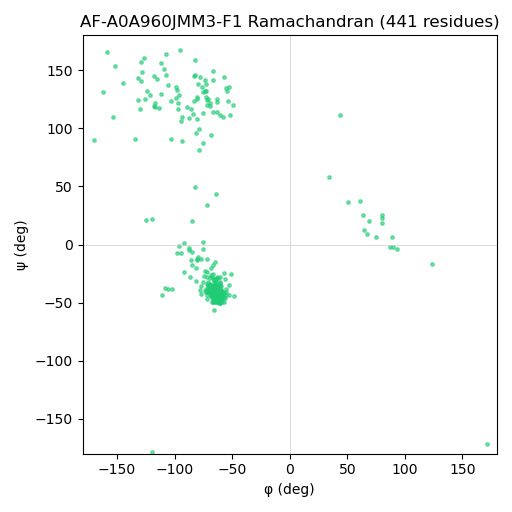TOM 2739 C C . GLN A 1 357 ? 16.502 5.510 -30.409 1.00 87.94 357 GLN A C 1
ATOM 2741 O O . GLN A 1 357 ? 16.389 6.108 -29.344 1.00 87.94 357 GLN A O 1
ATOM 2746 N N . ARG A 1 358 ? 15.499 4.790 -30.931 1.00 88.56 358 ARG A N 1
ATOM 2747 C CA . ARG A 1 358 ? 14.158 4.697 -30.320 1.00 88.56 358 ARG A CA 1
ATOM 2748 C C . ARG A 1 358 ? 14.202 4.182 -28.886 1.00 88.56 358 ARG A C 1
ATOM 2750 O O . ARG A 1 358 ? 13.514 4.712 -28.022 1.00 88.56 358 ARG A O 1
ATOM 2757 N N . HIS A 1 359 ? 15.031 3.178 -28.601 1.00 91.75 359 HIS A N 1
ATOM 2758 C CA . HIS A 1 359 ? 15.205 2.678 -27.238 1.00 91.75 359 HIS A CA 1
ATOM 2759 C C . HIS A 1 359 ? 15.849 3.724 -26.309 1.00 91.75 359 HIS A C 1
ATOM 2761 O O . HIS A 1 359 ? 15.412 3.885 -25.168 1.00 91.75 359 HIS A O 1
ATOM 2767 N N . ARG A 1 360 ? 16.856 4.474 -26.784 1.00 93.94 360 ARG A N 1
ATOM 2768 C CA . ARG A 1 360 ? 17.452 5.587 -26.020 1.00 93.94 360 ARG A CA 1
ATOM 2769 C C . ARG A 1 360 ? 16.438 6.702 -25.763 1.00 93.94 360 ARG A C 1
ATOM 2771 O O . ARG A 1 360 ? 16.347 7.169 -24.632 1.00 93.94 360 ARG A O 1
ATOM 2778 N N . GLU A 1 361 ? 15.662 7.086 -26.773 1.00 95.06 361 GLU A N 1
ATOM 2779 C CA . GLU A 1 361 ? 14.591 8.083 -26.661 1.00 95.06 361 GLU A CA 1
ATOM 2780 C C . GLU A 1 361 ? 13.506 7.634 -25.677 1.00 95.06 361 GLU A C 1
ATOM 2782 O O . GLU A 1 361 ? 13.126 8.400 -24.794 1.00 95.06 361 GLU A O 1
ATOM 2787 N N . ALA A 1 362 ? 13.066 6.374 -25.750 1.00 94.44 362 ALA A N 1
ATOM 2788 C CA . ALA A 1 362 ? 12.090 5.811 -24.820 1.00 94.44 362 ALA A CA 1
ATOM 2789 C C . ALA A 1 362 ? 12.607 5.812 -23.372 1.00 94.44 362 ALA A C 1
ATOM 2791 O O . ALA A 1 362 ? 11.869 6.167 -22.452 1.00 94.44 362 ALA A O 1
ATOM 2792 N N . ARG A 1 363 ? 13.887 5.473 -23.152 1.00 95.75 363 ARG A N 1
ATOM 2793 C CA . ARG A 1 363 ? 14.507 5.548 -21.818 1.00 95.75 363 ARG A CA 1
ATOM 2794 C C . ARG A 1 363 ? 14.644 6.981 -21.312 1.00 95.75 363 ARG A C 1
ATOM 2796 O O . ARG A 1 363 ? 14.384 7.220 -20.136 1.00 95.75 363 ARG A O 1
ATOM 2803 N N . ALA A 1 364 ? 15.008 7.927 -22.174 1.00 95.88 364 ALA A N 1
ATOM 2804 C CA . ALA A 1 364 ? 15.056 9.341 -21.813 1.00 95.88 364 ALA A CA 1
ATOM 2805 C C . ALA A 1 364 ? 13.661 9.867 -21.427 1.00 95.88 364 ALA A C 1
ATOM 2807 O O . ALA A 1 364 ? 13.516 10.524 -20.398 1.00 95.88 364 ALA A O 1
ATOM 2808 N N . ALA A 1 365 ? 12.624 9.501 -22.188 1.00 94.56 365 ALA A N 1
ATOM 2809 C CA . ALA A 1 365 ? 11.238 9.846 -21.881 1.00 94.56 365 ALA A CA 1
ATOM 2810 C C . ALA A 1 365 ? 10.750 9.217 -20.563 1.00 94.56 365 ALA A C 1
ATOM 2812 O O . ALA A 1 365 ? 10.012 9.856 -19.812 1.00 94.56 365 ALA A O 1
ATOM 2813 N N . LEU A 1 366 ? 11.175 7.985 -20.248 1.00 96.06 366 LEU A N 1
ATOM 2814 C CA . LEU A 1 366 ? 10.892 7.356 -18.956 1.00 96.06 366 LEU A CA 1
ATOM 2815 C C . LEU A 1 366 ? 11.551 8.120 -17.805 1.00 96.06 366 LEU A C 1
ATOM 2817 O O . LEU A 1 366 ? 10.864 8.440 -16.839 1.00 96.06 366 LEU A O 1
ATOM 2821 N N . ALA A 1 367 ? 12.834 8.465 -17.931 1.00 96.12 367 ALA A N 1
ATOM 2822 C CA . ALA A 1 367 ? 13.546 9.242 -16.918 1.00 96.12 367 ALA A CA 1
ATOM 2823 C C . ALA A 1 367 ? 12.891 10.616 -16.685 1.00 96.12 367 ALA A C 1
ATOM 2825 O O . ALA A 1 367 ? 12.717 11.038 -15.542 1.00 96.12 367 ALA A O 1
ATOM 2826 N N . GLU A 1 368 ? 12.453 11.295 -17.751 1.00 96.38 368 GLU A N 1
ATOM 2827 C CA . GLU A 1 368 ? 11.703 12.551 -17.638 1.00 96.38 368 GLU A CA 1
ATOM 2828 C C . GLU A 1 368 ? 10.363 12.347 -16.913 1.00 96.38 368 GLU A C 1
ATOM 2830 O O . GLU A 1 368 ? 10.015 13.112 -16.010 1.00 96.38 368 GLU A O 1
ATOM 2835 N N . ALA A 1 369 ? 9.607 11.304 -17.269 1.00 94.69 369 ALA A N 1
ATOM 2836 C CA . ALA A 1 369 ? 8.324 11.006 -16.641 1.00 94.69 369 ALA A CA 1
ATOM 2837 C C . ALA A 1 369 ? 8.472 10.636 -15.154 1.00 94.69 369 ALA A C 1
ATOM 2839 O O . ALA A 1 369 ? 7.662 11.062 -14.329 1.00 94.69 369 ALA A O 1
ATOM 2840 N N . GLU A 1 370 ? 9.515 9.892 -14.789 1.00 95.12 370 GLU A N 1
ATOM 2841 C CA . GLU A 1 370 ? 9.855 9.605 -13.394 1.00 95.12 370 GLU A CA 1
ATOM 2842 C C . GLU A 1 370 ? 10.242 10.883 -12.647 1.00 95.12 370 GLU A C 1
ATOM 2844 O O . GLU A 1 370 ? 9.705 11.139 -11.567 1.00 95.12 370 GLU A O 1
ATOM 2849 N N . GLY A 1 371 ? 11.052 11.752 -13.260 1.00 96.06 371 GLY A N 1
ATOM 2850 C CA . GLY A 1 371 ? 11.356 13.084 -12.736 1.00 96.06 371 GLY A CA 1
ATOM 2851 C C . GLY A 1 371 ? 10.101 13.924 -12.474 1.00 96.06 371 GLY A C 1
ATOM 2852 O O . GLY A 1 371 ? 9.986 14.554 -11.424 1.00 96.06 371 GLY A O 1
ATOM 2853 N N . GLN A 1 372 ? 9.107 13.879 -13.367 1.00 94.50 372 GLN A N 1
ATOM 2854 C CA . GLN A 1 372 ? 7.820 14.563 -13.179 1.00 94.50 372 GLN A CA 1
ATOM 2855 C C . GLN A 1 372 ? 7.004 13.976 -12.014 1.00 94.50 372 GLN A C 1
ATOM 2857 O O . GLN A 1 372 ? 6.387 14.735 -11.266 1.00 94.50 372 GLN A O 1
ATOM 2862 N N . VAL A 1 373 ? 7.008 12.651 -11.819 1.00 95.25 373 VAL A N 1
ATOM 2863 C CA . VAL A 1 373 ? 6.359 12.007 -10.660 1.00 95.25 373 VAL A CA 1
ATOM 2864 C C . VAL A 1 373 ? 7.055 12.411 -9.359 1.00 95.25 373 VAL A C 1
ATOM 2866 O O . VAL A 1 373 ? 6.384 12.754 -8.382 1.00 95.25 373 VAL A O 1
ATOM 2869 N N . HIS A 1 374 ? 8.389 12.419 -9.343 1.00 93.88 374 HIS A N 1
ATOM 2870 C CA . HIS A 1 374 ? 9.169 12.879 -8.196 1.00 93.88 374 HIS A CA 1
ATOM 2871 C C . HIS A 1 374 ? 8.895 14.351 -7.880 1.00 93.88 374 HIS A C 1
ATOM 2873 O O . HIS A 1 374 ? 8.619 14.675 -6.727 1.00 93.88 374 HIS A O 1
ATOM 2879 N N . ALA A 1 375 ? 8.878 15.223 -8.890 1.00 93.00 375 ALA A N 1
ATOM 2880 C CA . ALA A 1 375 ? 8.563 16.639 -8.728 1.00 93.00 375 ALA A CA 1
ATOM 2881 C C . ALA A 1 375 ? 7.132 16.861 -8.211 1.00 93.00 3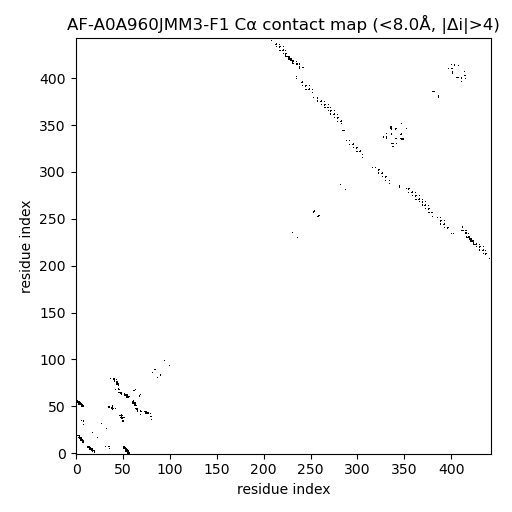75 ALA A C 1
ATOM 2883 O O . ALA A 1 375 ? 6.933 17.665 -7.303 1.00 93.00 375 ALA A O 1
ATOM 2884 N N . ALA A 1 376 ? 6.141 16.119 -8.721 1.00 92.88 376 ALA A N 1
ATOM 2885 C CA . ALA A 1 376 ? 4.760 16.193 -8.239 1.00 92.88 376 ALA A CA 1
ATOM 2886 C C . ALA A 1 376 ? 4.639 15.756 -6.767 1.00 92.88 376 ALA A C 1
ATOM 2888 O O . ALA A 1 376 ? 3.964 16.411 -5.974 1.00 92.88 376 ALA A O 1
ATOM 2889 N N . ASN A 1 377 ? 5.339 14.688 -6.372 1.00 91.44 377 ASN A N 1
ATOM 2890 C CA . ASN A 1 377 ? 5.395 14.253 -4.975 1.00 91.44 377 ASN A CA 1
ATOM 2891 C C . ASN A 1 377 ? 6.127 15.256 -4.075 1.00 91.44 377 ASN A C 1
ATOM 2893 O O . ASN A 1 377 ? 5.686 15.503 -2.955 1.00 91.44 377 ASN A O 1
ATOM 2897 N N . ALA A 1 378 ? 7.228 15.841 -4.548 1.00 91.81 378 ALA A N 1
ATOM 2898 C CA . ALA A 1 378 ? 7.963 16.862 -3.811 1.00 91.81 378 ALA A CA 1
ATOM 2899 C C . ALA A 1 378 ? 7.113 18.126 -3.616 1.00 91.81 378 ALA A C 1
ATOM 2901 O O . ALA A 1 378 ? 7.050 18.649 -2.509 1.00 91.81 378 ALA A O 1
ATOM 2902 N N . ALA A 1 379 ? 6.395 18.574 -4.650 1.00 90.69 379 ALA A N 1
ATOM 2903 C CA . ALA A 1 379 ? 5.466 19.699 -4.557 1.00 90.69 379 ALA A CA 1
ATOM 2904 C C . ALA A 1 379 ? 4.359 19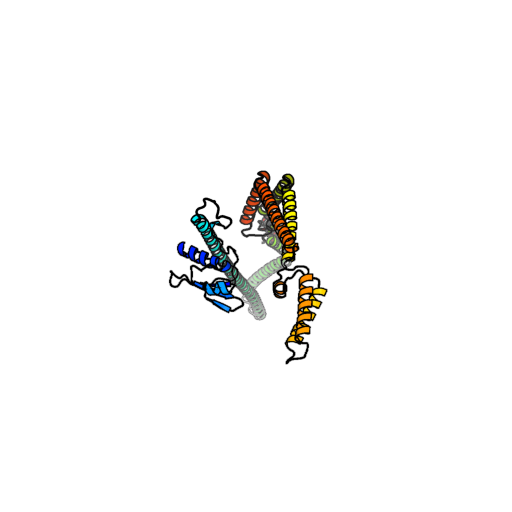.438 -3.523 1.00 90.69 379 ALA A C 1
ATOM 2906 O O . ALA A 1 379 ? 4.107 20.294 -2.678 1.00 90.69 379 ALA A O 1
ATOM 2907 N N . ARG A 1 380 ? 3.776 18.230 -3.524 1.00 92.19 380 ARG A N 1
ATOM 2908 C CA . ARG A 1 380 ? 2.794 17.793 -2.520 1.00 92.19 380 ARG A CA 1
ATOM 2909 C C . ARG A 1 380 ? 3.366 17.839 -1.102 1.00 92.19 380 ARG A C 1
ATOM 2911 O O . ARG A 1 380 ? 2.740 18.398 -0.211 1.00 92.19 380 ARG A O 1
ATOM 2918 N N . ARG A 1 381 ? 4.559 17.268 -0.899 1.00 89.31 381 ARG A N 1
ATOM 2919 C CA . ARG A 1 381 ? 5.247 17.246 0.404 1.00 89.31 381 ARG A CA 1
ATOM 2920 C C . ARG A 1 381 ? 5.660 18.636 0.872 1.00 89.31 381 ARG A C 1
ATOM 2922 O O . ARG A 1 381 ? 5.731 18.866 2.067 1.00 89.31 381 ARG A O 1
ATOM 2929 N N . ASN A 1 382 ? 5.940 19.562 -0.038 1.00 92.06 382 ASN A N 1
ATOM 2930 C CA . ASN A 1 382 ? 6.348 20.919 0.314 1.00 92.06 382 ASN A CA 1
ATOM 2931 C C . ASN A 1 382 ? 5.156 21.854 0.559 1.00 92.06 382 ASN A C 1
ATOM 2933 O O . ASN A 1 382 ? 5.339 22.914 1.159 1.00 92.06 382 ASN A O 1
ATOM 2937 N N . ASP A 1 383 ? 3.938 21.472 0.177 1.00 92.69 383 ASP A N 1
ATOM 2938 C CA . ASP A 1 383 ? 2.739 22.257 0.454 1.00 92.69 383 ASP A CA 1
ATOM 2939 C C . ASP A 1 383 ? 2.419 22.238 1.964 1.00 92.69 383 ASP A C 1
ATOM 2941 O O . ASP A 1 383 ? 2.215 21.165 2.542 1.00 92.69 383 ASP A O 1
ATOM 2945 N N . PRO A 1 384 ? 2.398 23.399 2.646 1.00 92.56 384 PRO A N 1
ATOM 2946 C CA . PRO A 1 384 ? 2.130 23.458 4.081 1.00 92.56 384 PRO A CA 1
ATOM 2947 C C . PRO A 1 384 ? 0.703 23.022 4.440 1.00 92.56 384 PRO A C 1
ATOM 2949 O O . PRO A 1 384 ? 0.497 22.470 5.518 1.00 92.56 384 PRO A O 1
ATOM 2952 N N . THR A 1 385 ? -0.278 23.235 3.558 1.00 93.31 385 THR A N 1
ATOM 2953 C CA . THR A 1 385 ? -1.679 22.864 3.814 1.00 93.31 385 THR A CA 1
ATOM 2954 C C . THR A 1 385 ? -1.875 21.354 3.749 1.00 93.31 385 THR A C 1
ATOM 2956 O O . THR A 1 385 ? -2.540 20.777 4.609 1.00 93.31 385 THR A O 1
ATOM 2959 N N . VAL A 1 386 ? -1.232 20.703 2.775 1.00 92.69 386 VAL A N 1
ATOM 2960 C CA . VAL A 1 386 ? -1.240 19.243 2.645 1.00 92.69 386 VAL A CA 1
ATOM 2961 C C . VAL A 1 386 ? -0.471 18.608 3.795 1.00 92.69 386 VAL A C 1
ATOM 2963 O O . VAL A 1 386 ? -0.992 17.685 4.409 1.00 92.69 386 VAL A O 1
ATOM 2966 N N . ARG A 1 387 ? 0.709 19.137 4.146 1.00 93.38 387 ARG A N 1
ATOM 2967 C CA . ARG A 1 387 ? 1.487 18.651 5.295 1.00 93.38 387 ARG A CA 1
ATOM 2968 C C . ARG A 1 387 ? 0.721 18.728 6.608 1.00 93.38 387 ARG A C 1
ATOM 2970 O O . ARG A 1 387 ? 0.734 17.765 7.363 1.00 93.38 387 ARG A O 1
ATOM 2977 N N . ALA A 1 388 ? 0.049 19.846 6.878 1.00 93.31 388 ALA A N 1
ATOM 2978 C CA . ALA A 1 388 ? -0.754 19.988 8.088 1.00 93.31 388 ALA A CA 1
ATOM 2979 C C . ALA A 1 388 ? -1.892 18.953 8.133 1.00 93.31 388 ALA A C 1
ATOM 2981 O O . ALA A 1 388 ? -2.118 18.335 9.169 1.00 93.31 388 ALA A O 1
ATOM 2982 N N . ALA A 1 389 ? -2.567 18.718 7.003 1.00 93.19 389 ALA A N 1
ATOM 2983 C CA . ALA A 1 389 ? -3.628 17.718 6.915 1.00 93.19 389 ALA A CA 1
ATOM 2984 C C . ALA A 1 389 ? -3.106 16.268 6.986 1.00 93.19 389 ALA A C 1
ATOM 2986 O O . ALA A 1 389 ? -3.787 15.411 7.539 1.00 93.19 389 ALA A O 1
ATOM 2987 N N . GLU A 1 390 ? -1.923 15.976 6.433 1.00 93.56 390 GLU A N 1
ATOM 2988 C CA . GLU A 1 390 ? -1.251 14.673 6.571 1.00 93.56 390 GLU A CA 1
ATOM 2989 C C . GLU A 1 390 ? -0.853 14.426 8.037 1.00 93.56 390 GLU A C 1
ATOM 2991 O O . GLU A 1 390 ? -1.240 13.402 8.591 1.00 93.56 390 GLU A O 1
ATOM 2996 N N . SER A 1 391 ? -0.218 15.402 8.700 1.00 93.25 391 SER A N 1
ATOM 2997 C CA . SER A 1 391 ? 0.151 15.322 10.124 1.00 93.25 391 SER A CA 1
ATOM 2998 C C . SER A 1 391 ? -1.061 15.086 11.028 1.00 93.25 391 SER A C 1
ATOM 3000 O O . SER A 1 391 ? -1.012 14.248 11.921 1.00 93.25 391 SER A O 1
ATOM 3002 N N . GLU A 1 392 ? -2.175 15.785 10.786 1.00 94.88 392 GLU A N 1
ATOM 3003 C CA . GLU A 1 392 ? -3.408 15.591 11.558 1.00 94.88 392 GLU A CA 1
ATOM 3004 C C . GLU A 1 392 ? -3.977 14.171 11.389 1.00 94.88 392 GLU A C 1
ATOM 3006 O O . GLU A 1 392 ? -4.443 13.567 12.357 1.00 94.88 392 GLU A O 1
ATOM 3011 N N . VAL A 1 393 ? -3.933 13.615 10.172 1.00 94.56 393 VAL A N 1
ATOM 3012 C CA . VAL A 1 393 ? -4.360 12.231 9.920 1.00 94.56 393 VAL A CA 1
ATOM 3013 C C . VAL A 1 393 ? -3.428 11.239 10.613 1.00 94.56 393 VAL A C 1
ATOM 3015 O O . VAL A 1 393 ? -3.926 10.300 11.235 1.00 94.56 393 VAL A O 1
ATOM 3018 N N . ASP A 1 394 ? -2.114 11.450 10.558 1.00 93.81 394 ASP A N 1
ATOM 3019 C CA . ASP A 1 394 ? -1.127 10.573 11.194 1.00 93.81 394 ASP A CA 1
ATOM 3020 C C . ASP A 1 394 ? -1.286 10.565 12.726 1.00 93.81 394 ASP A C 1
ATOM 3022 O O . ASP A 1 394 ? -1.390 9.496 13.332 1.00 93.81 394 ASP A O 1
ATOM 3026 N N . GLU A 1 395 ? -1.453 11.736 13.350 1.00 95.56 395 GLU A N 1
ATOM 3027 C CA . GLU A 1 395 ? -1.730 11.865 14.788 1.00 95.56 395 GLU A CA 1
ATOM 3028 C C . GLU A 1 395 ? -3.019 11.135 15.205 1.00 95.56 395 GLU A C 1
ATOM 3030 O O . GLU A 1 395 ? -3.072 10.460 16.242 1.00 95.56 395 GLU A O 1
ATOM 3035 N N . LEU A 1 396 ? -4.084 11.250 14.405 1.00 94.25 396 LEU A N 1
ATOM 3036 C CA . LEU A 1 396 ? -5.344 10.549 14.660 1.00 94.25 396 LEU A CA 1
ATOM 3037 C C . LEU A 1 396 ? -5.208 9.038 14.449 1.00 94.25 396 LEU A C 1
ATOM 3039 O O . LEU A 1 396 ? -5.777 8.270 15.229 1.00 94.25 396 LEU A O 1
ATOM 3043 N N . CYS A 1 397 ? -4.428 8.603 13.457 1.00 92.88 397 CYS A N 1
ATOM 3044 C CA . CYS A 1 397 ? -4.112 7.195 13.239 1.00 92.88 397 CYS A CA 1
ATOM 3045 C C . CYS A 1 397 ? -3.353 6.605 14.428 1.00 92.88 397 CYS A C 1
ATOM 3047 O O . CYS A 1 397 ? -3.681 5.506 14.872 1.00 92.88 397 CYS A O 1
ATOM 3049 N N . ASP A 1 398 ? -2.379 7.320 14.984 1.00 92.62 398 ASP A N 1
ATOM 3050 C CA . ASP A 1 398 ? -1.605 6.837 16.128 1.00 92.62 398 ASP A CA 1
ATOM 3051 C C . ASP A 1 398 ? -2.449 6.774 17.401 1.00 92.62 398 ASP A C 1
ATOM 3053 O O . ASP A 1 398 ? -2.416 5.771 18.120 1.00 92.62 398 ASP A O 1
ATOM 3057 N N . ARG A 1 399 ? -3.321 7.763 17.626 1.00 93.19 399 ARG A N 1
ATOM 3058 C CA . ARG A 1 399 ? -4.332 7.699 18.694 1.00 93.19 399 ARG A CA 1
ATOM 3059 C C . ARG A 1 399 ? -5.301 6.531 18.496 1.00 93.19 399 ARG A C 1
ATOM 3061 O O . ARG A 1 399 ? -5.668 5.878 19.472 1.00 93.19 399 ARG A O 1
ATOM 3068 N N . ALA A 1 400 ? -5.699 6.240 17.257 1.00 92.00 400 ALA A N 1
ATOM 3069 C CA . ALA A 1 400 ? -6.581 5.119 16.937 1.00 92.00 400 ALA A CA 1
ATOM 3070 C C . ALA A 1 400 ? -5.902 3.771 17.194 1.00 92.00 400 ALA A C 1
ATOM 3072 O O . ALA A 1 400 ? -6.499 2.900 17.827 1.00 92.00 400 ALA A O 1
ATOM 3073 N N . LYS A 1 401 ? -4.641 3.614 16.777 1.00 91.69 401 LYS A N 1
ATOM 3074 C CA . LYS A 1 401 ? -3.826 2.423 17.058 1.00 91.69 401 LYS A CA 1
ATOM 3075 C C . LYS A 1 401 ? -3.637 2.224 18.560 1.00 91.69 401 LYS A C 1
ATOM 3077 O O . LYS A 1 401 ? -3.832 1.110 19.040 1.00 91.69 401 LYS A O 1
ATOM 3082 N N . ALA A 1 402 ? -3.323 3.289 19.302 1.00 91.75 402 ALA A N 1
ATOM 3083 C CA . ALA A 1 402 ? -3.170 3.238 20.755 1.00 91.75 402 ALA A CA 1
ATOM 3084 C C . ALA A 1 402 ? -4.471 2.805 21.445 1.00 91.75 402 ALA A C 1
ATOM 3086 O O . ALA A 1 402 ? -4.447 1.973 22.348 1.00 91.75 402 ALA A O 1
ATOM 3087 N N . LEU A 1 403 ? -5.617 3.316 20.983 1.00 90.44 403 LEU A N 1
ATOM 3088 C CA . LEU A 1 403 ? -6.918 2.936 21.523 1.00 90.44 403 LEU A CA 1
ATOM 3089 C C . LEU A 1 403 ? -7.252 1.473 21.198 1.00 90.44 403 LEU A C 1
ATOM 3091 O O . LEU A 1 403 ? -7.689 0.737 22.080 1.00 90.44 403 LEU A O 1
ATOM 3095 N N . LEU A 1 404 ? -7.030 1.029 19.957 1.00 89.38 404 LEU A N 1
ATOM 3096 C CA . LEU A 1 404 ? -7.320 -0.337 19.506 1.00 89.38 404 LEU A CA 1
ATOM 3097 C C . LEU A 1 404 ? -6.335 -1.388 20.042 1.00 89.38 404 LEU A C 1
ATOM 3099 O O . LEU A 1 404 ? -6.695 -2.563 20.087 1.00 89.38 404 LEU A O 1
ATOM 3103 N N . GLY A 1 405 ? -5.116 -0.996 20.425 1.00 87.25 405 GLY A N 1
ATOM 3104 C CA . GLY A 1 405 ? -4.069 -1.891 20.932 1.00 87.25 405 GLY A CA 1
ATOM 3105 C C . GLY A 1 405 ? -3.524 -2.884 19.897 1.00 87.25 405 GLY A C 1
ATOM 3106 O O . GLY A 1 405 ? -2.794 -3.807 20.246 1.00 87.25 405 GLY A O 1
ATOM 3107 N N . ARG A 1 406 ? -3.895 -2.728 18.621 1.00 83.81 406 ARG A N 1
ATOM 3108 C CA . ARG A 1 406 ? -3.477 -3.583 17.505 1.00 83.81 406 ARG A CA 1
ATOM 3109 C C . ARG A 1 406 ? -3.468 -2.795 16.203 1.00 83.81 406 ARG A C 1
ATOM 3111 O O . ARG A 1 406 ? -4.240 -1.851 16.035 1.00 83.81 406 ARG A O 1
ATOM 3118 N N . GLN A 1 407 ? -2.642 -3.229 15.260 1.00 82.44 407 GLN A N 1
ATOM 3119 C CA . GLN A 1 407 ? -2.615 -2.666 13.917 1.00 82.44 407 GLN A CA 1
ATOM 3120 C C . GLN A 1 407 ? -3.760 -3.258 13.084 1.00 82.44 407 GLN A C 1
ATOM 3122 O O . GLN A 1 407 ? -3.895 -4.477 12.978 1.00 82.44 407 GLN A O 1
ATOM 3127 N N . VAL A 1 408 ? -4.603 -2.395 12.513 1.00 86.12 408 VAL A N 1
ATOM 3128 C CA . VAL A 1 408 ? -5.741 -2.785 11.667 1.00 86.12 408 VAL A CA 1
ATOM 3129 C C . VAL A 1 408 ? -5.683 -1.989 10.367 1.00 86.12 408 VAL A C 1
ATOM 3131 O O . VAL A 1 408 ? -5.338 -0.812 10.393 1.00 86.12 408 VAL A O 1
ATOM 3134 N N . ALA A 1 409 ? -5.999 -2.635 9.240 1.00 85.12 409 ALA A N 1
ATOM 3135 C CA . ALA A 1 409 ? -5.987 -1.996 7.923 1.00 85.12 409 ALA A CA 1
ATOM 3136 C C . ALA A 1 409 ? -7.111 -0.955 7.761 1.00 85.12 409 ALA A C 1
ATOM 3138 O O . ALA A 1 409 ? -6.872 0.120 7.224 1.00 85.12 409 ALA A O 1
ATOM 3139 N N . ASP A 1 410 ? -8.314 -1.264 8.254 1.00 90.25 410 ASP A N 1
ATOM 3140 C CA . ASP A 1 410 ? -9.454 -0.342 8.309 1.00 90.25 410 ASP A CA 1
ATOM 3141 C C . ASP A 1 410 ? -9.636 0.175 9.744 1.00 90.25 410 ASP A C 1
ATOM 3143 O O . ASP A 1 410 ? -10.292 -0.457 10.578 1.00 90.25 410 ASP A O 1
ATOM 3147 N N . LEU A 1 411 ? -8.987 1.303 10.049 1.00 88.19 411 LEU A N 1
ATOM 3148 C CA . LEU A 1 411 ? -9.048 1.929 11.372 1.00 88.19 411 LEU A CA 1
ATOM 3149 C C . LEU A 1 411 ? -10.432 2.523 11.660 1.00 88.19 411 LEU A C 1
ATOM 3151 O O . LEU A 1 411 ? -10.920 2.377 12.779 1.00 88.19 411 LEU A O 1
ATOM 3155 N N . GLU A 1 412 ? -11.086 3.148 10.675 1.00 89.75 412 GLU A N 1
ATOM 3156 C CA . GLU A 1 412 ? -12.417 3.747 10.848 1.00 89.75 412 GLU A CA 1
ATOM 3157 C C . GLU A 1 412 ? -13.463 2.672 11.174 1.00 89.75 412 GLU A C 1
ATOM 3159 O O . GLU A 1 412 ? -14.192 2.790 12.165 1.00 89.75 412 GLU A O 1
ATOM 3164 N N . GLY A 1 413 ? -13.498 1.586 10.395 1.00 88.62 413 GLY A N 1
ATOM 3165 C CA . GLY A 1 413 ? -14.394 0.458 10.641 1.00 88.62 413 GLY A CA 1
ATOM 3166 C C . GLY A 1 413 ? -14.120 -0.220 11.985 1.00 88.62 413 GLY A C 1
ATOM 3167 O O . GLY A 1 413 ? -15.051 -0.504 12.746 1.00 88.62 413 GLY A O 1
ATOM 3168 N N . ALA A 1 414 ? -12.843 -0.409 12.335 1.00 89.62 414 ALA A N 1
ATOM 3169 C CA . ALA A 1 414 ? -12.452 -0.995 13.614 1.00 89.62 414 ALA A CA 1
ATOM 3170 C C . ALA A 1 414 ? -12.885 -0.138 14.812 1.00 89.62 414 ALA A C 1
ATOM 3172 O O . ALA A 1 414 ? -13.428 -0.682 15.776 1.00 89.62 414 ALA A O 1
ATOM 3173 N N . LEU A 1 415 ? -12.702 1.185 14.745 1.00 90.81 415 LEU A N 1
ATOM 3174 C CA . LEU A 1 415 ? -13.145 2.115 15.785 1.00 90.81 415 LEU A CA 1
ATOM 3175 C C . LEU A 1 415 ? -14.670 2.108 15.940 1.00 90.81 415 LEU A C 1
ATOM 3177 O O . LEU A 1 415 ? -15.161 2.027 17.064 1.00 90.81 415 LEU A O 1
ATOM 3181 N N . ARG A 1 416 ? -15.425 2.111 14.834 1.00 91.19 416 ARG A N 1
ATOM 3182 C CA . ARG A 1 416 ? -16.898 2.064 14.880 1.00 91.19 416 ARG A CA 1
ATOM 3183 C C . ARG A 1 416 ? -17.448 0.758 15.442 1.00 91.19 416 ARG A C 1
ATOM 3185 O O . ARG A 1 416 ? -18.504 0.761 16.068 1.00 91.19 416 ARG A O 1
ATOM 3192 N N . SER A 1 417 ? -16.743 -0.347 15.218 1.00 90.38 417 SER A N 1
ATOM 3193 C CA . SER A 1 417 ? -17.127 -1.671 15.721 1.00 90.38 417 SER A CA 1
ATOM 3194 C C . SER A 1 417 ? -16.778 -1.904 17.195 1.00 90.38 417 SER A C 1
ATOM 3196 O O . SER A 1 417 ? -17.206 -2.900 17.779 1.00 90.38 417 SER A O 1
ATOM 3198 N N . ARG A 1 418 ? -15.990 -1.013 17.811 1.00 88.44 418 ARG A N 1
ATOM 3199 C CA . ARG A 1 418 ? -15.553 -1.167 19.197 1.00 88.44 418 ARG A CA 1
ATOM 3200 C C . ARG A 1 418 ? -16.704 -0.901 20.161 1.00 88.44 418 ARG A C 1
ATOM 3202 O O . ARG A 1 418 ? -17.320 0.164 20.151 1.00 88.44 418 ARG A O 1
ATOM 3209 N N . THR A 1 419 ? -16.930 -1.858 21.050 1.00 89.25 419 THR A N 1
ATOM 3210 C CA . THR A 1 419 ? -17.921 -1.773 22.123 1.00 89.25 419 THR A CA 1
ATOM 3211 C C . THR A 1 419 ? -17.244 -1.853 23.481 1.00 89.25 419 THR A C 1
ATOM 3213 O O . THR A 1 419 ? -16.289 -2.612 23.646 1.00 89.25 419 THR A O 1
ATOM 3216 N N . ILE A 1 420 ? -17.778 -1.122 24.452 1.00 86.94 420 ILE A N 1
ATOM 3217 C CA . ILE A 1 420 ? -17.432 -1.232 25.869 1.00 86.94 420 ILE A CA 1
ATOM 3218 C C . ILE A 1 420 ? -18.616 -1.807 26.640 1.00 86.94 420 ILE A C 1
ATOM 3220 O O . ILE A 1 420 ? -19.767 -1.710 26.210 1.00 86.94 420 ILE A O 1
ATOM 3224 N N . GLU A 1 421 ? -18.324 -2.412 27.783 1.00 81.81 421 GLU A N 1
ATOM 3225 C CA . GLU A 1 421 ? -19.359 -2.786 28.739 1.00 81.81 421 GLU A CA 1
ATOM 3226 C C . GLU A 1 421 ? -19.826 -1.514 29.444 1.00 81.81 421 GLU A C 1
ATOM 3228 O O . GLU A 1 421 ? -19.053 -0.847 30.136 1.00 81.81 421 GLU A O 1
ATOM 3233 N N . ALA A 1 422 ? -21.076 -1.133 29.199 1.00 73.56 422 ALA A N 1
ATOM 3234 C CA . ALA A 1 422 ? -21.705 -0.047 29.926 1.00 73.56 422 ALA A CA 1
ATOM 3235 C C . ALA A 1 422 ? -22.264 -0.590 31.248 1.00 73.56 422 ALA A C 1
ATOM 3237 O O . ALA A 1 422 ? -22.748 -1.729 31.279 1.00 73.56 422 ALA A O 1
ATOM 3238 N N . PRO A 1 423 ? -22.224 0.204 32.336 1.00 65.62 423 PRO A N 1
ATOM 3239 C CA . PRO A 1 423 ? -22.909 -0.163 33.562 1.00 65.62 423 PRO A CA 1
ATOM 3240 C C . PRO A 1 423 ? -24.375 -0.435 33.238 1.00 65.62 423 PRO A C 1
ATOM 3242 O O . PRO A 1 423 ? -25.021 0.325 32.519 1.00 65.62 423 PRO A O 1
ATOM 3245 N N . ALA A 1 424 ? -24.862 -1.557 33.745 1.00 66.62 424 ALA A N 1
ATOM 3246 C CA . ALA A 1 424 ? -26.233 -1.984 33.590 1.00 66.62 424 ALA A CA 1
ATOM 3247 C C . ALA A 1 424 ? -27.216 -0.874 34.008 1.00 66.62 424 ALA A C 1
ATOM 3249 O O . ALA A 1 424 ? -27.318 -0.520 35.185 1.00 66.62 424 ALA A O 1
ATOM 3250 N N . GLU A 1 425 ? -27.945 -0.312 33.045 1.00 66.12 425 GLU A N 1
ATOM 3251 C CA . GLU A 1 425 ? -29.011 0.643 33.329 1.00 66.12 425 GLU A CA 1
ATOM 3252 C C . GLU A 1 425 ? -30.251 -0.102 33.848 1.00 66.12 425 GLU A C 1
ATOM 3254 O O . GLU A 1 425 ? -30.651 -1.135 33.314 1.00 66.12 425 GLU A O 1
ATOM 3259 N N . GLY A 1 426 ? -30.881 0.419 34.906 1.00 71.56 426 GLY A N 1
ATOM 3260 C CA 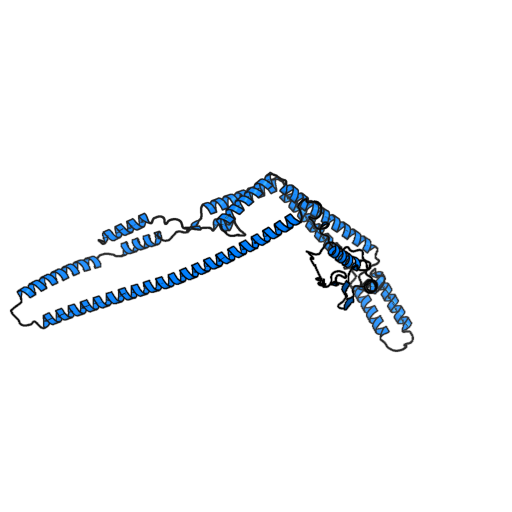. GLY A 1 426 ? -32.133 -0.133 35.437 1.00 71.56 426 GLY A CA 1
ATOM 3261 C C . GLY A 1 426 ? -31.991 -1.230 36.498 1.00 71.56 426 GLY A C 1
ATOM 3262 O O . GLY A 1 426 ? -33.013 -1.758 36.935 1.00 71.56 426 GLY A O 1
ATOM 3263 N N . VAL A 1 427 ? -30.777 -1.529 36.977 1.00 79.44 427 VAL A N 1
ATOM 3264 C CA . VAL A 1 427 ? -30.555 -2.491 38.081 1.00 79.44 427 VAL A CA 1
ATOM 3265 C C . VAL A 1 427 ? -31.319 -2.084 39.339 1.00 79.44 427 VAL A C 1
ATOM 3267 O O . VAL A 1 427 ? -32.009 -2.915 39.920 1.00 79.44 427 VAL A O 1
ATOM 3270 N N . ASP A 1 428 ? -31.283 -0.803 39.718 1.00 79.62 428 ASP A N 1
ATOM 3271 C CA . ASP A 1 428 ? -31.998 -0.303 40.901 1.00 79.62 428 ASP A CA 1
ATOM 3272 C C . ASP A 1 428 ? -33.519 -0.437 40.760 1.00 79.62 428 ASP A C 1
ATOM 3274 O O . ASP A 1 428 ? -34.212 -0.823 41.702 1.00 79.62 428 ASP A O 1
ATOM 3278 N N . ALA A 1 429 ? -34.052 -0.161 39.568 1.00 81.94 429 ALA A N 1
ATOM 3279 C CA . ALA A 1 429 ? -35.476 -0.303 39.284 1.00 81.94 429 ALA A CA 1
ATOM 3280 C C . ALA A 1 429 ? -35.908 -1.780 39.301 1.00 81.94 429 ALA A C 1
ATOM 3282 O O . ALA A 1 429 ? -36.939 -2.115 39.886 1.00 81.94 429 ALA A O 1
ATOM 3283 N N . ALA A 1 430 ? -35.097 -2.674 38.728 1.00 82.88 430 ALA A N 1
ATOM 3284 C CA . ALA A 1 430 ? -35.343 -4.112 38.741 1.00 82.88 430 ALA A CA 1
ATOM 3285 C C . ALA A 1 430 ? -35.204 -4.715 40.153 1.00 82.88 430 ALA A C 1
ATOM 3287 O O . ALA A 1 430 ? -36.005 -5.565 40.545 1.00 82.88 430 ALA A O 1
ATOM 3288 N N . ALA A 1 431 ? -34.253 -4.230 40.957 1.00 84.25 431 ALA A N 1
ATOM 3289 C CA . ALA A 1 431 ? -34.082 -4.624 42.353 1.00 84.25 431 ALA A CA 1
ATOM 3290 C C . ALA A 1 431 ? -35.275 -4.177 43.213 1.00 84.25 431 ALA A C 1
ATOM 3292 O O . ALA A 1 431 ? -35.799 -4.959 44.008 1.00 84.25 431 ALA A O 1
ATOM 3293 N N . GLN A 1 432 ? -35.775 -2.953 43.005 1.00 85.19 432 GLN A N 1
ATOM 3294 C CA . GLN A 1 432 ? -37.004 -2.473 43.646 1.00 85.19 432 GLN A CA 1
ATOM 3295 C C . GLN A 1 432 ? -38.230 -3.292 43.227 1.00 85.19 432 GLN A C 1
ATOM 3297 O O . GLN A 1 432 ? -39.095 -3.572 44.057 1.00 85.19 432 GLN A O 1
ATOM 3302 N N . GLN A 1 433 ? -38.315 -3.701 41.960 1.00 86.25 433 GLN A N 1
ATOM 3303 C CA . GLN A 1 433 ? -39.404 -4.541 41.467 1.00 86.25 433 GLN A CA 1
ATOM 3304 C C . GLN A 1 433 ? -39.378 -5.941 42.100 1.00 86.25 433 GLN A C 1
ATOM 3306 O O . GLN A 1 433 ? -40.431 -6.441 42.493 1.00 86.25 433 GLN A O 1
ATOM 3311 N N . LEU A 1 434 ? -38.193 -6.538 42.271 1.00 87.25 434 LEU A N 1
ATOM 3312 C CA . LEU A 1 434 ? -38.031 -7.810 42.982 1.00 87.25 434 LEU A CA 1
ATOM 3313 C C . LEU A 1 434 ? -38.385 -7.680 44.466 1.00 87.25 434 LEU A C 1
ATOM 3315 O O . LEU A 1 434 ? -39.133 -8.505 44.980 1.00 87.25 434 LEU A O 1
ATOM 3319 N N . SER A 1 435 ? -37.922 -6.622 45.135 1.00 84.81 435 SER A N 1
ATOM 3320 C CA . SER A 1 435 ? -38.255 -6.361 46.541 1.00 84.81 435 SER A CA 1
ATOM 3321 C C . SER A 1 435 ? -39.765 -6.204 46.755 1.00 84.81 435 SER A C 1
ATOM 3323 O O . SER A 1 435 ? -40.315 -6.781 47.689 1.00 84.81 435 SER A O 1
ATOM 3325 N N . ARG A 1 436 ? -40.467 -5.501 45.856 1.00 85.94 436 ARG A N 1
ATOM 3326 C CA . ARG A 1 436 ? -41.936 -5.396 45.902 1.00 85.94 436 ARG A CA 1
ATOM 3327 C C . ARG A 1 436 ? -42.624 -6.737 45.659 1.00 85.94 436 ARG A C 1
ATOM 3329 O O . ARG A 1 436 ? -43.611 -7.025 46.324 1.00 85.94 436 ARG A O 1
ATOM 3336 N N . ALA A 1 437 ? -42.127 -7.539 44.718 1.00 84.50 437 ALA A N 1
ATOM 3337 C CA . ALA A 1 437 ? -42.696 -8.852 44.431 1.00 84.50 437 ALA A CA 1
ATOM 3338 C C . ALA A 1 437 ? -42.522 -9.822 45.612 1.00 84.50 437 ALA A C 1
ATOM 3340 O O . ALA A 1 437 ? -43.454 -10.554 45.926 1.00 84.50 437 ALA A O 1
ATOM 3341 N N . LEU A 1 438 ? -41.373 -9.789 46.295 1.00 83.25 438 LEU A N 1
ATOM 3342 C CA . LEU A 1 438 ? -41.122 -10.579 47.506 1.00 83.25 438 LEU A CA 1
ATOM 3343 C C . LEU A 1 438 ? -42.029 -10.144 48.668 1.00 83.25 438 LEU A C 1
ATOM 3345 O O . LEU A 1 438 ? -42.685 -10.993 49.270 1.00 83.25 438 LEU A O 1
ATOM 3349 N N . ALA A 1 439 ? -42.199 -8.832 48.869 1.00 83.00 439 ALA A N 1
ATOM 3350 C CA . ALA A 1 439 ? -43.067 -8.297 49.918 1.00 83.00 439 ALA A CA 1
ATOM 3351 C C . ALA A 1 439 ? -44.543 -8.719 49.764 1.00 83.00 439 ALA A C 1
ATOM 3353 O O . ALA A 1 439 ? -45.238 -8.912 50.759 1.00 83.00 439 ALA A O 1
ATOM 3354 N N . VAL A 1 440 ? -45.031 -8.894 48.528 1.00 79.56 440 VAL A N 1
ATOM 3355 C CA . VAL A 1 440 ? -46.390 -9.408 48.248 1.00 79.56 440 VAL A CA 1
ATOM 3356 C C . VAL A 1 440 ? -46.531 -10.887 48.630 1.00 79.56 440 VAL A C 1
ATOM 3358 O O . VAL A 1 440 ? -47.617 -11.317 49.008 1.00 79.56 440 VAL A O 1
ATOM 3361 N N . VAL A 1 441 ? -45.439 -11.650 48.572 1.00 74.12 441 VAL A N 1
ATOM 3362 C CA . VAL A 1 441 ? -45.370 -13.074 48.946 1.00 74.12 441 VAL A CA 1
ATOM 3363 C C . VAL A 1 441 ? -45.077 -13.260 50.447 1.00 74.12 441 VAL A C 1
ATOM 3365 O O . VAL A 1 441 ? -45.109 -14.379 50.952 1.00 74.12 441 VAL A O 1
ATOM 3368 N N . GLY A 1 442 ? -44.859 -12.169 51.193 1.00 65.94 442 GLY A N 1
ATOM 3369 C CA . GLY A 1 442 ? -44.620 -12.202 52.640 1.00 65.94 442 GLY A CA 1
ATOM 3370 C C . GLY A 1 442 ? -43.184 -12.564 53.037 1.00 65.94 442 GLY A C 1
ATOM 3371 O O . GLY A 1 442 ? -42.972 -13.036 54.154 1.00 65.94 442 GLY A O 1
ATOM 3372 N N . VAL A 1 443 ? -42.224 -12.348 52.130 1.00 52.66 443 VAL A N 1
ATOM 3373 C CA . VAL A 1 443 ? -40.767 -12.465 52.340 1.00 52.66 443 VAL A CA 1
ATOM 3374 C C . VAL A 1 443 ? -40.151 -11.077 52.268 1.00 52.66 443 VAL A C 1
ATOM 3376 O O . VAL A 1 443 ? -39.305 -10.768 53.135 1.00 52.66 443 VAL A O 1
#

Solvent-accessible surface area (backbone atoms only — not comparable to full-atom values): 24197 Å² total; per-residue (Å²): 118,42,61,46,34,39,32,50,84,82,49,86,87,50,69,45,78,42,50,93,86,69,70,89,88,77,94,64,57,67,75,56,46,51,36,53,46,47,25,58,40,15,52,42,44,34,41,74,48,72,36,40,36,34,31,32,49,98,90,45,78,43,65,54,43,45,70,56,31,56,76,65,66,31,72,41,94,51,87,78,68,84,51,72,63,72,40,98,76,40,77,80,59,95,60,56,70,66,55,57,51,49,47,55,51,48,53,51,50,50,52,53,48,51,52,51,49,53,54,50,50,53,53,51,53,50,51,54,51,52,52,52,49,52,48,50,54,50,52,51,50,50,54,54,49,52,50,56,48,55,54,52,54,53,52,52,52,50,51,51,52,52,50,52,54,50,50,54,53,47,53,68,68,69,65,79,78,71,100,78,50,65,66,62,52,48,51,53,47,52,52,47,51,49,49,50,50,51,49,47,52,52,48,52,52,57,73,69,51,76,62,60,60,40,53,51,23,48,50,47,30,53,58,22,69,46,71,44,75,39,68,29,66,68,35,41,53,50,29,54,50,42,57,53,32,52,51,49,29,51,49,38,31,56,75,70,42,37,53,62,48,34,52,54,23,49,52,47,26,53,54,21,50,52,45,31,56,51,33,52,46,53,67,74,48,69,89,71,58,66,72,59,51,55,51,44,52,52,45,48,52,52,44,54,53,61,64,68,56,77,80,90,57,90,59,53,68,59,53,50,50,51,38,50,51,52,46,53,51,50,32,50,77,71,34,17,89,40,73,66,28,54,76,71,63,50,56,83,37,75,64,51,58,52,46,51,49,52,32,51,51,24,47,52,49,27,53,52,22,49,49,44,35,52,50,32,50,48,53,44,66,66,33,66,66,37,42,54,28,49,50,54,36,51,55,46,49,52,53,48,35,63,72,66,73,50,93,63,93,57,54,54,64,52,28,58,69,35,63,37,77,41,82,47,71,57,38,71,59,24,49,51,45,30,53,54,35,36,53,76,74,76,102

Radius of gyration: 48.19 Å; Cα contacts (8 Å, |Δi|>4): 331; chains: 1; bounding box: 104×74×141 Å

Mean predicted aligned error: 21.49 Å

Sequence (443 aa):
MRVVRYTDPVIEGLELELHPRLTVVSGLPDPVRQRLAGTIAAIPRGTEPVGRGLIEVHGVRLDLTLENLELLGCDRDIDAVLTPDELPGGAGTEEDPDEALTGAQAELRDADEQYRQVKQSAATTRRQLDDLYEDQVSLSRQIDSARGGLDSFAEANLFAAEEELASLRRATTEMGSVDGDLAEQAAAADILDRRISEAATARDLLANTDPEPVRNAYRALKLALEPSRVPDPNAQKLADQLAQAEARRRQALVAGGHEASFSKASARRQVAVAAVMEAEREQRQPKLSPALVDELEAVRDEYFAAERGGKRVLGKSRRLNSLKHRQDELLAQMGFTSWQAYLLGVTDDPTALERQQRHREARAALAEAEGQVHAANAARRNDPTVRAAESEVDELCDRAKALLGRQVADLEGALRSRTIEAPAEGVDAAAQQLSRALAVVGV

Foldseek 3Di:
DAFQWWDAPPDPPDIDGADRPDDDDPDDDPVRVVLVQQQVQCQLQLHARSTWGWDDDPRDIDISGSVVSVVVVRRDNDRPDDDCCNPVVNPDDPPDVVNVVVVVVVVVVVVVVVVVVVVVVVVVVVVVVVVVVVVVVVVVVVVVVVVVVVVVVVVVVVVVVVVVVVVVVVVVVPPPDDPPCPPVVVVVVVVVVVVVVVVVVVVVLVVPDDCVLLVVLVVVLVVLQPFDWDADPVLLVLLVLLVVLVVLLVVVCVVLCLVVLLVVLVVLLVVLVVQLVVLVCCLQDPDFDPVLVVVLVVLVVVLVVLVPPDDDDPCSVVSNVVSVVVNCVSCVVRQHNDPVCVVVVNGPDPVSVVSVVSNVVSVVSNVVSVVSNVVSVVSCCPDPSSVVSVVSSVVSVVVLCVVLVDDDPDSSVSSRPDIDRDNRPCSVVSVVSSVVSVVVSVD